Protein 6HS0 (pdb70)

Foldseek 3Di:
DVVVVLVLLLVLLLVLCLVPCLVVNLVPDASVNSCVSSVHDPVSVCVVAVGSLRSLVVNVVVLLVVLLVQLVVQLVVVPQPALLSSVLSSLVSLLVSLPPSSNLRSLLPHCCVSLDPVRNVVSLCVSQVPVLLVSVVRQVVVVFAPDDDRVVVSVVLSVLSSVLSNCLSPDPDNVVSSVVSSVVNNVVSNVGTD/DVCVVVVVVVVLVLLLVLLLVLCLVPCLVVNLVPDASVVSCVSSVHDVVSVVVNAVGSLRSLLVNLVVLLVVLLVQLVVQLVVVPQPALLSSVLSSLVSLLVSLPPSSNLRSLQPHCCPSLPPVRNVVSLCVSQQVVLLVSVVRLVVVVFAPDDDSRVVSVVVSVLSSVLSNQLSPDPPNVVSSVVSSVVVCVVSVVGTND

Sequence (395 aa):
TQEERSAATREALITGARKLWGLRGYAEVGTPEIATEAGVTRGAMYHQFADKAALFRDVVEVVEQDVMARMATLVAASGAATPADAIRAAVDAWLEVSGDPEVRQLILLDAPVVLGWAGFRDVAQRYSLGMTEQLITEAIRAGQLARQPVRPLAQVLIGALDEAAMFIATADDPKRARRETRQVLRRLLIDGMLNMEEIKRRTQEERSAATREALITGARKLWGLRGYAEVGTPEIATEAGVTRGAMYHQFADKAALFRDVVEVVEQDDVMARMATLVAASGAATPADAIRAAVDAWLEVSGDPEVRQLILLDAPVVLGWAGFRDVAQRYSLGMTEQLITEAIRAGQLARQPVRPLAQVLIGALDEAAMFIATADDPKRARRETRQVLRRLIDGMMLNG

Radius of gyration: 23.82 Å; Cα contacts (8 Å, |Δi|>4): 455; chains: 2; bounding box: 64×48×76 Å

InterPro domains:
  IPR001647 DNA-binding HTH domain, TetR-type [PF00440] (19-64)
  IPR001647 DNA-binding HTH domain, TetR-type [PR00455] (19-32)
  IPR001647 DNA-binding HTH domain, TetR-type [PR00455] (40-63)
  IPR001647 DNA-binding HTH domain, TetR-type [PS50977] (13-73)
  IPR009057 Homedomain-like superfamily [SSF46689] (5-84)
  IPR036271 Tetracyclin repressor-like, C-terminal domain superfamily [SSF48498] (88-200)
  IPR049484 Transcriptional regulator Rv0078-like, C-terminal domain [PF21351] (91-198)
  IPR050109 HTH-type, TetR-like transcriptional regulator [PTHR30055] (5-199)

GO terms:
  GO:0005886 plasma membrane (C, HDA)

Secondary structure (DSSP, 8-state):
-HHHHHHHHHHHHHHHHHHHHHHH-GGG--HHHHHHHHT--HHHHHHH-SSHHHHHHHHHHHHHHHHHHHHHHHHHHTT--SHHHHHHHHHHHHHHHHTSHHHIIIIIIIHHHHHHHHHHHHHHHHHHHHHHHHHHHHHHHTTSS-S--HHHHHHHHHHHHHHHHHHHHH-SSHHHHHHHHHHHHHHHHHTT--/-HHHHHHHHHHHHHHHHHHHHHHHHHHHHH-GGG--HHHHHHHHT--HHHHHHH-SSHHHHHHHHHHHHHHHHHHHHHHHHHTTT--SHHHHHHHHHHHHHHHHTSHHHIIIIIIIHHHHHHHHHHHHHHHHHHHHHHHHHHHHHHHTTSS-S--HHHHHHHHHHHHHHHHHHHHH-SSHHHHHHHHHHHHHHHHHHH---

Nearest PDB structures (foldseek):
  6hs0-assembly1_A  TM=1.005E+00  e=8.972E-27  Mycobacterium tuberculosis H37Rv
  5wm9-assembly1_A  TM=9.719E-01  e=3.686E-24  Mycobacterium tuberculosis H37Rv
  5n1i-assembly1_B  TM=9.932E-01  e=1.390E-23  Mycobacterium tuberculosis H37Rv
  5n1c-assembly1_B  TM=9.879E-01  e=1.602E-23  Mycobacterium tuberculosis H37Rv
  5icj-assembly1_B  TM=9.939E-01  e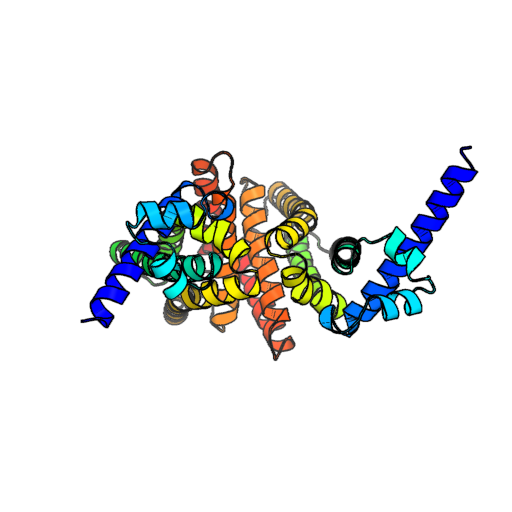=2.454E-23  Mycobacterium tuberculosis

Organism: Mycobacterium tuberculosis (strain ATCC 25618 / H37Rv) (NCBI:txid83332)

B-factor: mean 21.61, std 7.37, range [11.18, 63.77]

Structure (mmCIF, N/CA/C/O backbone):
data_6HS0
#
_entry.id   6HS0
#
_cell.length_a   110.090
_cell.length_b   40.560
_cell.length_c   108.740
_cell.angle_alpha   90.00
_cell.angle_beta   96.75
_cell.angle_gamma   90.00
#
_symmetry.space_group_name_H-M   'C 1 2 1'
#
loop_
_entity.id
_entity.type
_entity.pdbx_description
1 polymer 'Probable transcriptional regulatory protein'
2 non-polymer 1-[(3-chlorophenyl)methyl]piperazine
3 water water
#
loop_
_atom_site.group_PDB
_atom_site.id
_atom_site.type_symbol
_atom_site.label_atom_id
_atom_site.label_alt_id
_atom_site.label_comp_id
_atom_site.label_asym_id
_atom_site.label_entity_id
_atom_site.label_seq_id
_atom_site.pdbx_PDB_ins_code
_atom_site.Cartn_x
_atom_site.Cartn_y
_atom_site.Cartn_z
_atom_site.occupancy
_atom_site.B_iso_or_equiv
_atom_site.auth_seq_id
_atom_site.auth_comp_id
_atom_site.auth_asym_id
_atom_site.auth_atom_id
_atom_site.pdbx_PDB_model_num
ATOM 1 N N . THR A 1 27 ? 22.280 -8.433 17.146 1.00 25.35 7 THR A N 1
ATOM 2 C CA . THR A 1 27 ? 23.574 -9.132 17.074 1.00 25.74 7 THR A CA 1
ATOM 3 C C . THR A 1 27 ? 24.363 -8.609 15.868 1.00 24.07 7 THR A C 1
ATOM 4 O O . THR A 1 27 ? 23.742 -8.041 14.928 1.00 21.13 7 THR A O 1
ATOM 8 N N . GLN A 1 28 ? 25.662 -8.854 15.857 1.00 22.88 8 GLN A N 1
ATOM 9 C CA . GLN A 1 28 ? 26.534 -8.540 14.707 1.00 22.93 8 GLN A CA 1
ATOM 10 C C . GLN A 1 28 ? 25.984 -9.238 13.460 1.00 21.32 8 GLN A C 1
ATOM 11 O O . GLN A 1 28 ? 25.921 -8.597 12.389 1.00 21.83 8 GLN A O 1
ATOM 17 N N . GLU A 1 29 ? 25.553 -10.489 13.562 1.00 21.87 9 GLU A N 1
ATOM 18 C CA . GLU A 1 29 ? 25.000 -11.241 12.410 1.00 23.40 9 GLU A CA 1
ATOM 19 C C . GLU A 1 29 ? 23.730 -10.544 11.909 1.00 20.96 9 GLU A C 1
ATOM 20 O O . GLU A 1 29 ? 23.559 -10.461 10.661 1.00 21.83 9 GLU A O 1
ATOM 26 N N . GLU A 1 30 ? 22.839 -10.092 12.798 1.00 19.13 10 GLU A N 1
ATOM 27 C CA . GLU A 1 30 ? 21.581 -9.421 12.369 1.00 19.63 10 GLU A CA 1
ATOM 28 C C . GLU A 1 30 ? 21.957 -8.108 11.671 1.00 19.02 10 GLU A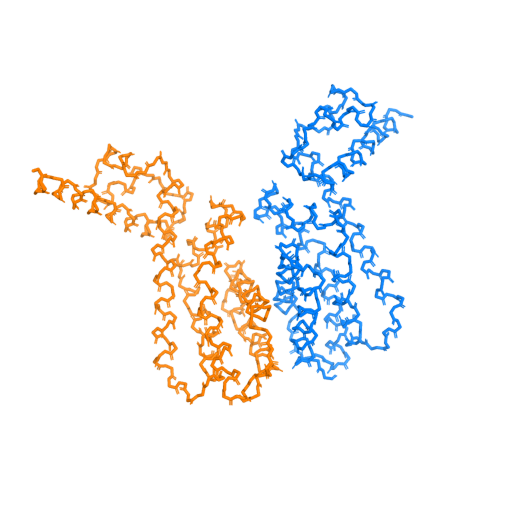 C 1
ATOM 29 O O . GLU A 1 30 ? 21.348 -7.768 10.658 1.00 19.80 10 GLU A O 1
ATOM 35 N N . ARG A 1 31 ? 22.938 -7.372 12.174 1.00 18.04 11 ARG A N 1
ATOM 36 C CA . ARG A 1 31 ? 23.326 -6.088 11.537 1.00 18.16 11 ARG A CA 1
ATOM 37 C C . ARG A 1 31 ? 23.939 -6.372 10.160 1.00 17.49 11 ARG A C 1
ATOM 38 O O . ARG A 1 31 ? 23.571 -5.643 9.196 1.00 17.49 11 ARG A O 1
ATOM 46 N N . SER A 1 32 ? 24.762 -7.408 10.042 1.00 18.25 12 SER A N 1
ATOM 47 C CA . SER A 1 32 ? 25.355 -7.776 8.731 1.00 19.50 12 SER A CA 1
ATOM 48 C C . SER A 1 32 ? 24.214 -8.137 7.781 1.00 17.91 12 SER A C 1
ATOM 49 O O . SER A 1 32 ? 24.275 -7.739 6.561 1.00 19.86 12 SER A O 1
ATOM 52 N N . ALA A 1 33 ? 23.224 -8.882 8.249 1.00 18.98 13 ALA A N 1
ATOM 53 C CA . ALA A 1 33 ? 22.118 -9.329 7.385 1.00 19.25 13 ALA A CA 1
ATOM 54 C C . ALA A 1 33 ? 21.296 -8.124 6.921 1.00 20.51 13 ALA A C 1
ATOM 55 O O . ALA A 1 33 ? 20.865 -8.093 5.736 1.00 19.78 13 ALA A O 1
ATOM 57 N N . ALA A 1 34 ? 21.120 -7.120 7.756 1.00 20.50 14 ALA A N 1
ATOM 58 C CA . ALA A 1 34 ? 20.388 -5.903 7.388 1.00 19.13 14 ALA A CA 1
ATOM 59 C C . ALA A 1 34 ? 21.174 -5.154 6.319 1.00 18.76 14 ALA A C 1
ATOM 60 O O . ALA A 1 34 ? 20.566 -4.619 5.370 1.00 18.14 14 ALA A O 1
ATOM 62 N N . THR A 1 35 ? 22.485 -5.041 6.457 1.00 16.17 15 THR A N 1
ATOM 63 C CA . THR A 1 35 ? 23.335 -4.362 5.466 1.00 19.10 15 THR A CA 1
ATOM 64 C C . THR A 1 35 ? 23.219 -5.106 4.132 1.00 17.41 15 THR A C 1
ATOM 65 O O . THR A 1 35 ? 23.018 -4.457 3.076 1.00 17.77 15 THR A O 1
ATOM 69 N N . ARG A 1 36 ? 23.352 -6.425 4.164 1.00 18.72 16 ARG A N 1
ATOM 70 C CA . ARG A 1 36 ? 23.237 -7.254 2.939 1.00 21.04 16 ARG A CA 1
ATOM 71 C C . ARG A 1 36 ? 21.873 -6.996 2.284 1.00 19.23 16 ARG A C 1
ATOM 72 O O . ARG A 1 36 ? 21.798 -6.777 1.044 1.00 19.75 16 ARG A O 1
ATOM 80 N N . GLU A 1 37 ? 20.793 -7.059 3.032 1.00 19.69 17 GLU A N 1
ATOM 81 C CA . GLU A 1 37 ? 19.412 -6.879 2.509 1.00 21.98 17 GLU A CA 1
ATOM 82 C C . GLU A 1 37 ? 19.296 -5.497 1.850 1.00 20.63 17 GLU A C 1
ATOM 83 O O . GLU A 1 37 ? 18.714 -5.368 0.732 1.00 19.80 17 GLU A O 1
ATOM 89 N N . ALA A 1 38 ? 19.835 -4.442 2.440 1.00 18.21 18 ALA A N 1
ATOM 90 C CA . ALA A 1 38 ? 19.715 -3.089 1.900 1.00 18.01 18 ALA A CA 1
ATOM 91 C C . ALA A 1 38 ? 20.426 -3.030 0.543 1.00 15.42 18 ALA A C 1
ATOM 92 O O . ALA A 1 38 ? 19.897 -2.412 -0.375 1.00 16.37 18 ALA A O 1
ATOM 94 N N . LEU A 1 39 ? 21.582 -3.652 0.441 1.00 15.94 19 LEU A N 1
ATOM 95 C CA . LEU A 1 39 ? 22.388 -3.635 -0.799 1.00 15.25 19 LEU A CA 1
ATOM 96 C C . LEU A 1 39 ? 21.671 -4.444 -1.871 1.00 15.93 19 LEU A C 1
ATOM 97 O O . LEU A 1 39 ? 21.598 -3.952 -3.007 1.00 15.49 19 LEU A O 1
ATOM 102 N N . ILE A 1 40 ? 21.192 -5.636 -1.540 1.00 15.78 20 ILE A N 1
ATOM 103 C CA . ILE A 1 40 ? 20.512 -6.489 -2.567 1.00 16.45 20 ILE A CA 1
ATOM 104 C C . ILE A 1 40 ? 19.247 -5.776 -3.021 1.00 16.57 20 ILE A C 1
ATOM 105 O O . ILE A 1 40 ? 18.975 -5.701 -4.228 1.00 16.44 20 ILE A O 1
ATOM 110 N N . THR A 1 41 ? 18.490 -5.200 -2.110 1.00 16.24 21 THR A N 1
ATOM 111 C CA . THR A 1 41 ? 17.245 -4.479 -2.442 1.00 17.41 21 THR A CA 1
ATOM 112 C C . THR A 1 41 ? 17.587 -3.297 -3.347 1.00 17.97 21 THR A C 1
ATOM 113 O O . THR A 1 41 ? 16.938 -3.114 -4.398 1.00 17.86 21 THR A O 1
ATOM 117 N N . GLY A 1 42 ? 18.581 -2.489 -3.003 1.00 16.73 22 GLY A N 1
ATOM 118 C CA . GLY A 1 42 ? 18.944 -1.314 -3.796 1.00 15.62 22 GLY A CA 1
ATOM 119 C C . GLY A 1 42 ? 19.462 -1.700 -5.168 1.00 15.39 22 GLY A C 1
ATOM 120 O O . GLY A 1 42 ? 19.104 -1.072 -6.153 1.00 16.12 22 GLY A O 1
ATOM 121 N N . ALA A 1 43 ? 20.301 -2.733 -5.245 1.00 14.61 23 ALA A N 1
ATOM 122 C CA . ALA A 1 43 ? 20.896 -3.181 -6.513 1.00 13.46 23 ALA A CA 1
ATOM 123 C C . ALA A 1 43 ? 19.770 -3.752 -7.387 1.00 15.07 23 ALA A C 1
ATOM 124 O O . ALA A 1 43 ? 19.738 -3.478 -8.601 1.00 14.86 23 ALA A O 1
ATOM 126 N N . ARG A 1 44 ? 18.910 -4.578 -6.814 1.00 14.88 24 ARG A N 1
ATOM 127 C CA . ARG A 1 44 ? 17.746 -5.102 -7.563 1.00 15.96 24 ARG A CA 1
ATOM 128 C C . ARG A 1 44 ? 16.929 -3.978 -8.160 1.00 16.57 24 ARG A C 1
ATOM 129 O O . ARG A 1 44 ? 16.524 -4.059 -9.338 1.00 16.23 24 ARG A O 1
ATOM 137 N N . LYS A 1 45 ? 16.661 -2.932 -7.385 1.00 16.06 25 LYS A N 1
ATOM 138 C CA . LYS A 1 45 ? 15.856 -1.797 -7.849 1.00 17.06 25 LYS A CA 1
ATOM 139 C C . LYS A 1 45 ? 16.611 -1.083 -8.953 1.00 15.06 25 LYS A C 1
ATOM 140 O O . LYS A 1 45 ? 16.041 -0.956 -10.077 1.00 17.47 25 LYS A O 1
ATOM 146 N N . LEU A 1 46 ? 17.826 -0.632 -8.764 1.00 14.65 26 LEU A N 1
ATOM 147 C CA . LEU A 1 46 ? 18.495 0.212 -9.763 1.00 16.81 26 LEU A CA 1
ATOM 148 C C . LEU A 1 46 ? 18.887 -0.574 -11.002 1.00 16.54 26 LEU A C 1
ATOM 149 O O . LEU A 1 46 ? 18.694 -0.083 -12.126 1.00 15.83 26 LEU A O 1
ATOM 154 N N . TRP A 1 47 ? 19.460 -1.766 -10.862 1.00 15.43 27 TRP A N 1
ATOM 155 C CA . TRP A 1 47 ? 19.782 -2.573 -12.046 1.00 13.23 27 TRP A CA 1
ATOM 156 C C . TRP A 1 47 ? 18.491 -3.023 -12.738 1.00 13.63 27 TRP A C 1
ATOM 157 O O . TRP A 1 47 ? 18.475 -3.140 -13.972 1.00 13.53 27 TRP A O 1
ATOM 168 N N . GLY A 1 48 ? 17.424 -3.281 -12.000 1.00 13.32 28 GLY A N 1
ATOM 169 C CA . GLY A 1 48 ? 16.104 -3.580 -12.598 1.00 14.03 28 GLY A CA 1
ATOM 170 C C . GLY A 1 48 ? 15.631 -2.500 -13.518 1.00 15.61 28 GLY A C 1
ATOM 171 O O . GLY A 1 48 ? 14.983 -2.828 -14.522 1.00 18.00 28 GLY A O 1
ATOM 172 N N . LEU A 1 49 ? 15.922 -1.249 -13.207 1.00 15.56 29 LEU A N 1
ATOM 173 C CA . LEU A 1 49 ? 15.455 -0.093 -14.001 1.00 15.64 29 LEU A CA 1
ATOM 174 C C . LEU A 1 49 ? 16.407 0.168 -15.155 1.00 17.47 29 LEU A C 1
ATOM 175 O O . LEU A 1 49 ? 15.910 0.500 -16.246 1.00 22.21 29 LEU A O 1
ATOM 180 N N . ARG A 1 50 ? 17.712 0.151 -14.955 1.00 16.30 30 ARG A N 1
ATOM 181 C CA . ARG A 1 50 ? 18.662 0.675 -15.939 1.00 16.43 30 ARG A CA 1
ATOM 182 C C . ARG A 1 50 ? 19.594 -0.378 -16.508 1.00 16.52 30 ARG A C 1
ATOM 183 O O . ARG A 1 50 ? 20.258 -0.133 -17.517 1.00 17.82 30 ARG A O 1
ATOM 191 N N . GLY A 1 51 ? 19.635 -1.557 -15.883 1.00 15.80 31 GLY A N 1
ATOM 192 C CA . GLY A 1 51 ? 20.583 -2.588 -16.297 1.00 16.06 31 GLY A CA 1
ATOM 193 C C . GLY A 1 51 ? 21.887 -2.540 -15.536 1.00 16.10 31 GLY A C 1
ATOM 194 O O . GLY A 1 51 ? 22.368 -1.478 -15.145 1.00 15.41 31 GLY A O 1
ATOM 195 N N . TYR A 1 52 ? 22.464 -3.701 -15.338 1.00 15.29 32 TYR A N 1
ATOM 196 C CA . TYR A 1 52 ? 23.771 -3.893 -14.704 1.00 15.04 32 TYR A CA 1
ATOM 197 C C . TYR A 1 52 ? 24.833 -2.943 -15.233 1.00 15.63 32 TYR A C 1
ATOM 198 O O . TYR A 1 52 ? 25.499 -2.327 -14.375 1.00 15.89 32 TYR A O 1
ATOM 207 N N . ALA A 1 53 ? 24.979 -2.807 -16.557 1.00 16.33 33 ALA A N 1
ATOM 208 C CA . ALA A 1 53 ? 26.110 -2.054 -17.140 1.00 17.06 33 ALA A CA 1
ATOM 209 C C . ALA A 1 53 ? 25.997 -0.574 -16.766 1.00 16.35 33 ALA A C 1
ATOM 210 O O . ALA A 1 53 ? 27.035 0.095 -16.758 1.00 19.45 33 ALA A O 1
ATOM 212 N N . GLU A 1 54 ? 24.797 -0.089 -16.485 1.00 16.41 34 GLU A N 1
ATOM 213 C CA . GLU A 1 54 ? 24.547 1.379 -16.396 1.00 16.73 34 GLU A CA 1
ATOM 214 C C . GLU A 1 54 ? 24.539 1.903 -14.963 1.00 20.47 34 GLU A C 1
ATOM 215 O O . GLU A 1 54 ? 24.374 3.118 -14.780 1.00 21.34 34 GLU A O 1
ATOM 221 N N . VAL A 1 55 ? 24.680 1.045 -13.948 1.00 17.79 35 VAL A N 1
ATOM 222 C CA . VAL A 1 55 ? 24.638 1.486 -12.521 1.00 17.10 35 VAL A CA 1
ATOM 223 C C . VAL A 1 55 ? 25.861 0.912 -11.817 1.00 18.70 35 VAL A C 1
ATOM 224 O O . VAL A 1 55 ? 26.089 -0.317 -11.855 1.00 17.52 35 VAL A O 1
ATOM 228 N N . GLY A 1 56 ? 26.699 1.777 -11.250 1.00 18.58 36 GLY A N 1
ATOM 229 C CA . GLY A 1 56 ? 27.880 1.357 -10.486 1.00 17.75 36 GLY A CA 1
ATOM 230 C C . GLY A 1 56 ? 27.559 1.097 -9.019 1.00 16.49 36 GLY A C 1
ATOM 231 O O . GLY A 1 56 ? 26.519 1.487 -8.495 1.00 16.52 36 GLY A O 1
ATOM 232 N N . THR A 1 57 ? 28.473 0.386 -8.384 1.00 20.34 37 THR A N 1
ATOM 233 C CA . THR A 1 57 ? 28.354 0.092 -6.937 1.00 20.61 37 THR A CA 1
ATOM 234 C C . THR A 1 57 ? 28.335 1.367 -6.090 1.00 19.06 37 THR A C 1
ATOM 235 O O . THR A 1 57 ? 27.575 1.400 -5.130 1.00 19.46 37 THR A O 1
ATOM 239 N N . PRO A 1 58 ? 29.069 2.465 -6.415 1.00 21.14 38 PRO A N 1
ATOM 240 C CA . PRO A 1 58 ? 28.898 3.677 -5.619 1.00 22.67 38 PRO A CA 1
ATOM 241 C C . PRO A 1 58 ? 27.442 4.158 -5.518 1.00 20.87 38 PRO A C 1
ATOM 242 O O . PRO A 1 58 ? 26.932 4.470 -4.436 1.00 22.02 38 PRO A O 1
ATOM 246 N N . GLU A 1 59 ? 26.737 4.165 -6.654 1.00 21.84 39 GLU A N 1
ATOM 247 C CA . GLU A 1 59 ? 25.336 4.594 -6.683 1.00 22.12 39 GLU A CA 1
ATOM 248 C C . GLU A 1 59 ? 24.484 3.658 -5.833 1.00 21.24 39 GLU A C 1
ATOM 249 O O . GLU A 1 59 ? 23.538 4.075 -5.193 1.00 20.78 39 GLU A O 1
ATOM 255 N N . ILE A 1 60 ? 24.747 2.363 -5.940 1.00 17.95 40 ILE A N 1
ATOM 256 C CA . ILE A 1 60 ? 23.934 1.390 -5.176 1.00 18.71 40 ILE A CA 1
ATOM 257 C C . ILE A 1 60 ? 24.162 1.575 -3.677 1.00 16.94 40 ILE A C 1
ATOM 258 O O . ILE A 1 60 ? 23.226 1.484 -2.924 1.00 18.58 40 ILE A O 1
ATOM 263 N N . ALA A 1 61 ? 25.393 1.787 -3.269 1.00 18.16 41 ALA A N 1
ATOM 264 C CA . ALA A 1 61 ? 25.690 1.948 -1.822 1.00 18.22 41 ALA A CA 1
ATOM 265 C C . ALA A 1 61 ? 24.991 3.198 -1.280 1.00 18.19 41 ALA A C 1
ATOM 266 O O . ALA A 1 61 ? 24.367 3.100 -0.222 1.00 20.24 41 ALA A O 1
ATOM 268 N N . THR A 1 62 ? 24.950 4.260 -2.085 1.00 22.87 42 THR A N 1
ATOM 269 C CA . THR A 1 62 ? 24.194 5.489 -1.746 1.00 23.80 42 THR A CA 1
ATOM 270 C C . THR A 1 62 ? 22.708 5.152 -1.596 1.00 24.09 42 THR A C 1
ATOM 271 O O . THR A 1 62 ? 22.130 5.474 -0.577 1.00 25.46 42 THR A O 1
ATOM 275 N N . GLU A 1 63 ? 22.100 4.468 -2.570 1.00 21.34 43 GLU A N 1
ATOM 276 C CA . GLU A 1 63 ? 20.683 4.048 -2.483 1.00 22.03 43 GLU A CA 1
ATOM 277 C C . GLU A 1 63 ? 20.430 3.238 -1.215 1.00 21.25 43 GLU A C 1
ATOM 278 O O . GLU A 1 63 ? 19.340 3.390 -0.630 1.00 23.81 43 GLU A O 1
ATOM 284 N N . ALA A 1 64 ? 21.346 2.317 -0.848 1.00 19.63 44 ALA A N 1
ATOM 285 C CA . ALA A 1 64 ? 21.179 1.395 0.288 1.00 19.79 44 ALA A CA 1
ATOM 286 C C . ALA A 1 64 ? 21.440 2.111 1.633 1.00 20.38 44 ALA A C 1
ATOM 287 O O . ALA A 1 64 ? 21.067 1.515 2.657 1.00 21.64 44 ALA A O 1
ATOM 289 N N . GLY A 1 65 ? 22.108 3.264 1.593 1.00 23.08 45 GLY A N 1
ATOM 290 C CA . GLY A 1 65 ? 22.537 3.972 2.826 1.00 24.22 45 GLY A CA 1
ATOM 291 C C . GLY A 1 65 ? 23.627 3.214 3.558 1.00 24.70 45 GLY A C 1
ATOM 292 O O . GLY A 1 65 ? 23.637 3.164 4.825 1.00 26.27 45 GLY A O 1
ATOM 293 N N . VAL A 1 66 ? 24.540 2.625 2.800 1.00 23.40 46 VAL A N 1
ATOM 294 C CA . VAL A 1 66 ? 25.608 1.725 3.306 1.00 21.43 46 VAL A CA 1
ATOM 295 C C . VAL A 1 66 ? 26.929 2.345 2.846 1.00 23.40 46 VAL A C 1
ATOM 296 O O . VAL A 1 66 ? 27.001 2.873 1.735 1.00 22.28 46 VAL A O 1
ATOM 300 N N . THR A 1 67 ? 27.964 2.316 3.677 1.00 20.86 47 THR A N 1
ATOM 301 C CA . THR A 1 67 ? 29.286 2.800 3.227 1.00 21.16 47 THR A CA 1
ATOM 302 C C . THR A 1 67 ? 29.882 1.855 2.176 1.00 21.96 47 THR A C 1
ATOM 303 O O . THR A 1 67 ? 29.601 0.637 2.176 1.00 21.07 47 THR A O 1
ATOM 307 N N . ARG A 1 68 ? 30.778 2.382 1.349 1.00 23.33 48 ARG A N 1
ATOM 308 C CA . ARG A 1 68 ? 31.513 1.498 0.402 1.00 27.59 48 ARG A CA 1
ATOM 309 C C . ARG A 1 68 ? 32.310 0.435 1.142 1.00 23.34 48 ARG A C 1
ATOM 310 O O . ARG A 1 68 ? 32.292 -0.704 0.701 1.00 22.81 48 ARG A O 1
ATOM 318 N N . GLY A 1 69 ? 32.940 0.757 2.289 1.00 23.27 49 GLY A N 1
ATOM 319 C CA . GLY A 1 69 ? 33.701 -0.239 3.049 1.00 23.18 49 GLY A CA 1
ATOM 320 C C . GLY A 1 69 ? 32.847 -1.419 3.497 1.00 19.76 49 GLY A C 1
ATOM 321 O O . GLY A 1 69 ? 33.294 -2.559 3.423 1.00 22.05 49 GLY A O 1
ATOM 322 N N . ALA A 1 70 ? 31.664 -1.101 4.037 1.00 21.29 50 ALA A N 1
ATOM 323 C CA . ALA A 1 70 ? 30.699 -2.097 4.544 1.00 21.37 50 ALA A CA 1
ATOM 324 C C . ALA A 1 70 ? 30.218 -2.922 3.341 1.00 19.85 50 ALA A C 1
ATOM 325 O O . ALA A 1 70 ? 30.093 -4.128 3.472 1.00 20.30 50 ALA A O 1
ATOM 327 N N . MET A 1 71 ? 29.995 -2.274 2.200 1.00 18.21 51 MET A N 1
ATOM 328 C CA . MET A 1 71 ? 29.573 -3.010 0.959 1.00 20.23 51 MET A CA 1
ATOM 329 C C . MET A 1 71 ? 30.678 -3.963 0.502 1.00 23.84 51 MET A C 1
ATOM 330 O O . MET A 1 71 ? 30.343 -5.128 0.290 1.00 21.19 51 MET A O 1
ATOM 335 N N . TYR A 1 72 ? 31.938 -3.509 0.407 1.00 24.09 52 TYR A N 1
ATOM 336 C CA . TYR A 1 72 ? 33.042 -4.363 -0.103 1.00 28.50 52 TYR A CA 1
ATOM 337 C C . TYR A 1 72 ? 33.321 -5.489 0.893 1.00 26.57 52 TYR A C 1
ATOM 338 O O . TYR A 1 72 ? 33.775 -6.556 0.491 1.00 30.08 52 TYR A O 1
ATOM 347 N N . HIS A 1 73 ? 33.022 -5.287 2.172 1.00 25.71 53 HIS A N 1
ATOM 348 C CA . HIS A 1 73 ? 33.151 -6.351 3.197 1.00 26.10 53 HIS A CA 1
ATOM 349 C C . HIS A 1 73 ? 32.202 -7.507 2.866 1.00 26.69 53 HIS A C 1
ATOM 350 O O . HIS A 1 73 ? 32.619 -8.650 3.031 1.00 30.25 53 HIS A O 1
ATOM 357 N N . GLN A 1 74 ? 30.995 -7.213 2.362 1.00 23.97 54 GLN A N 1
ATOM 358 C CA . GLN A 1 74 ? 29.930 -8.209 2.041 1.00 26.47 54 GLN A CA 1
ATOM 359 C C . GLN A 1 74 ? 30.101 -8.768 0.619 1.00 24.37 54 GLN A C 1
ATOM 360 O O . GLN A 1 74 ? 29.788 -9.919 0.386 1.00 23.56 54 GLN A O 1
ATOM 366 N N . PHE A 1 75 ? 30.511 -7.927 -0.312 1.00 21.37 55 PHE A N 1
ATOM 367 C CA . PHE A 1 75 ? 30.573 -8.291 -1.746 1.00 22.62 55 PHE A CA 1
ATOM 368 C C . PHE A 1 75 ? 31.942 -7.885 -2.293 1.00 23.51 55 PHE A C 1
ATOM 369 O O . PHE A 1 75 ? 32.158 -6.690 -2.375 1.00 28.09 55 PHE A O 1
ATOM 377 N N . ALA A 1 76 ? 32.736 -8.858 -2.742 1.00 26.79 56 ALA A N 1
ATOM 378 C CA . ALA A 1 76 ? 34.106 -8.694 -3.275 1.00 28.04 56 ALA A CA 1
ATOM 379 C C . ALA A 1 76 ? 34.104 -7.675 -4.416 1.00 23.91 56 ALA A C 1
ATOM 380 O O . ALA A 1 76 ? 35.020 -6.867 -4.549 1.00 23.17 56 ALA A O 1
ATOM 382 N N . ASP A 1 77 ? 33.065 -7.705 -5.238 1.00 18.69 57 ASP A N 1
ATOM 383 C CA . ASP A 1 77 ? 33.007 -6.845 -6.438 1.00 18.66 57 ASP A CA 1
ATOM 384 C C . ASP A 1 77 ? 31.568 -6.779 -6.939 1.00 16.69 57 ASP A C 1
ATOM 385 O O . ASP A 1 77 ? 30.684 -7.340 -6.335 1.00 15.71 57 ASP A O 1
ATOM 390 N N . LYS A 1 78 ? 31.365 -5.972 -7.986 1.00 17.50 58 LYS A N 1
ATOM 391 C CA . LYS A 1 78 ? 30.034 -5.730 -8.572 1.00 16.24 58 LYS A CA 1
ATOM 392 C C . LYS A 1 78 ? 29.361 -7.048 -8.947 1.00 16.28 58 LYS A C 1
ATOM 393 O O . LYS A 1 78 ? 28.170 -7.205 -8.687 1.00 15.80 58 LYS A O 1
ATOM 399 N N . ALA A 1 79 ? 30.106 -7.944 -9.586 1.00 16.10 59 ALA A N 1
ATOM 400 C CA . ALA A 1 79 ? 29.515 -9.195 -10.067 1.00 16.46 59 ALA A CA 1
ATOM 401 C C . ALA A 1 79 ? 29.019 -10.034 -8.888 1.00 15.51 59 ALA A C 1
ATOM 402 O O . ALA A 1 79 ? 27.960 -10.677 -9.001 1.00 16.06 59 ALA A O 1
ATOM 404 N N . ALA A 1 80 ? 29.721 -10.014 -7.757 1.00 15.84 60 ALA A N 1
ATOM 405 C CA . ALA A 1 80 ? 29.283 -10.804 -6.592 1.00 14.97 60 ALA A CA 1
ATOM 406 C C . ALA A 1 80 ? 27.916 -10.318 -6.084 1.00 13.81 60 ALA A C 1
ATOM 407 O O . ALA A 1 80 ? 27.040 -11.092 -5.703 1.00 15.42 60 ALA A O 1
ATOM 409 N N . LEU A 1 81 ? 27.715 -9.002 -6.058 1.00 12.90 61 LEU A N 1
ATOM 410 C CA . LEU A 1 81 ? 26.387 -8.464 -5.655 1.00 13.35 61 LEU A CA 1
ATOM 411 C C . LEU A 1 81 ? 25.301 -8.907 -6.669 1.00 12.88 61 LEU A C 1
ATOM 412 O O . LEU A 1 81 ? 24.196 -9.288 -6.292 1.00 14.07 61 LEU A O 1
ATOM 417 N N . PHE A 1 82 ? 25.616 -8.818 -7.947 1.00 13.10 62 PHE A N 1
ATOM 418 C CA . PHE A 1 82 ? 24.684 -9.251 -9.002 1.00 12.37 62 PHE A CA 1
ATOM 419 C C . PHE A 1 82 ? 24.303 -10.737 -8.830 1.00 11.46 62 PHE A C 1
ATOM 420 O O . PHE A 1 82 ? 23.133 -11.074 -8.984 1.00 12.97 62 PHE A O 1
ATOM 428 N N . ARG A 1 83 ? 25.283 -11.563 -8.511 1.00 12.73 63 ARG A N 1
ATOM 429 C CA . ARG A 1 83 ? 24.971 -13.009 -8.365 1.00 13.21 63 ARG A CA 1
ATOM 430 C C . ARG A 1 83 ? 23.923 -13.188 -7.276 1.00 14.32 63 ARG A C 1
ATOM 431 O O . ARG A 1 83 ? 22.998 -14.009 -7.436 1.00 14.26 63 ARG A O 1
ATOM 439 N N . ASP A 1 84 ? 24.032 -12.425 -6.169 1.00 13.92 64 ASP A N 1
ATOM 440 C CA . ASP A 1 84 ? 23.007 -12.548 -5.098 1.00 17.34 64 ASP A CA 1
ATOM 441 C C . ASP A 1 84 ? 21.670 -11.952 -5.535 1.00 16.81 64 ASP A C 1
ATOM 442 O O . ASP A 1 84 ? 20.609 -12.486 -5.172 1.00 17.96 64 ASP A O 1
ATOM 447 N N . VAL A 1 85 ? 21.665 -10.861 -6.303 1.00 16.11 65 VAL A N 1
ATOM 448 C CA . VAL A 1 85 ? 20.402 -10.323 -6.853 1.00 14.64 65 VAL A CA 1
ATOM 449 C C . VAL A 1 85 ? 19.699 -11.384 -7.716 1.00 14.12 65 VAL A C 1
ATOM 450 O O . VAL A 1 85 ? 18.477 -11.562 -7.595 1.00 15.56 65 VAL A O 1
ATOM 454 N N . VAL A 1 86 ? 20.481 -12.059 -8.570 1.00 13.85 66 VAL A N 1
ATOM 455 C CA . VAL A 1 86 ? 19.856 -13.059 -9.464 1.00 13.95 66 VAL A CA 1
ATOM 456 C C . VAL A 1 86 ? 19.181 -14.133 -8.606 1.00 15.19 66 VAL A C 1
ATOM 457 O O . VAL A 1 86 ? 18.094 -14.549 -8.943 1.00 14.65 66 VAL A O 1
ATOM 461 N N . GLU A 1 87 ? 19.819 -14.586 -7.543 1.00 16.33 67 GLU A N 1
ATOM 462 C CA . GLU A 1 87 ? 19.198 -15.640 -6.698 1.00 15.83 67 GLU A CA 1
ATOM 463 C C . GLU A 1 87 ? 17.851 -15.180 -6.146 1.00 17.11 67 GLU A C 1
ATOM 464 O O . GLU A 1 87 ? 16.868 -15.920 -6.251 1.00 17.35 67 GLU A O 1
ATOM 470 N N . VAL A 1 88 ? 17.783 -13.985 -5.580 1.00 16.63 68 VAL A N 1
ATOM 471 C CA . VAL A 1 88 ? 16.517 -13.485 -4.978 1.00 18.59 68 VAL A CA 1
ATOM 472 C C . VAL A 1 88 ? 15.480 -13.309 -6.072 1.00 17.34 68 VAL A C 1
ATOM 473 O O . VAL A 1 88 ? 14.281 -13.652 -5.856 1.00 18.45 68 VAL A O 1
ATOM 477 N N . VAL A 1 89 ? 15.873 -12.794 -7.248 1.00 15.63 69 VAL A N 1
ATOM 478 C CA . VAL A 1 89 ? 14.878 -12.596 -8.318 1.00 13.99 69 VAL A CA 1
ATOM 479 C C . VAL A 1 89 ? 14.390 -13.966 -8.837 1.00 13.80 69 VAL A C 1
ATOM 480 O O . VAL A 1 89 ? 13.184 -14.110 -9.043 1.00 15.26 69 VAL A O 1
ATOM 484 N N . GLU A 1 90 ? 15.296 -14.910 -9.057 1.00 13.73 70 GLU A N 1
ATOM 485 C CA . GLU A 1 90 ? 14.893 -16.260 -9.506 1.00 14.55 70 GLU A CA 1
ATOM 486 C C . GLU A 1 90 ? 13.931 -16.900 -8.512 1.00 15.55 70 GLU A C 1
ATOM 487 O O . GLU A 1 90 ? 12.940 -17.526 -8.947 1.00 15.30 70 GLU A O 1
ATOM 493 N N . GLN A 1 91 ? 14.204 -16.734 -7.217 1.00 16.70 71 GLN A N 1
ATOM 494 C CA . GLN A 1 91 ? 13.312 -17.317 -6.187 1.00 17.92 71 GLN A CA 1
ATOM 495 C C . GLN A 1 91 ? 11.931 -16.710 -6.326 1.00 18.28 71 GLN A C 1
ATOM 496 O O . GLN A 1 91 ? 10.915 -17.465 -6.295 1.00 18.40 71 GLN A O 1
ATOM 502 N N . ASP A 1 92 ? 11.844 -15.406 -6.548 1.00 17.95 72 ASP A N 1
ATOM 503 C CA . ASP A 1 92 ? 10.558 -14.699 -6.709 1.00 18.79 72 ASP A CA 1
ATOM 504 C C . ASP A 1 92 ? 9.882 -15.153 -8.007 1.00 18.90 72 ASP A C 1
ATOM 505 O O . ASP A 1 92 ? 8.664 -15.379 -8.000 1.00 20.04 72 ASP A O 1
ATOM 510 N N . VAL A 1 93 ? 10.649 -15.290 -9.097 1.00 15.18 73 VAL A N 1
ATOM 511 C CA . VAL A 1 93 ? 10.066 -15.773 -10.366 1.00 15.83 73 VAL A CA 1
ATOM 512 C C . VAL A 1 93 ? 9.377 -17.120 -10.107 1.00 15.48 73 VAL A C 1
ATOM 513 O O . VAL A 1 93 ? 8.253 -17.316 -10.568 1.00 15.85 73 VAL A O 1
ATOM 517 N N . MET A 1 94 ? 10.066 -18.048 -9.478 1.00 15.21 74 MET A N 1
ATOM 518 C CA . MET A 1 94 ? 9.504 -19.414 -9.368 1.00 16.74 74 MET A CA 1
ATOM 519 C C . MET A 1 94 ? 8.343 -19.431 -8.358 1.00 18.16 74 MET A C 1
ATOM 520 O O . MET A 1 94 ? 7.388 -20.177 -8.596 1.00 17.69 74 MET A O 1
ATOM 525 N N . ALA A 1 95 ? 8.388 -18.618 -7.312 1.00 16.97 75 ALA A N 1
ATOM 526 C CA . ALA A 1 95 ? 7.263 -18.506 -6.354 1.00 19.19 75 ALA A CA 1
ATOM 527 C C . ALA A 1 95 ? 6.052 -17.940 -7.073 1.00 19.94 75 ALA A C 1
ATOM 528 O O . ALA A 1 95 ? 4.912 -18.464 -6.913 1.00 22.08 75 ALA A O 1
ATOM 530 N N . ARG A 1 96 ? 6.246 -16.929 -7.914 1.00 18.47 76 ARG A N 1
ATOM 531 C CA . ARG A 1 96 ? 5.159 -16.270 -8.654 1.00 19.88 76 ARG A CA 1
ATOM 532 C C . ARG A 1 96 ? 4.586 -17.250 -9.681 1.00 19.87 76 ARG A C 1
ATOM 533 O O . ARG A 1 96 ? 3.362 -17.314 -9.844 1.00 21.05 76 ARG A O 1
ATOM 541 N N . MET A 1 97 ? 5.446 -18.006 -10.358 1.00 17.46 77 MET A N 1
ATOM 542 C CA . MET A 1 97 ? 4.975 -19.064 -11.286 1.00 20.11 77 MET A CA 1
ATOM 543 C C . MET A 1 97 ? 4.047 -20.027 -10.525 1.00 19.48 77 MET A C 1
ATOM 544 O O . MET A 1 97 ? 2.982 -20.365 -11.051 1.00 19.82 77 MET A O 1
ATOM 549 N N . ALA A 1 98 ? 4.499 -20.526 -9.386 1.00 20.82 78 ALA A N 1
ATOM 550 C CA . ALA A 1 98 ? 3.726 -21.515 -8.610 1.00 21.05 78 ALA A CA 1
ATOM 551 C C . ALA A 1 98 ? 2.395 -20.886 -8.184 1.00 21.86 78 ALA A C 1
ATOM 552 O O . ALA A 1 98 ? 1.335 -21.553 -8.327 1.00 23.64 78 ALA A O 1
ATOM 554 N N . THR A 1 99 ? 2.403 -19.621 -7.765 1.00 20.97 79 THR A N 1
ATOM 555 C CA . THR A 1 99 ? 1.159 -18.937 -7.317 1.00 24.10 79 THR A CA 1
ATOM 556 C C . THR A 1 99 ? 0.177 -18.863 -8.484 1.00 25.00 79 THR A C 1
ATOM 557 O O . THR A 1 99 ? -1.050 -19.195 -8.319 1.00 24.50 79 THR A O 1
ATOM 561 N N . LEU A 1 100 ? 0.658 -18.467 -9.661 1.00 20.71 80 LEU A N 1
ATOM 562 C CA . LEU A 1 100 ? -0.233 -18.272 -10.825 1.00 21.75 80 LEU A CA 1
ATOM 563 C C . LEU A 1 100 ? -0.786 -19.607 -11.300 1.00 21.23 80 LEU A C 1
ATOM 564 O O . LEU A 1 100 ? -1.988 -19.694 -11.659 1.00 23.93 80 LEU A O 1
ATOM 569 N N . VAL A 1 101 ? 0.024 -20.640 -11.322 1.00 20.69 81 VAL A N 1
ATOM 570 C CA . VAL A 1 101 ? -0.487 -21.960 -11.784 1.00 20.42 81 VAL A CA 1
ATOM 571 C C . VAL A 1 101 ? -1.522 -22.435 -10.751 1.00 23.12 81 VAL A C 1
ATOM 572 O O . VAL A 1 101 ? -2.586 -22.894 -11.190 1.00 26.27 81 VAL A O 1
ATOM 576 N N . ALA A 1 102 ? -1.250 -22.273 -9.459 1.00 22.58 82 ALA A N 1
ATOM 577 C CA . ALA A 1 102 ? -2.183 -22.708 -8.376 1.00 27.19 82 ALA A CA 1
ATOM 578 C C . ALA A 1 102 ? -3.533 -22.004 -8.529 1.00 29.01 82 ALA A C 1
ATOM 579 O O . ALA A 1 102 ? -4.578 -22.650 -8.233 1.00 34.60 82 ALA A O 1
ATOM 581 N N . ALA A 1 103 ? -3.553 -20.732 -8.933 1.00 29.62 83 ALA A N 1
ATOM 582 C CA . ALA A 1 103 ? -4.792 -19.920 -9.001 1.00 33.85 83 ALA A CA 1
ATOM 583 C C . ALA A 1 103 ? -5.488 -20.051 -10.371 1.00 32.59 83 ALA A C 1
ATOM 584 O O . ALA A 1 103 ? -6.538 -19.431 -10.563 1.00 34.09 83 ALA A O 1
ATOM 586 N N . SER A 1 104 ? -4.930 -20.806 -11.321 1.00 27.71 84 SER A N 1
ATOM 587 C CA . SER A 1 104 ? -5.386 -20.840 -12.731 1.00 29.23 84 SER A CA 1
ATOM 588 C C . SER A 1 104 ? -6.691 -21.643 -12.870 1.00 29.55 84 SER A C 1
ATOM 589 O O . SER A 1 104 ? -7.351 -21.457 -13.906 1.00 33.02 84 SER A O 1
ATOM 592 N N . GLY A 1 105 ? -6.948 -22.552 -11.931 1.00 32.12 85 GLY A N 1
ATOM 593 C CA . GLY A 1 105 ? -8.093 -23.481 -11.981 1.00 33.31 85 GLY A CA 1
ATOM 594 C C . GLY A 1 105 ? -7.808 -24.686 -12.861 1.00 36.94 85 GLY A C 1
ATOM 595 O O . GLY A 1 105 ? -8.759 -25.385 -13.238 1.00 34.31 85 GLY A O 1
ATOM 596 N N . ALA A 1 106 ? -6.550 -24.928 -13.227 1.00 31.99 86 ALA A N 1
ATOM 597 C CA . ALA A 1 106 ? -6.189 -26.075 -14.082 1.00 31.96 86 ALA A CA 1
ATOM 598 C C . ALA A 1 106 ? -6.707 -27.370 -13.445 1.00 31.37 86 ALA A C 1
ATOM 599 O O . ALA A 1 106 ? -6.350 -27.665 -12.318 1.00 40.13 86 ALA A O 1
ATOM 601 N N . ALA A 1 107 ? -7.471 -28.145 -14.201 1.00 32.90 87 ALA A N 1
ATOM 602 C CA . ALA A 1 107 ? -8.192 -29.342 -13.707 1.00 36.14 87 ALA A CA 1
ATOM 603 C C . ALA A 1 107 ? -7.391 -30.601 -14.029 1.00 35.14 87 ALA A C 1
ATOM 604 O O . ALA A 1 107 ? -7.661 -31.641 -13.410 1.00 37.95 87 ALA A O 1
ATOM 606 N N . THR A 1 108 ? -6.439 -30.526 -14.961 1.00 27.99 88 THR A N 1
ATOM 607 C CA . THR A 1 108 ? -5.655 -31.695 -15.415 1.00 24.11 88 THR A CA 1
ATOM 608 C C . THR A 1 108 ? -4.189 -31.299 -15.579 1.00 24.13 88 THR A C 1
ATOM 609 O O . THR A 1 108 ? -3.909 -30.106 -15.679 1.00 22.64 88 THR A O 1
ATOM 613 N N . PRO A 1 109 ? -3.250 -32.262 -15.595 1.00 21.12 89 PRO A N 1
ATOM 614 C CA . PRO A 1 109 ? -1.840 -31.968 -15.798 1.00 19.11 89 PRO A CA 1
ATOM 615 C C . PRO A 1 109 ? -1.619 -31.192 -17.105 1.00 19.35 89 PRO A C 1
ATOM 616 O O . PRO A 1 109 ? -0.784 -30.284 -17.115 1.00 19.01 89 PRO A O 1
ATOM 620 N N . ALA A 1 110 ? -2.370 -31.498 -18.165 1.00 19.71 90 ALA A N 1
ATOM 621 C CA . ALA A 1 110 ? -2.191 -30.796 -19.458 1.00 18.58 90 ALA A CA 1
ATOM 622 C C . ALA A 1 110 ? -2.571 -29.342 -19.265 1.00 18.11 90 ALA A C 1
ATOM 623 O O . ALA A 1 110 ? -1.864 -28.433 -19.754 1.00 18.62 90 ALA A O 1
ATOM 625 N N . ASP A 1 111 ? -3.677 -29.072 -18.582 1.00 19.34 91 ASP A N 1
ATOM 626 C CA . ASP A 1 111 ? -4.106 -27.672 -18.307 1.00 18.89 91 ASP A CA 1
ATOM 627 C C . ASP A 1 111 ? -3.092 -26.986 -17.381 1.00 17.02 91 ASP A C 1
ATOM 628 O O . ASP A 1 111 ? -2.894 -25.769 -17.556 1.00 18.08 91 ASP A O 1
ATOM 633 N N . ALA A 1 112 ? -2.386 -27.690 -16.500 1.00 16.69 92 ALA A N 1
ATOM 634 C CA . ALA A 1 112 ? -1.374 -27.060 -15.622 1.00 17.43 92 ALA A CA 1
ATOM 635 C C . ALA A 1 112 ? -0.200 -26.586 -16.495 1.00 16.55 92 ALA A C 1
ATOM 636 O O . ALA A 1 112 ? 0.315 -25.517 -16.277 1.00 16.05 92 ALA A O 1
ATOM 638 N N . ILE A 1 113 ? 0.188 -27.392 -17.458 1.00 16.16 93 ILE A N 1
ATOM 639 C CA . ILE A 1 113 ? 1.269 -27.022 -18.405 1.00 16.56 93 ILE A CA 1
ATOM 640 C C . ILE A 1 113 ? 0.838 -25.782 -19.202 1.00 15.61 93 ILE A C 1
ATOM 641 O O . ILE A 1 113 ? 1.634 -24.830 -19.309 1.00 16.60 93 ILE A O 1
ATOM 646 N N . ARG A 1 114 ? -0.385 -25.769 -19.713 1.00 15.85 94 ARG A N 1
ATOM 647 C CA . ARG A 1 114 ? -0.876 -24.593 -20.452 1.00 16.52 94 ARG A CA 1
ATOM 648 C C . ARG A 1 114 ? -0.855 -23.369 -19.541 1.00 15.72 94 ARG A C 1
ATOM 649 O O . ARG A 1 114 ? -0.412 -22.260 -19.985 1.00 18.16 94 ARG A O 1
ATOM 657 N N . ALA A 1 115 ? -1.308 -23.489 -18.294 1.00 15.83 95 ALA A N 1
ATOM 658 C CA . ALA A 1 115 ? -1.302 -22.368 -17.342 1.00 15.96 95 ALA A CA 1
ATOM 659 C C . ALA A 1 115 ? 0.142 -21.921 -17.089 1.00 16.19 95 ALA A C 1
ATOM 660 O O . ALA A 1 115 ? 0.395 -20.745 -16.893 1.00 17.56 95 ALA A O 1
ATOM 662 N N . ALA A 1 116 ? 1.081 -22.848 -16.967 1.00 16.43 96 ALA A N 1
ATOM 663 C CA . ALA A 1 116 ? 2.486 -22.491 -16.674 1.00 15.14 96 ALA A CA 1
ATOM 664 C C . ALA A 1 116 ? 3.062 -21.690 -17.856 1.00 16.88 96 ALA A C 1
ATOM 665 O O . ALA A 1 116 ? 3.852 -20.786 -17.584 1.00 15.33 96 ALA A O 1
ATOM 667 N N . VAL A 1 117 ? 2.751 -22.027 -19.092 1.00 16.45 97 VAL A N 1
ATOM 668 C CA . VAL A 1 117 ? 3.209 -21.227 -20.259 1.00 17.21 97 VAL A CA 1
ATOM 669 C C . VAL A 1 117 ? 2.716 -19.792 -20.093 1.00 16.46 97 VAL A C 1
ATOM 670 O O . VAL A 1 117 ? 3.526 -18.817 -20.197 1.00 16.39 97 VAL A O 1
ATOM 674 N N . ASP A 1 118 ? 1.431 -19.610 -19.797 1.00 16.98 98 ASP A N 1
ATOM 675 C CA . ASP A 1 118 ? 0.878 -18.246 -19.635 1.00 18.71 98 ASP A CA 1
ATOM 676 C C . ASP A 1 118 ? 1.531 -17.565 -18.448 1.00 18.22 98 ASP A C 1
ATOM 677 O O . ASP A 1 118 ? 1.850 -16.361 -18.520 1.00 18.66 98 ASP A O 1
ATOM 682 N N . ALA A 1 119 ? 1.782 -18.282 -17.357 1.00 15.38 99 ALA A N 1
ATOM 683 C CA . ALA A 1 119 ? 2.381 -17.682 -16.169 1.00 15.50 99 ALA A CA 1
ATOM 684 C C . ALA A 1 119 ? 3.808 -17.198 -16.503 1.00 15.59 99 ALA A C 1
ATOM 685 O O . ALA A 1 119 ? 4.225 -16.134 -16.019 1.00 16.31 99 ALA A O 1
ATOM 687 N N . TRP A 1 120 ? 4.562 -17.988 -17.261 1.00 15.56 100 TRP A N 1
ATOM 688 C CA . TRP A 1 120 ? 5.944 -17.616 -17.638 1.00 14.51 100 TRP A CA 1
ATOM 689 C C . TRP A 1 120 ? 5.945 -16.343 -18.499 1.00 14.43 100 TRP A C 1
ATOM 690 O O . TRP A 1 120 ? 6.780 -15.450 -18.231 1.00 14.84 100 TRP A O 1
ATOM 701 N N . LEU A 1 121 ? 5.038 -16.208 -19.437 1.00 14.18 101 LEU A N 1
ATOM 702 C CA . LEU A 1 121 ? 5.010 -14.958 -20.262 1.00 16.02 101 LEU A CA 1
ATOM 703 C C . LEU A 1 121 ? 4.583 -13.805 -19.364 1.00 17.16 101 LEU A C 1
ATOM 704 O O . LEU A 1 121 ? 5.136 -12.698 -19.556 1.00 17.58 101 LEU A O 1
ATOM 709 N N . GLU A 1 122 ? 3.750 -14.026 -18.350 1.00 15.95 102 GLU A N 1
ATOM 710 C CA . GLU A 1 122 ? 3.364 -12.939 -17.438 1.00 16.78 102 GLU A CA 1
ATOM 711 C C . GLU A 1 122 ? 4.548 -12.532 -16.563 1.00 16.57 102 GLU A C 1
ATOM 712 O O . GLU A 1 122 ? 4.908 -11.326 -16.465 1.00 18.30 102 GLU A O 1
ATOM 718 N N . VAL A 1 123 ? 5.204 -13.486 -15.916 1.00 15.97 103 VAL A N 1
ATOM 719 C CA . VAL A 1 123 ? 6.285 -13.177 -14.951 1.00 16.38 103 VAL A CA 1
ATOM 720 C C . VAL A 1 123 ? 7.522 -12.677 -15.697 1.00 15.95 103 VAL A C 1
ATOM 721 O O . VAL A 1 123 ? 8.167 -11.712 -15.211 1.00 16.62 103 VAL A O 1
ATOM 725 N N . SER A 1 124 ? 7.852 -13.246 -16.843 1.00 15.66 104 SER A N 1
ATOM 726 C CA . SER A 1 124 ? 9.058 -12.807 -17.606 1.00 15.64 104 SER A CA 1
ATOM 727 C C . SER A 1 124 ? 8.808 -11.412 -18.207 1.00 16.48 104 SER A C 1
ATOM 728 O O . SER A 1 124 ? 9.829 -10.762 -18.588 1.00 16.65 104 SER A O 1
ATOM 731 N N . GLY A 1 125 ? 7.532 -10.994 -18.290 1.00 16.10 105 GLY A N 1
ATOM 732 C CA . GLY A 1 125 ? 7.158 -9.646 -18.734 1.00 17.18 105 GLY A CA 1
ATOM 733 C C . GLY A 1 125 ? 7.331 -8.595 -17.673 1.00 18.20 105 GLY A C 1
ATOM 734 O O . GLY A 1 125 ? 7.242 -7.372 -17.990 1.00 19.24 105 GLY A O 1
ATOM 735 N N . ASP A 1 126 ? 7.514 -8.959 -16.411 1.00 17.68 106 ASP A N 1
ATOM 736 C CA . ASP A 1 126 ? 7.804 -7.981 -15.341 1.00 17.51 106 ASP A CA 1
ATOM 737 C C . ASP A 1 126 ? 9.068 -7.231 -15.740 1.00 18.26 106 ASP A C 1
ATOM 738 O O . ASP A 1 126 ? 10.080 -7.841 -16.090 1.00 15.42 106 ASP A O 1
ATOM 743 N N . PRO A 1 127 ? 9.091 -5.890 -15.702 1.00 17.29 107 PRO A N 1
ATOM 744 C CA . PRO A 1 127 ? 10.266 -5.206 -16.229 1.00 18.44 107 PRO A CA 1
ATOM 745 C C . PRO A 1 127 ? 11.589 -5.561 -15.530 1.00 17.18 107 PRO A C 1
ATOM 746 O O . PRO A 1 127 ? 12.622 -5.568 -16.160 1.00 16.60 107 PRO A O 1
ATOM 750 N N . GLU A 1 128 ? 11.546 -5.811 -14.231 1.00 17.57 108 GLU A N 1
ATOM 751 C CA . GLU A 1 128 ? 12.756 -6.180 -13.473 1.00 17.50 108 GLU A CA 1
ATOM 752 C C . GLU A 1 128 ? 13.230 -7.574 -13.860 1.00 15.77 108 GLU A C 1
ATOM 753 O O . GLU A 1 128 ? 14.434 -7.755 -14.012 1.00 15.01 108 GLU A O 1
ATOM 759 N N . VAL A 1 129 ? 12.297 -8.514 -14.045 1.00 14.67 109 VAL A N 1
ATOM 760 C CA . VAL A 1 129 ? 12.698 -9.875 -14.506 1.00 13.61 109 VAL A CA 1
ATOM 761 C C . VAL A 1 129 ? 13.308 -9.780 -15.904 1.00 13.34 109 VAL A C 1
ATOM 762 O O . VAL A 1 129 ? 14.350 -10.368 -16.186 1.00 14.50 109 VAL A O 1
ATOM 766 N N . ARG A 1 130 ? 12.641 -9.057 -16.783 1.00 14.16 110 ARG A N 1
ATOM 767 C CA . ARG A 1 130 ? 13.137 -8.833 -18.145 1.00 13.85 110 ARG A CA 1
ATOM 768 C C . ARG A 1 130 ? 14.576 -8.341 -18.083 1.00 12.50 110 ARG A C 1
ATOM 769 O O . ARG A 1 130 ? 15.478 -8.921 -18.721 1.00 14.60 110 ARG A O 1
ATOM 777 N N . GLN A 1 131 ? 14.825 -7.235 -17.376 1.00 13.03 111 GLN A N 1
ATOM 778 C CA . GLN A 1 131 ? 16.187 -6.681 -17.413 1.00 13.34 111 GLN A CA 1
ATOM 779 C C . GLN A 1 131 ? 17.198 -7.611 -16.724 1.00 12.79 111 GLN A C 1
ATOM 780 O O . GLN A 1 131 ? 18.278 -7.816 -17.263 1.00 14.50 111 GLN A O 1
ATOM 786 N N . LEU A 1 132 ? 16.890 -8.080 -15.520 1.00 13.72 112 LEU A N 1
ATOM 787 C CA . LEU A 1 132 ? 17.922 -8.794 -14.708 1.00 12.63 112 LEU A CA 1
ATOM 788 C C . LEU A 1 132 ? 18.111 -10.235 -15.184 1.00 12.90 112 LEU A C 1
ATOM 789 O O . LEU A 1 132 ? 19.277 -10.645 -15.204 1.00 13.29 112 LEU A O 1
ATOM 794 N N . ILE A 1 133 ? 17.043 -10.933 -15.508 1.00 12.91 113 ILE A N 1
ATOM 795 C CA . ILE A 1 133 ? 17.161 -12.372 -15.814 1.00 12.46 113 ILE A CA 1
ATOM 796 C C . ILE A 1 133 ? 17.347 -12.577 -17.318 1.00 13.82 113 ILE A C 1
ATOM 797 O O . ILE A 1 133 ? 18.201 -13.355 -17.685 1.00 15.73 113 ILE A O 1
ATOM 802 N N . LEU A 1 134 ? 16.528 -11.908 -18.137 1.00 12.83 114 LEU A N 1
ATOM 803 C CA . LEU A 1 134 ? 16.556 -12.224 -19.574 1.00 13.71 114 LEU A CA 1
ATOM 804 C C . LEU A 1 134 ? 17.722 -11.500 -20.255 1.00 14.64 114 LEU A C 1
ATOM 805 O O . LEU A 1 134 ? 18.273 -12.058 -21.213 1.00 18.65 114 LEU A O 1
ATOM 810 N N . LEU A 1 135 ? 18.079 -10.295 -19.823 1.00 13.65 115 LEU A N 1
ATOM 811 C CA . LEU A 1 135 ? 19.103 -9.521 -20.532 1.00 15.63 115 LEU A CA 1
ATOM 812 C C . LEU A 1 135 ? 20.426 -9.576 -19.775 1.00 15.14 115 LEU A C 1
ATOM 813 O O . LEU A 1 135 ? 21.461 -9.920 -20.382 1.00 18.02 115 LEU A O 1
ATOM 818 N N . ASP A 1 136 ? 20.459 -9.225 -18.496 1.00 14.23 116 ASP A N 1
ATOM 819 C CA . ASP A 1 136 ? 21.769 -9.075 -17.822 1.00 14.79 116 ASP A CA 1
ATOM 820 C C . ASP A 1 136 ? 22.363 -10.430 -17.383 1.00 14.95 116 ASP A C 1
ATOM 821 O O . ASP A 1 136 ? 23.557 -10.605 -17.523 1.00 15.90 116 ASP A O 1
ATOM 826 N N . ALA A 1 137 ? 21.563 -11.304 -16.791 1.00 14.13 117 ALA A N 1
ATOM 827 C CA . ALA A 1 137 ? 22.176 -12.490 -16.128 1.00 15.29 117 ALA A CA 1
ATOM 828 C C . ALA A 1 137 ? 23.023 -13.324 -17.092 1.00 15.87 117 ALA A C 1
ATOM 829 O O . ALA A 1 137 ? 24.104 -13.727 -16.688 1.00 16.25 117 ALA A O 1
ATOM 831 N N . PRO A 1 138 ? 22.594 -13.632 -18.324 1.00 16.77 118 PRO A N 1
ATOM 832 C CA . PRO A 1 138 ? 23.425 -14.445 -19.207 1.00 18.28 118 PRO A CA 1
ATOM 833 C C . PRO A 1 138 ? 24.770 -13.799 -19.515 1.00 19.18 118 PRO A C 1
ATOM 834 O O . PRO A 1 138 ? 25.773 -14.464 -19.624 1.00 20.11 118 PRO A O 1
ATOM 838 N N . VAL A 1 139 ? 24.782 -12.461 -19.587 1.00 17.11 119 VAL A N 1
ATOM 839 C CA . VAL A 1 139 ? 26.020 -11.701 -19.911 1.00 18.47 119 VAL A CA 1
ATOM 840 C C . VAL A 1 139 ? 26.934 -11.681 -18.675 1.00 19.98 119 VAL A C 1
ATOM 841 O O . VAL A 1 139 ? 28.160 -11.960 -18.779 1.00 21.71 119 VAL A O 1
ATOM 845 N N . VAL A 1 140 ? 26.384 -11.304 -17.525 1.00 17.23 120 VAL A N 1
ATOM 846 C CA . VAL A 1 140 ? 27.200 -11.095 -16.309 1.00 17.54 120 VAL A CA 1
ATOM 847 C C . VAL A 1 140 ? 27.667 -12.437 -15.753 1.00 17.78 120 VAL A C 1
ATOM 848 O O . VAL A 1 140 ? 28.839 -12.514 -15.326 1.00 19.70 120 VAL A O 1
ATOM 852 N N . LEU A 1 141 ? 26.771 -13.409 -15.665 1.00 16.86 121 LEU A N 1
ATOM 853 C CA . LEU A 1 141 ? 27.142 -14.722 -15.085 1.00 17.50 121 LEU A CA 1
ATOM 854 C C . LEU A 1 141 ? 28.004 -15.501 -16.091 1.00 18.20 121 LEU A C 1
ATOM 855 O O . LEU A 1 141 ? 28.799 -16.340 -15.639 1.00 19.97 121 LEU A O 1
ATOM 860 N N . GLY A 1 142 ? 27.864 -15.209 -17.370 1.00 17.74 122 GLY A N 1
ATOM 861 C CA . GLY A 1 142 ? 28.504 -15.988 -18.431 1.00 19.71 122 GLY A CA 1
ATOM 862 C C . GLY A 1 142 ? 27.635 -17.163 -18.752 1.00 18.95 122 GLY A C 1
ATOM 863 O O . GLY A 1 142 ? 26.788 -17.557 -17.973 1.00 18.10 122 GLY A O 1
ATOM 864 N N . TRP A 1 143 ? 27.909 -17.765 -19.888 1.00 22.96 123 TRP A N 1
ATOM 865 C CA . TRP A 1 143 ? 27.151 -18.906 -20.395 1.00 20.06 123 TRP A CA 1
ATOM 866 C C . TRP A 1 143 ? 26.972 -19.982 -19.311 1.00 16.59 123 TRP A C 1
ATOM 867 O O . TRP A 1 143 ? 25.846 -20.376 -19.028 1.00 18.01 123 TRP A O 1
ATOM 878 N N . ALA A 1 144 ? 28.087 -20.474 -18.816 1.00 18.77 124 ALA A N 1
ATOM 879 C CA . ALA A 1 144 ? 28.114 -21.656 -17.936 1.00 18.86 124 ALA A CA 1
ATOM 880 C C . ALA A 1 144 ? 27.399 -21.314 -16.620 1.00 19.01 124 ALA A C 1
ATOM 881 O O . ALA A 1 144 ? 26.580 -22.103 -16.137 1.00 18.62 124 ALA A O 1
ATOM 883 N N . GLY A 1 145 ? 27.793 -20.177 -16.011 1.00 17.69 125 GLY A N 1
ATOM 884 C CA . GLY A 1 145 ? 27.209 -19.727 -14.734 1.00 19.09 125 GLY A CA 1
ATOM 885 C C . GLY A 1 145 ? 25.710 -19.559 -14.847 1.00 17.51 125 GLY A C 1
ATOM 886 O O . GLY A 1 145 ? 24.960 -19.981 -13.933 1.00 18.66 125 GLY A O 1
ATOM 887 N N . PHE A 1 146 ? 25.246 -18.900 -15.913 1.00 16.75 126 PHE A N 1
ATOM 888 C CA . PHE A 1 146 ? 23.830 -18.651 -16.173 1.00 18.03 126 PHE A CA 1
ATOM 889 C C . PHE A 1 146 ? 23.122 -19.996 -16.327 1.00 18.14 126 PHE A C 1
ATOM 890 O O . PHE A 1 146 ? 22.085 -20.192 -15.757 1.00 18.87 126 PHE A O 1
ATOM 898 N N . ARG A 1 147 ? 23.652 -20.906 -17.147 1.00 18.09 127 ARG A N 1
ATOM 899 C CA . ARG A 1 147 ? 22.997 -22.198 -17.428 1.00 19.31 127 ARG A CA 1
ATOM 900 C C . ARG A 1 147 ? 22.800 -22.921 -16.098 1.00 16.40 127 ARG A C 1
ATOM 901 O O . ARG A 1 147 ? 21.722 -23.467 -15.888 1.00 17.44 127 ARG A O 1
ATOM 909 N N . ASP A 1 148 ? 23.784 -22.865 -15.212 1.00 16.02 128 ASP A N 1
ATOM 910 C CA . ASP A 1 148 ? 23.679 -23.594 -13.935 1.00 16.63 128 ASP A CA 1
ATOM 911 C C . ASP A 1 148 ? 22.558 -23.022 -13.097 1.00 17.15 128 ASP A C 1
ATOM 912 O O . ASP A 1 148 ? 21.753 -23.780 -12.544 1.00 19.75 128 ASP A O 1
ATOM 917 N N . VAL A 1 149 ? 22.492 -21.684 -13.023 1.00 17.39 129 VAL A N 1
ATOM 918 C CA . VAL A 1 149 ? 21.423 -21.026 -12.225 1.00 17.95 129 VAL A CA 1
ATOM 919 C C . VAL A 1 149 ? 20.066 -21.313 -12.873 1.00 16.66 129 VAL A C 1
ATOM 920 O O . VAL A 1 149 ? 19.129 -21.670 -12.185 1.00 19.01 129 VAL A O 1
ATOM 924 N N . ALA A 1 150 ? 19.941 -21.151 -14.189 1.00 17.40 130 ALA A N 1
ATOM 925 C CA . ALA A 1 150 ? 18.672 -21.317 -14.942 1.00 18.66 130 ALA A CA 1
ATOM 926 C C . ALA A 1 150 ? 18.163 -22.748 -14.752 1.00 20.19 130 ALA A C 1
ATOM 927 O O . ALA A 1 150 ? 16.957 -22.946 -14.453 1.00 21.68 130 ALA A O 1
ATOM 929 N N . GLN A 1 151 ? 19.071 -23.730 -14.834 1.00 20.02 131 GLN A N 1
ATOM 930 C CA . GLN A 1 151 ? 18.687 -25.148 -14.638 1.00 22.12 131 GLN A CA 1
ATOM 931 C C . GLN A 1 151 ? 18.242 -25.386 -13.198 1.00 18.02 131 GLN A C 1
ATOM 932 O O . GLN A 1 151 ? 17.227 -26.060 -12.978 1.00 21.00 131 GLN A O 1
ATOM 938 N N . ARG A 1 152 ? 18.977 -24.885 -12.209 1.00 18.43 132 ARG A N 1
ATOM 939 C CA . ARG A 1 152 ? 18.662 -25.088 -10.795 1.00 17.51 132 ARG A CA 1
ATOM 940 C C . ARG A 1 152 ? 17.272 -24.524 -10.487 1.00 20.26 132 ARG A C 1
ATOM 941 O O . ARG A 1 152 ? 16.551 -25.086 -9.659 1.00 24.18 132 ARG A O 1
ATOM 949 N N . TYR A 1 153 ? 16.871 -23.427 -11.121 1.00 17.91 133 TYR A N 1
ATOM 950 C CA . TYR A 1 153 ? 15.540 -22.839 -10.859 1.00 18.47 133 TYR A CA 1
ATOM 951 C C . TYR A 1 153 ? 14.449 -23.417 -11.777 1.00 18.61 133 TYR A C 1
ATOM 952 O O . TYR A 1 153 ? 13.329 -23.477 -11.270 1.00 24.38 133 TYR A O 1
ATOM 961 N N . SER A 1 154 ? 14.732 -23.758 -13.034 1.00 19.49 134 SER A N 1
ATOM 962 C CA . SER A 1 154 ? 13.696 -24.178 -14.016 1.00 20.53 134 SER A CA 1
ATOM 963 C C . SER A 1 154 ? 13.341 -25.673 -13.879 1.00 19.08 134 SER A C 1
ATOM 964 O O . SER A 1 154 ? 12.186 -26.028 -14.101 1.00 18.79 134 SER A O 1
ATOM 967 N N . LEU A 1 155 ? 14.290 -26.536 -13.574 1.00 18.77 135 LEU A N 1
ATOM 968 C CA . LEU A 1 155 ? 14.086 -27.986 -13.831 1.00 17.31 135 LEU A CA 1
ATOM 969 C C . LEU A 1 155 ? 13.051 -28.519 -12.874 1.00 18.44 135 LEU A C 1
ATOM 970 O O . LEU A 1 155 ? 12.234 -29.331 -13.358 1.00 18.71 135 LEU A O 1
ATOM 975 N N . GLY A 1 156 ? 13.036 -28.173 -11.598 1.00 19.16 136 GLY A N 1
ATOM 976 C CA . GLY A 1 156 ? 12.066 -28.783 -10.666 1.00 19.96 136 GLY A CA 1
ATOM 977 C C . GLY A 1 156 ? 10.640 -28.669 -11.163 1.00 21.34 136 GLY A C 1
ATOM 978 O O . GLY A 1 156 ? 9.943 -29.720 -11.273 1.00 20.73 136 GLY A O 1
ATOM 979 N N . MET A 1 157 ? 10.195 -27.451 -11.434 1.00 19.89 137 MET A N 1
ATOM 980 C CA . MET A 1 157 ? 8.803 -27.215 -11.827 1.00 18.66 137 MET A CA 1
ATOM 981 C C . MET A 1 157 ? 8.551 -27.859 -13.184 1.00 17.91 137 MET A C 1
ATOM 982 O O . MET A 1 157 ? 7.503 -28.480 -13.356 1.00 16.88 137 MET A O 1
ATOM 987 N N . THR A 1 158 ? 9.494 -27.759 -14.120 1.00 16.71 138 THR A N 1
ATOM 988 C CA . THR A 1 158 ? 9.288 -28.277 -15.472 1.00 16.72 138 THR A CA 1
ATOM 989 C C . THR A 1 158 ? 9.103 -29.801 -15.415 1.00 15.36 138 THR A C 1
ATOM 990 O O . THR A 1 158 ? 8.184 -30.330 -16.025 1.00 14.97 138 THR A O 1
ATOM 994 N N . GLU A 1 159 ? 10.002 -30.447 -14.671 1.00 15.74 139 GLU A N 1
ATOM 995 C CA . GLU A 1 159 ? 9.994 -31.936 -14.622 1.00 15.73 139 GLU A CA 1
ATOM 996 C C . GLU A 1 159 ? 8.768 -32.399 -13.850 1.00 15.92 139 GLU A C 1
ATOM 997 O O . GLU A 1 159 ? 8.197 -33.419 -14.240 1.00 18.44 139 GLU A O 1
ATOM 1003 N N . GLN A 1 160 ? 8.343 -31.680 -12.831 1.00 16.22 140 GLN A N 1
ATOM 1004 C CA . GLN A 1 160 ? 7.111 -32.063 -12.097 1.00 18.55 140 GLN A CA 1
ATOM 1005 C C . GLN A 1 160 ? 5.896 -31.988 -13.026 1.00 16.31 140 GLN A C 1
ATOM 1006 O O . GLN A 1 160 ? 5.080 -32.931 -13.088 1.00 17.74 140 GLN A O 1
ATOM 1012 N N . LEU A 1 161 ? 5.765 -30.905 -13.801 1.00 15.94 141 LEU A N 1
ATOM 1013 C CA . LEU A 1 161 ? 4.621 -30.738 -14.702 1.00 17.03 141 LEU A CA 1
ATOM 1014 C C . LEU A 1 161 ? 4.648 -31.869 -15.733 1.00 15.67 141 LEU A C 1
ATOM 1015 O O . LEU A 1 161 ? 3.580 -32.402 -16.048 1.00 16.22 141 LEU A O 1
ATOM 1020 N N . ILE A 1 162 ? 5.816 -32.172 -16.294 1.00 14.37 142 ILE A N 1
ATOM 1021 C CA . ILE A 1 162 ? 5.892 -33.225 -17.342 1.00 15.26 142 ILE A CA 1
ATOM 1022 C C . ILE A 1 162 ? 5.554 -34.581 -16.711 1.00 16.23 142 ILE A C 1
ATOM 1023 O O . ILE A 1 162 ? 4.778 -35.345 -17.338 1.00 17.34 142 ILE A O 1
ATOM 1028 N N . THR A 1 163 ? 6.130 -34.866 -15.556 1.00 16.53 143 THR A N 1
ATOM 1029 C CA . THR A 1 163 ? 5.926 -36.172 -14.891 1.00 18.09 143 THR A CA 1
ATOM 1030 C C . THR A 1 163 ? 4.444 -36.365 -14.642 1.00 16.84 143 THR A C 1
ATOM 1031 O O . THR A 1 163 ? 3.925 -37.491 -14.935 1.00 18.92 143 THR A O 1
ATOM 1035 N N . GLU A 1 164 ? 3.735 -35.348 -14.176 1.00 17.70 144 GLU A N 1
ATOM 1036 C CA . GLU A 1 164 ? 2.286 -35.495 -13.884 1.00 19.26 144 GLU A CA 1
ATOM 1037 C C . GLU A 1 164 ? 1.536 -35.729 -15.182 1.00 21.28 144 GLU A C 1
ATOM 1038 O O . GLU A 1 164 ? 0.552 -36.522 -15.180 1.00 21.77 144 GLU A O 1
ATOM 1044 N N . ALA A 1 165 ? 1.903 -35.062 -16.275 1.00 17.14 145 ALA A N 1
ATOM 1045 C CA . ALA A 1 165 ? 1.197 -35.269 -17.549 1.00 17.96 145 ALA A CA 1
ATOM 1046 C C . ALA A 1 165 ? 1.460 -36.672 -18.089 1.00 18.95 145 ALA A C 1
ATOM 1047 O O . ALA A 1 165 ? 0.528 -37.276 -18.671 1.00 21.74 145 ALA A O 1
ATOM 1049 N N . ILE A 1 166 ? 2.674 -37.170 -17.988 1.00 18.21 146 ILE A N 1
ATOM 1050 C CA . ILE A 1 166 ? 2.973 -38.560 -18.450 1.00 20.48 146 ILE A CA 1
ATOM 1051 C C . ILE A 1 166 ? 2.135 -39.529 -17.610 1.00 23.34 146 ILE A C 1
ATOM 1052 O O . ILE A 1 166 ? 1.516 -40.457 -18.210 1.00 22.21 146 ILE A O 1
ATOM 1057 N N . ARG A 1 167 ? 2.063 -39.311 -16.309 1.00 22.33 147 ARG A N 1
ATOM 1058 C CA . ARG A 1 167 ? 1.367 -40.237 -15.378 1.00 25.97 147 ARG A CA 1
ATOM 1059 C C . ARG A 1 167 ? -0.111 -40.290 -15.771 1.00 26.63 147 ARG A C 1
ATOM 1060 O O . ARG A 1 167 ? -0.721 -41.395 -15.714 1.00 26.54 147 ARG A O 1
ATOM 1068 N N . ALA A 1 168 ? -0.684 -39.162 -16.195 1.00 22.85 148 ALA A N 1
ATOM 1069 C CA . ALA A 1 168 ? -2.110 -39.016 -16.559 1.00 23.00 148 ALA A CA 1
ATOM 1070 C C . ALA A 1 168 ? -2.372 -39.490 -18.001 1.00 20.69 148 ALA A C 1
ATOM 1071 O O . ALA A 1 168 ? -3.541 -39.427 -18.404 1.00 27.33 148 ALA A O 1
ATOM 1073 N N . GLY A 1 169 ? -1.354 -39.909 -18.739 1.00 24.46 149 GLY A N 1
ATOM 1074 C CA . GLY A 1 169 ? -1.471 -40.378 -20.130 1.00 25.48 149 GLY A CA 1
ATOM 1075 C C . GLY A 1 169 ? -1.533 -39.244 -21.128 1.00 27.57 149 GLY A C 1
ATOM 1076 O O . GLY A 1 169 ? -1.781 -39.515 -22.302 1.00 26.61 149 GLY A O 1
ATOM 1077 N N . GLN A 1 170 ? -1.315 -37.999 -20.709 1.00 24.47 150 GLN A N 1
ATOM 1078 C CA . GLN A 1 170 ? -1.583 -36.821 -21.570 1.00 24.00 150 GLN A CA 1
ATOM 1079 C C . GLN A 1 170 ? -0.326 -36.462 -22.352 1.00 23.06 150 GLN A C 1
ATOM 1080 O O . GLN A 1 170 ? -0.465 -35.619 -23.263 1.00 24.17 150 GLN A O 1
ATOM 1086 N N . LEU A 1 171 ? 0.855 -36.956 -21.992 1.00 20.04 151 LEU A N 1
ATOM 1087 C CA . LEU A 1 171 ? 2.096 -36.884 -22.786 1.00 21.03 151 LEU A CA 1
ATOM 1088 C C . LEU A 1 171 ? 2.588 -38.306 -23.039 1.00 20.99 151 LEU A C 1
ATOM 1089 O O . LEU A 1 171 ? 2.477 -39.142 -22.122 1.00 21.96 151 LEU A O 1
ATOM 1094 N N . ALA A 1 172 ? 3.249 -38.512 -24.156 1.00 21.18 152 ALA A N 1
ATOM 1095 C CA . ALA A 1 172 ? 3.853 -39.812 -24.515 1.00 22.46 152 ALA A CA 1
ATOM 1096 C C . ALA A 1 172 ? 4.792 -40.280 -23.393 1.00 22.71 152 ALA A C 1
ATOM 1097 O O . ALA A 1 172 ? 5.507 -39.465 -22.735 1.00 20.19 152 ALA A O 1
ATOM 1099 N N . ARG A 1 173 ? 4.765 -41.573 -23.091 1.00 27.27 153 ARG A N 1
ATOM 1100 C CA . ARG A 1 173 ? 5.781 -42.196 -22.202 1.00 28.27 153 ARG A CA 1
ATOM 1101 C C . ARG A 1 173 ? 7.176 -41.925 -22.726 1.00 24.00 153 ARG A C 1
ATOM 1102 O O . ARG A 1 173 ? 7.455 -42.256 -23.869 1.00 28.36 153 ARG A O 1
ATOM 1110 N N . GLN A 1 174 ? 8.033 -41.334 -21.904 1.00 21.63 154 GLN A N 1
ATOM 1111 C CA . GLN A 1 174 ? 9.391 -40.942 -22.319 1.00 19.91 154 GLN A CA 1
ATOM 1112 C C . GLN A 1 174 ? 10.169 -40.505 -21.095 1.00 18.99 154 GLN A C 1
ATOM 1113 O O . GLN A 1 174 ? 9.568 -40.152 -20.074 1.00 18.57 154 GLN A O 1
ATOM 1119 N N . PRO A 1 175 ? 11.515 -40.542 -21.141 1.00 20.86 155 PRO A N 1
ATOM 1120 C CA . PRO A 1 175 ? 12.327 -39.987 -20.079 1.00 19.53 155 PRO A CA 1
ATOM 1121 C C . PRO A 1 175 ? 12.002 -38.485 -19.972 1.00 17.24 155 PRO A C 1
ATOM 1122 O O . PRO A 1 175 ? 11.779 -37.803 -20.996 1.00 18.64 155 PRO A O 1
ATOM 1126 N N . VAL A 1 176 ? 11.918 -38.013 -18.766 1.00 18.00 156 VAL A N 1
ATOM 1127 C CA . VAL A 1 176 ? 11.486 -36.621 -18.497 1.00 16.88 156 VAL A CA 1
ATOM 1128 C C . VAL A 1 176 ? 12.564 -35.621 -18.905 1.00 16.86 156 VAL A C 1
ATOM 1129 O O . VAL A 1 176 ? 12.217 -34.558 -19.498 1.00 15.33 156 VAL A O 1
ATOM 1133 N N . ARG A 1 177 ? 13.831 -35.826 -18.603 1.00 16.08 157 ARG A N 1
ATOM 1134 C CA . ARG A 1 177 ? 14.862 -34.781 -18.725 1.00 17.60 157 ARG A CA 1
ATOM 1135 C C . ARG A 1 177 ? 15.008 -34.284 -20.161 1.00 16.16 157 ARG A C 1
ATOM 1136 O O . ARG A 1 177 ? 15.091 -33.066 -20.352 1.00 16.41 157 ARG A O 1
ATOM 1144 N N . PRO A 1 178 ? 15.092 -35.119 -21.203 1.00 15.28 158 PRO A N 1
ATOM 1145 C CA . PRO A 1 178 ? 15.281 -34.607 -22.562 1.00 14.70 158 PRO A CA 1
ATOM 1146 C C . PRO A 1 178 ? 14.121 -33.684 -22.956 1.00 15.21 158 PRO A C 1
ATOM 1147 O O . PRO A 1 178 ? 14.411 -32.565 -23.482 1.00 16.27 158 PRO A O 1
ATOM 1151 N N . LEU A 1 179 ? 12.861 -34.073 -22.715 1.00 13.75 159 LEU A N 1
ATOM 1152 C CA . LEU A 1 179 ? 11.742 -33.174 -23.044 1.00 14.96 159 LEU A CA 1
ATOM 1153 C C . LEU A 1 179 ? 11.850 -31.911 -22.208 1.00 15.03 159 LEU A C 1
ATOM 1154 O O . LEU A 1 179 ? 11.632 -30.806 -22.738 1.00 14.51 159 LEU A O 1
ATOM 1159 N N . ALA A 1 180 ? 12.154 -31.995 -20.942 1.00 13.45 160 ALA A N 1
ATOM 1160 C CA . ALA A 1 180 ? 12.237 -30.799 -20.087 1.00 13.59 160 ALA A CA 1
ATOM 1161 C C . ALA A 1 180 ? 13.272 -29.833 -20.648 1.00 15.32 160 ALA A C 1
ATOM 1162 O O . ALA A 1 180 ? 12.994 -28.609 -20.686 1.00 14.88 160 ALA A O 1
ATOM 1164 N N . GLN A 1 181 ? 14.449 -30.331 -21.030 1.00 16.59 161 GLN A N 1
ATOM 1165 C CA . GLN A 1 181 ? 15.539 -29.443 -21.480 1.00 19.04 161 GLN A CA 1
ATOM 1166 C C . GLN A 1 181 ? 15.113 -28.756 -22.779 1.00 16.95 161 GLN A C 1
ATOM 1167 O O . GLN A 1 181 ? 15.314 -27.510 -22.931 1.00 18.53 161 GLN A O 1
ATOM 1173 N N . VAL A 1 182 ? 14.478 -29.469 -23.694 1.00 16.92 162 VAL A N 1
ATOM 1174 C CA . VAL A 1 182 ? 14.098 -28.897 -25.007 1.00 15.52 162 VAL A CA 1
ATOM 1175 C C . VAL A 1 182 ? 12.978 -27.874 -24.746 1.00 17.45 162 VAL A C 1
ATOM 1176 O O . VAL A 1 182 ? 12.980 -26.759 -25.346 1.00 17.47 162 VAL A O 1
ATOM 1180 N N . LEU A 1 183 ? 12.026 -28.167 -23.871 1.00 16.68 163 LEU A N 1
ATOM 1181 C CA . LEU A 1 183 ? 10.945 -27.193 -23.600 1.00 15.70 163 LEU A CA 1
ATOM 1182 C C . LEU A 1 183 ? 11.516 -25.969 -22.897 1.00 16.42 163 LEU A C 1
ATOM 1183 O O . LEU A 1 183 ? 11.068 -24.845 -23.230 1.00 17.64 163 LEU A O 1
ATOM 1188 N N . ILE A 1 184 ? 12.429 -26.108 -21.943 1.00 16.21 164 ILE A N 1
ATOM 1189 C CA . ILE A 1 184 ? 13.023 -24.931 -21.273 1.00 17.61 164 ILE A CA 1
ATOM 1190 C C . ILE A 1 184 ? 13.714 -24.109 -22.368 1.00 17.92 164 ILE A C 1
ATOM 1191 O O . ILE A 1 184 ? 13.609 -22.880 -22.296 1.00 18.54 164 ILE A O 1
ATOM 1196 N N . GLY A 1 185 ? 14.396 -24.718 -23.319 1.00 17.92 165 GLY A N 1
ATOM 1197 C CA . GLY A 1 185 ? 15.039 -23.964 -24.419 1.00 18.75 165 GLY A CA 1
ATOM 1198 C C . GLY A 1 185 ? 14.035 -23.170 -25.203 1.00 18.71 165 GLY A C 1
ATOM 1199 O O . GLY A 1 185 ? 14.300 -21.964 -25.481 1.00 20.34 165 GLY A O 1
ATOM 1200 N N . ALA A 1 186 ? 12.931 -23.757 -25.577 1.00 16.35 166 ALA A N 1
ATOM 1201 C CA . ALA A 1 186 ? 11.862 -23.075 -26.330 1.00 15.70 166 ALA A CA 1
ATOM 1202 C C . ALA A 1 186 ? 11.299 -21.942 -25.470 1.00 15.15 166 ALA A C 1
ATOM 1203 O O . ALA A 1 186 ? 11.079 -20.822 -25.997 1.00 15.30 166 ALA A O 1
ATOM 1205 N N . LEU A 1 187 ? 11.011 -22.186 -24.194 1.00 13.97 167 LEU A N 1
ATOM 1206 C CA . LEU A 1 187 ? 10.348 -21.183 -23.326 1.00 13.31 167 LEU A CA 1
ATOM 1207 C C . LEU A 1 187 ? 11.269 -19.998 -23.039 1.00 14.77 167 LEU A C 1
ATOM 1208 O O . LEU A 1 187 ? 10.833 -18.818 -23.033 1.00 14.03 167 LEU A O 1
ATOM 1213 N N . ASP A 1 188 ? 12.537 -20.279 -22.780 1.00 15.55 168 ASP A N 1
ATOM 1214 C CA . ASP A 1 188 ? 13.492 -19.207 -22.504 1.00 16.91 168 ASP A CA 1
ATOM 1215 C C . ASP A 1 188 ? 13.713 -18.396 -23.784 1.00 15.91 168 ASP A C 1
ATOM 1216 O O . ASP A 1 188 ? 13.767 -17.163 -23.705 1.00 14.88 168 ASP A O 1
ATOM 1221 N N . GLU A 1 189 ? 13.815 -19.037 -24.930 1.00 15.30 169 GLU A N 1
ATOM 1222 C CA . GLU A 1 189 ? 13.993 -18.319 -26.201 1.00 14.81 169 GLU A CA 1
ATOM 1223 C C . GLU A 1 189 ? 12.769 -17.462 -26.508 1.00 15.11 169 GLU A C 1
ATOM 1224 O O . GLU A 1 189 ? 12.940 -16.293 -26.923 1.00 15.59 169 GLU A O 1
ATOM 1230 N N . ALA A 1 190 ? 11.571 -17.953 -26.228 1.00 14.23 170 ALA A N 1
ATOM 1231 C CA . ALA A 1 190 ? 10.361 -17.149 -26.428 1.00 13.18 170 ALA A CA 1
ATOM 1232 C C . ALA A 1 190 ? 10.446 -15.885 -25.567 1.00 14.35 170 ALA A C 1
ATOM 1233 O O . ALA A 1 190 ? 10.126 -14.783 -26.042 1.00 14.95 170 ALA A O 1
ATOM 1235 N N . ALA A 1 191 ? 10.770 -16.000 -24.289 1.00 13.24 171 ALA A N 1
ATOM 1236 C CA . ALA A 1 191 ? 10.870 -14.840 -23.380 1.00 13.36 171 ALA A CA 1
ATOM 1237 C C . ALA A 1 191 ? 11.925 -13.872 -23.888 1.00 15.18 171 ALA A C 1
ATOM 1238 O O . ALA A 1 191 ? 11.674 -12.653 -23.857 1.00 14.83 171 ALA A O 1
ATOM 1240 N N . MET A 1 192 ? 13.076 -14.368 -24.325 1.00 14.16 172 MET A N 1
ATOM 1241 C CA . MET A 1 192 ? 14.155 -13.455 -24.765 1.00 16.69 172 MET A CA 1
ATOM 1242 C C . MET A 1 192 ? 13.769 -12.774 -26.083 1.00 16.08 172 MET A C 1
ATOM 1243 O O . MET A 1 192 ? 14.103 -11.595 -26.250 1.00 16.98 172 MET A O 1
ATOM 1248 N N . PHE A 1 193 ? 12.993 -13.410 -26.932 1.00 15.56 173 PHE A N 1
ATOM 1249 C CA . PHE A 1 193 ? 12.482 -12.800 -28.173 1.00 15.56 173 PHE A CA 1
ATOM 1250 C C . PHE A 1 193 ? 11.563 -11.650 -27.805 1.00 15.25 173 PHE A C 1
ATOM 1251 O O . PHE A 1 193 ? 11.653 -10.530 -28.369 1.00 15.33 173 PHE A O 1
ATOM 1259 N N . ILE A 1 194 ? 10.646 -11.848 -26.877 1.00 14.36 174 ILE A N 1
ATOM 1260 C CA . ILE A 1 194 ? 9.722 -10.766 -26.432 1.00 13.85 174 ILE A CA 1
ATOM 1261 C C . ILE A 1 194 ? 10.545 -9.635 -25.822 1.00 13.43 174 ILE A C 1
ATOM 1262 O O . ILE A 1 194 ? 10.223 -8.431 -26.041 1.00 15.19 174 ILE A O 1
ATOM 1267 N N . ALA A 1 195 ? 11.520 -9.933 -24.999 1.00 14.32 175 ALA A N 1
ATOM 1268 C CA . ALA A 1 195 ? 12.346 -8.982 -24.240 1.00 14.06 175 ALA A CA 1
ATOM 1269 C C . ALA A 1 195 ? 12.975 -7.946 -25.181 1.00 14.78 175 ALA A C 1
ATOM 1270 O O . ALA A 1 195 ? 13.116 -6.786 -24.710 1.00 17.21 175 ALA A O 1
ATOM 1272 N N . THR A 1 196 ? 13.341 -8.296 -26.391 1.00 13.15 176 THR A N 1
ATOM 1273 C CA . THR A 1 196 ? 14.057 -7.326 -27.288 1.00 14.81 176 THR A CA 1
ATOM 1274 C C . THR A 1 196 ? 13.180 -6.877 -28.448 1.00 15.40 176 THR A C 1
ATOM 1275 O O . THR A 1 196 ? 13.649 -6.100 -29.300 1.00 15.66 176 THR A O 1
ATOM 1279 N N . ALA A 1 197 ? 11.906 -7.200 -28.427 1.00 15.53 177 ALA A N 1
ATOM 1280 C CA . ALA A 1 197 ? 11.015 -6.886 -29.555 1.00 15.81 177 ALA A CA 1
ATOM 1281 C C . ALA A 1 197 ? 10.713 -5.388 -29.609 1.00 15.27 177 ALA A C 1
ATOM 1282 O O . ALA A 1 197 ? 10.520 -4.742 -28.573 1.00 17.03 177 ALA A O 1
ATOM 1284 N N . ASP A 1 198 ? 10.527 -4.895 -30.843 1.00 17.04 178 ASP A N 1
ATOM 1285 C CA . ASP A 1 198 ? 10.123 -3.484 -31.049 1.00 18.11 178 ASP A CA 1
ATOM 1286 C C . ASP A 1 198 ? 8.698 -3.256 -30.554 1.00 18.32 178 ASP A C 1
ATOM 1287 O O . ASP A 1 198 ? 8.391 -2.157 -30.093 1.00 19.80 178 ASP A O 1
ATOM 1292 N N . ASP A 1 199 ? 7.838 -4.280 -30.645 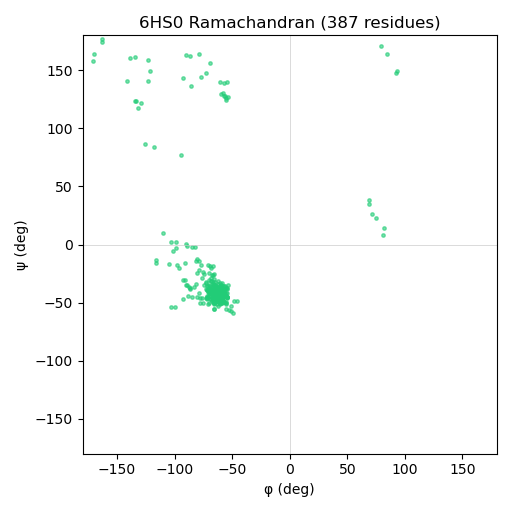1.00 17.50 179 ASP A N 1
ATOM 1293 C CA . ASP A 1 199 ? 6.442 -4.206 -30.128 1.00 17.59 179 ASP A CA 1
ATOM 1294 C C . ASP A 1 199 ? 6.207 -5.368 -29.180 1.00 17.69 179 ASP A C 1
ATOM 1295 O O . ASP A 1 199 ? 5.808 -6.441 -29.651 1.00 18.32 179 ASP A O 1
ATOM 1300 N N . PRO A 1 200 ? 6.547 -5.232 -27.887 1.00 17.46 180 PRO A N 1
ATOM 1301 C CA . PRO A 1 200 ? 6.523 -6.383 -26.986 1.00 17.77 180 PRO A CA 1
ATOM 1302 C C . PRO A 1 200 ? 5.145 -7.023 -26.825 1.00 19.47 180 PRO A C 1
ATOM 1303 O O . PRO A 1 200 ? 5.028 -8.224 -26.743 1.00 16.58 180 PRO A O 1
ATOM 1307 N N . LYS A 1 201 ? 4.108 -6.211 -26.797 1.00 17.93 181 LYS A N 1
ATOM 1308 C CA . LYS A 1 201 ? 2.741 -6.740 -26.655 1.00 19.29 181 LYS A CA 1
ATOM 1309 C C . LYS A 1 201 ? 2.445 -7.679 -27.841 1.00 17.91 181 LYS A C 1
ATOM 1310 O O . LYS A 1 201 ? 1.911 -8.774 -27.662 1.00 17.22 181 LYS A O 1
ATOM 1316 N N . ARG A 1 202 ? 2.693 -7.246 -29.062 1.00 17.06 182 ARG A N 1
ATOM 1317 C CA . ARG A 1 202 ? 2.508 -8.068 -30.257 1.00 15.37 182 ARG A CA 1
ATOM 1318 C C . ARG A 1 202 ? 3.397 -9.320 -30.217 1.00 15.40 182 ARG A C 1
ATOM 1319 O O . ARG A 1 202 ? 2.944 -10.404 -30.559 1.00 15.38 182 ARG A O 1
ATOM 1327 N N . ALA A 1 203 ? 4.667 -9.143 -29.900 1.00 15.18 183 ALA A N 1
ATOM 1328 C CA . ALA A 1 203 ? 5.584 -10.293 -29.826 1.00 14.93 183 ALA A CA 1
ATOM 1329 C C . ALA A 1 203 ? 5.040 -11.314 -28.819 1.00 15.04 183 ALA A C 1
ATOM 1330 O O . ALA A 1 203 ? 5.076 -12.531 -29.103 1.00 15.02 183 ALA A O 1
ATOM 1332 N N . ARG A 1 204 ? 4.518 -10.828 -27.701 1.00 14.47 184 ARG A N 1
ATOM 1333 C CA . ARG A 1 204 ? 3.993 -11.737 -26.656 1.00 14.45 184 ARG A CA 1
ATOM 1334 C C . ARG A 1 204 ? 2.800 -12.494 -27.217 1.00 15.54 184 ARG A C 1
ATOM 1335 O O . ARG A 1 204 ? 2.704 -13.712 -27.017 1.00 15.24 184 ARG A O 1
ATOM 1343 N N . ARG A 1 205 ? 1.875 -11.807 -27.883 1.00 14.09 185 ARG A N 1
ATOM 1344 C CA . ARG A 1 205 ? 0.682 -12.487 -28.433 1.00 15.85 185 ARG A CA 1
ATOM 1345 C C . ARG A 1 205 ? 1.115 -13.574 -29.434 1.00 14.11 185 ARG A C 1
ATOM 1346 O O . ARG A 1 205 ? 0.591 -14.718 -29.424 1.00 14.59 185 ARG A O 1
ATOM 1354 N N . GLU A 1 206 ? 2.016 -13.238 -30.356 1.00 14.08 186 GLU A N 1
ATOM 1355 C CA . GLU A 1 206 ? 2.361 -14.151 -31.443 1.00 14.18 186 GLU A CA 1
ATOM 1356 C C . GLU A 1 206 ? 3.149 -15.336 -30.847 1.00 14.27 186 GLU A C 1
ATOM 1357 O O . GLU A 1 206 ? 2.978 -16.473 -31.316 1.00 16.11 186 GLU A O 1
ATOM 1363 N N . THR A 1 207 ? 4.015 -15.063 -29.897 1.00 14.47 187 THR A N 1
ATOM 1364 C CA . THR A 1 207 ? 4.851 -16.089 -29.262 1.00 14.82 187 THR A CA 1
ATOM 1365 C C . THR A 1 207 ? 3.980 -16.982 -28.380 1.00 15.58 187 THR A C 1
ATOM 1366 O O . THR A 1 207 ? 4.251 -18.218 -28.338 1.00 14.21 187 THR A O 1
ATOM 1370 N N . ARG A 1 208 ? 3.011 -16.431 -27.675 1.00 14.32 188 ARG A N 1
ATOM 1371 C CA . ARG A 1 208 ? 2.086 -17.248 -26.850 1.00 14.37 188 ARG A CA 1
ATOM 1372 C C . ARG A 1 208 ? 1.395 -18.230 -27.787 1.00 15.32 188 ARG A C 1
ATOM 1373 O O . ARG A 1 208 ? 1.280 -19.444 -27.447 1.00 16.52 188 ARG A O 1
ATOM 1381 N N . GLN A 1 209 ? 1.002 -17.800 -28.981 1.00 14.15 189 GLN A N 1
ATOM 1382 C CA . GLN A 1 209 ? 0.287 -18.690 -29.929 1.00 16.24 189 GLN A CA 1
ATOM 1383 C C . GLN A 1 209 ? 1.226 -19.835 -30.325 1.00 16.63 189 GLN A C 1
ATOM 1384 O O . GLN A 1 209 ? 0.815 -21.044 -30.352 1.00 17.02 189 GLN A O 1
ATOM 1390 N N . VAL A 1 210 ? 2.476 -19.514 -30.625 1.00 14.11 190 VAL A N 1
ATOM 1391 C CA . VAL A 1 210 ? 3.454 -20.552 -31.018 1.00 14.71 190 VAL A CA 1
ATOM 1392 C C . VAL A 1 210 ? 3.632 -21.542 -29.871 1.00 14.06 190 VAL A C 1
ATOM 1393 O O . VAL A 1 210 ? 3.628 -22.767 -30.140 1.00 15.00 190 VAL A O 1
ATOM 1397 N N . LEU A 1 211 ? 3.871 -21.053 -28.659 1.00 13.71 191 LEU A N 1
ATOM 1398 C CA . LEU A 1 211 ? 4.151 -21.983 -27.543 1.00 13.60 191 LEU A CA 1
ATOM 1399 C C . LEU A 1 211 ? 2.911 -22.856 -27.288 1.00 16.66 191 LEU A C 1
ATOM 1400 O O . LEU A 1 211 ? 3.068 -24.096 -27.047 1.00 16.31 191 LEU A O 1
ATOM 1405 N N . ARG A 1 212 ? 1.714 -22.287 -27.337 1.00 17.05 192 ARG A N 1
ATOM 1406 C CA . ARG A 1 212 ? 0.487 -23.079 -27.029 1.00 19.76 192 ARG A CA 1
ATOM 1407 C C . ARG A 1 212 ? 0.309 -24.142 -28.123 1.00 19.43 192 ARG A C 1
ATOM 1408 O O . ARG A 1 212 ? 0.007 -25.294 -27.822 1.00 20.30 192 ARG A O 1
ATOM 1416 N N . ARG A 1 213 ? 0.575 -23.826 -29.385 1.00 17.88 193 ARG A N 1
ATOM 1417 C CA . ARG A 1 213 ? 0.433 -24.782 -30.487 1.00 18.65 193 ARG A CA 1
ATOM 1418 C C . ARG A 1 213 ? 1.495 -25.885 -30.374 1.00 18.02 193 ARG A C 1
ATOM 1419 O O . ARG A 1 213 ? 1.175 -27.076 -30.620 1.00 18.73 193 ARG A O 1
ATOM 1427 N N . LEU A 1 214 ? 2.723 -25.546 -30.010 1.00 15.77 194 LEU A N 1
ATOM 1428 C CA A LEU A 1 214 ? 3.856 -26.493 -29.847 0.50 18.35 194 LEU A CA 1
ATOM 1429 C CA B LEU A 1 214 ? 3.806 -26.561 -29.932 0.50 17.05 194 LEU A CA 1
ATOM 1430 C C . LEU A 1 214 ? 3.485 -27.517 -28.775 1.00 17.33 194 LEU A C 1
ATOM 1431 O O . LEU A 1 214 ? 3.620 -28.733 -29.022 1.00 18.35 194 LEU A O 1
ATOM 1440 N N . ILE A 1 215 ? 3.037 -27.016 -27.625 1.00 16.74 195 ILE A N 1
ATOM 1441 C CA . ILE A 1 215 ? 2.705 -27.945 -26.508 1.00 19.36 195 ILE A CA 1
ATOM 1442 C C . ILE A 1 215 ? 1.421 -28.687 -26.845 1.00 19.57 195 ILE A C 1
ATOM 1443 O O . ILE A 1 215 ? 1.372 -29.918 -26.592 1.00 17.81 195 ILE A O 1
ATOM 1448 N N . ASP A 1 216 ? 0.437 -28.042 -27.456 1.00 19.04 196 ASP A N 1
ATOM 1449 C CA . ASP A 1 216 ? -0.830 -28.739 -27.787 1.00 18.82 196 ASP A CA 1
ATOM 1450 C C . ASP A 1 216 ? -0.581 -29.894 -28.770 1.00 20.95 196 ASP A C 1
ATOM 1451 O O . ASP A 1 216 ? -1.337 -30.895 -28.733 1.00 21.69 196 ASP A O 1
ATOM 1456 N N . GLY A 1 217 ? 0.404 -29.795 -29.656 1.00 18.58 197 GLY A N 1
ATOM 1457 C CA . GLY A 1 217 ? 0.717 -30.861 -30.605 1.00 18.32 197 GLY A CA 1
ATOM 1458 C C . GLY A 1 217 ? 1.258 -32.134 -29.926 1.00 16.60 197 GLY A C 1
ATOM 1459 O O . GLY A 1 217 ? 1.290 -33.197 -30.579 1.00 19.30 197 GLY A O 1
ATOM 1460 N N . MET A 1 218 ? 1.732 -32.015 -28.690 1.00 18.06 198 MET A N 1
ATOM 1461 C CA . MET A 1 218 ? 2.271 -33.135 -27.891 1.00 19.22 198 MET A CA 1
ATOM 1462 C C . MET A 1 218 ? 1.293 -33.582 -26.799 1.00 20.81 198 MET A C 1
ATOM 1463 O O . MET A 1 218 ? 1.500 -34.679 -26.259 1.00 22.45 198 MET A O 1
ATOM 1468 N N . LEU A 1 219 ? 0.303 -32.791 -26.452 1.00 19.11 199 LEU A N 1
ATOM 1469 C CA . LEU A 1 219 ? -0.603 -33.123 -25.317 1.00 20.28 199 LEU A CA 1
ATOM 1470 C C . LEU A 1 219 ? -1.795 -33.868 -25.906 1.00 25.24 199 LEU A C 1
ATOM 1471 O O . LEU A 1 219 ? -2.248 -33.527 -26.998 1.00 26.60 199 LEU A O 1
ATOM 1476 N N . ASN A 1 220 ? -2.302 -34.861 -25.177 1.00 29.28 200 ASN A N 1
ATOM 1477 C CA . ASN A 1 220 ? -3.459 -35.681 -25.608 1.00 33.59 200 ASN A CA 1
ATOM 1478 C C . ASN A 1 220 ? -4.688 -35.228 -24.795 1.00 30.10 200 ASN A C 1
ATOM 1479 O O . ASN A 1 220 ? -4.573 -35.360 -23.572 1.00 35.10 200 ASN A O 1
ATOM 1484 N N . MET B 1 21 ? 50.031 1.070 -58.596 1.00 37.55 1 MET B N 1
ATOM 1485 C CA . MET B 1 21 ? 50.268 0.337 -57.302 1.00 37.90 1 MET B CA 1
ATOM 1486 C C . MET B 1 21 ? 49.268 -0.810 -57.093 1.00 31.68 1 MET B C 1
ATOM 1487 O O . MET B 1 21 ? 49.345 -1.445 -56.009 1.00 33.17 1 MET B O 1
ATOM 1492 N N . GLU B 1 22 ? 48.409 -1.105 -58.072 1.00 29.90 2 GLU B N 1
ATOM 1493 C CA A GLU B 1 22 ? 47.343 -2.104 -57.859 0.50 30.36 2 GLU B CA 1
ATOM 1494 C CA B GLU B 1 22 ? 47.319 -2.131 -58.079 0.50 30.47 2 GLU B CA 1
ATOM 1495 C C . GLU B 1 22 ? 47.925 -3.526 -57.818 1.00 30.94 2 GLU B C 1
ATOM 1496 O O . GLU B 1 22 ? 47.443 -4.256 -56.958 1.00 27.24 2 GLU B O 1
ATOM 1507 N N . ILE B 1 23 ? 48.937 -3.909 -58.610 1.00 24.60 3 ILE B N 1
ATOM 1508 C CA . ILE B 1 23 ? 49.513 -5.280 -58.484 1.00 23.74 3 ILE B CA 1
ATOM 1509 C C . ILE B 1 23 ? 50.154 -5.410 -57.095 1.00 24.38 3 ILE B C 1
ATOM 1510 O O . ILE B 1 23 ? 49.934 -6.449 -56.455 1.00 22.26 3 ILE B O 1
ATOM 1515 N N . LYS B 1 24 ? 50.876 -4.403 -56.631 1.00 24.08 4 LYS B N 1
ATOM 1516 C CA . LYS B 1 24 ? 51.551 -4.470 -55.302 1.00 25.52 4 LYS B CA 1
ATOM 1517 C C . LYS B 1 24 ? 50.494 -4.630 -54.195 1.00 26.68 4 LYS B C 1
ATOM 1518 O O . LYS B 1 24 ? 50.624 -5.562 -53.363 1.00 24.58 4 LYS B O 1
ATOM 1524 N N . ARG B 1 25 ? 49.455 -3.810 -54.212 1.00 24.53 5 ARG B N 1
ATOM 1525 C CA . ARG B 1 25 ? 48.354 -3.876 -53.218 1.00 26.82 5 ARG B CA 1
ATOM 1526 C C . ARG B 1 25 ? 47.672 -5.241 -53.293 1.00 27.52 5 ARG B C 1
ATOM 1527 O O . ARG B 1 25 ? 47.505 -5.874 -52.234 1.00 27.56 5 ARG B O 1
ATOM 1535 N N . ARG B 1 26 ? 47.356 -5.753 -54.482 1.00 22.95 6 ARG B N 1
ATOM 1536 C CA . ARG B 1 26 ? 46.624 -7.012 -54.614 1.00 22.00 6 ARG B CA 1
ATOM 1537 C C . ARG B 1 26 ? 47.532 -8.158 -54.177 1.00 21.26 6 ARG B C 1
ATOM 1538 O O . ARG B 1 26 ? 47.019 -9.123 -53.578 1.00 19.47 6 ARG B O 1
ATOM 1546 N N . THR B 1 27 ? 48.821 -8.062 -54.455 1.00 20.01 7 THR B N 1
ATOM 1547 C CA . THR B 1 27 ? 49.762 -9.129 -54.074 1.00 18.87 7 THR B CA 1
ATOM 1548 C C . THR B 1 27 ? 49.805 -9.211 -52.552 1.00 20.82 7 THR B C 1
ATOM 1549 O O . THR B 1 27 ? 49.714 -10.353 -52.024 1.00 18.34 7 THR B O 1
ATOM 1553 N N . GLN B 1 28 ? 49.952 -8.081 -51.886 1.00 22.22 8 GLN B N 1
ATOM 1554 C CA . GLN B 1 28 ? 50.053 -8.104 -50.398 1.00 23.33 8 GLN B CA 1
ATOM 1555 C C . GLN B 1 28 ? 48.714 -8.596 -49.827 1.00 23.13 8 GLN B C 1
ATOM 1556 O O . GLN B 1 28 ? 48.729 -9.406 -48.882 1.00 22.70 8 GLN B O 1
ATOM 1562 N N . GLU B 1 29 ? 47.586 -8.212 -50.410 1.00 21.20 9 GLU B N 1
ATOM 1563 C CA . GLU B 1 29 ? 46.251 -8.662 -49.976 1.00 22.67 9 GLU B CA 1
ATOM 1564 C C . GLU B 1 29 ? 46.170 -10.186 -50.128 1.00 21.36 9 GLU B C 1
ATOM 1565 O O . GLU B 1 29 ? 45.577 -10.871 -49.237 1.00 22.05 9 GLU B O 1
ATOM 1571 N N . GLU B 1 30 ? 46.598 -10.731 -51.262 1.00 20.23 10 GLU B N 1
ATOM 1572 C CA . GLU B 1 30 ? 46.489 -12.182 -51.532 1.00 21.93 10 GLU B CA 1
ATOM 1573 C C . GLU B 1 30 ? 47.390 -12.932 -50.557 1.00 21.55 10 GLU B C 1
ATOM 1574 O O . GLU B 1 30 ? 46.956 -13.962 -50.019 1.00 22.90 10 GLU B O 1
ATOM 1580 N N . ARG B 1 31 ? 48.585 -12.430 -50.294 1.00 22.60 11 ARG B N 1
ATOM 1581 C CA . ARG B 1 31 ? 49.487 -13.085 -49.319 1.00 21.87 11 ARG B CA 1
ATOM 1582 C C . ARG B 1 31 ? 48.860 -13.040 -47.921 1.00 21.01 11 ARG B C 1
ATOM 1583 O O . ARG B 1 31 ? 48.872 -14.135 -47.244 1.00 21.16 11 ARG B O 1
ATOM 1591 N N . SER B 1 32 ? 48.261 -11.927 -47.543 1.00 19.87 12 SER B N 1
ATOM 1592 C CA . SER B 1 32 ? 47.589 -11.802 -46.210 1.00 21.30 12 SER B CA 1
ATOM 1593 C C . SER B 1 32 ? 46.476 -12.845 -46.142 1.00 21.05 12 SER B C 1
ATOM 1594 O O . SER B 1 32 ? 46.321 -13.541 -45.126 1.00 20.93 12 SER B O 1
ATOM 1597 N N . ALA B 1 33 ? 45.700 -12.968 -47.207 1.00 19.20 13 ALA B N 1
ATOM 1598 C CA . ALA B 1 33 ? 44.532 -13.876 -47.223 1.00 20.30 13 ALA B CA 1
ATOM 1599 C C . ALA B 1 33 ? 44.999 -15.313 -47.097 1.00 22.79 13 ALA B C 1
ATOM 1600 O O . ALA B 1 33 ? 44.353 -16.119 -46.367 1.00 21.89 13 ALA B O 1
ATOM 1602 N N . ALA B 1 34 ? 46.102 -15.674 -47.749 1.00 19.30 14 ALA B N 1
ATOM 1603 C CA . ALA B 1 34 ? 46.640 -17.037 -47.668 1.00 20.50 14 ALA B CA 1
ATOM 1604 C C . ALA B 1 34 ? 47.104 -17.332 -46.235 1.00 20.88 14 ALA B C 1
ATOM 1605 O O . ALA B 1 34 ? 46.846 -18.433 -45.748 1.00 21.60 14 ALA B O 1
ATOM 1607 N N . THR B 1 35 ? 47.785 -16.383 -45.604 1.00 18.67 15 THR B N 1
ATO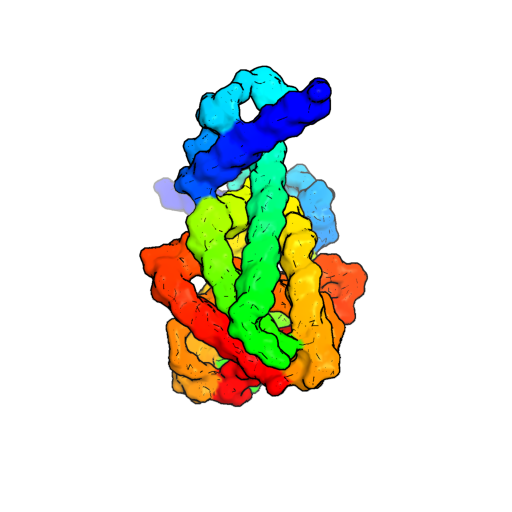M 1608 C CA . THR B 1 35 ? 48.257 -16.525 -44.205 1.00 19.50 15 THR B CA 1
ATOM 1609 C C . THR B 1 35 ? 47.051 -16.727 -43.296 1.00 20.19 15 THR B C 1
ATOM 1610 O O . THR B 1 35 ? 47.083 -17.645 -42.462 1.00 19.12 15 THR B O 1
ATOM 1614 N N . ARG B 1 36 ? 46.066 -15.861 -43.436 1.00 19.87 16 ARG B N 1
ATOM 1615 C CA . ARG B 1 36 ? 44.821 -15.922 -42.622 1.00 20.50 16 ARG B CA 1
ATOM 1616 C C . ARG B 1 36 ? 44.205 -17.309 -42.786 1.00 20.05 16 ARG B C 1
ATOM 1617 O O . ARG B 1 36 ? 43.840 -17.971 -41.773 1.00 21.12 16 ARG B O 1
ATOM 1625 N N . GLU B 1 37 ? 44.043 -17.795 -44.015 1.00 19.41 17 GLU B N 1
ATOM 1626 C CA . GLU B 1 37 ? 43.393 -19.094 -44.282 1.00 20.51 17 GLU B CA 1
ATOM 1627 C C . GLU B 1 37 ? 44.210 -20.230 -43.633 1.00 22.25 17 GLU B C 1
ATOM 1628 O O . GLU B 1 37 ? 43.652 -21.201 -43.061 1.00 20.49 17 GLU B O 1
ATOM 1634 N N . ALA B 1 38 ? 45.544 -20.172 -43.697 1.00 19.46 18 ALA B N 1
ATOM 1635 C CA . ALA B 1 38 ? 46.384 -21.226 -43.112 1.00 19.74 18 ALA B CA 1
ATOM 1636 C C . ALA B 1 38 ? 46.184 -21.234 -41.592 1.00 17.10 18 ALA B C 1
ATOM 1637 O O . ALA B 1 38 ? 46.162 -22.325 -41.034 1.00 19.44 18 ALA B O 1
ATOM 1639 N N . LEU B 1 39 ? 46.105 -20.072 -40.982 1.00 17.82 19 LEU B N 1
ATOM 1640 C CA . LEU B 1 39 ? 45.947 -19.938 -39.506 1.00 17.91 19 LEU B CA 1
ATOM 1641 C C . LEU B 1 39 ? 44.586 -20.506 -39.114 1.00 18.55 19 LEU B C 1
ATOM 1642 O O . LEU B 1 39 ? 44.521 -21.325 -38.164 1.00 18.55 19 LEU B O 1
ATOM 1647 N N . ILE B 1 40 ? 43.551 -20.140 -39.851 1.00 17.41 20 ILE B N 1
ATOM 1648 C CA . ILE B 1 40 ? 42.184 -20.605 -39.485 1.00 17.83 20 ILE B CA 1
ATOM 1649 C C . ILE B 1 40 ? 42.125 -22.100 -39.654 1.00 16.25 20 ILE B C 1
ATOM 1650 O O . ILE B 1 40 ? 41.566 -22.812 -38.800 1.00 18.89 20 ILE B O 1
ATOM 1655 N N . THR B 1 41 ? 42.654 -22.632 -40.729 1.00 15.96 21 THR B N 1
ATOM 1656 C CA . THR B 1 41 ? 42.665 -24.067 -41.018 1.00 17.58 21 THR B CA 1
ATOM 1657 C C . THR B 1 41 ? 43.406 -24.820 -39.900 1.00 17.90 21 THR B C 1
ATOM 1658 O O . THR B 1 41 ? 42.889 -25.826 -39.395 1.00 19.52 21 THR B O 1
ATOM 1662 N N . GLY B 1 42 ? 44.582 -24.345 -39.514 1.00 18.49 22 GLY B N 1
ATOM 1663 C CA . GLY B 1 42 ? 45.375 -24.989 -38.458 1.00 18.71 22 GLY B CA 1
ATOM 1664 C C . GLY B 1 42 ? 44.646 -24.973 -37.117 1.00 17.15 22 GLY B C 1
ATOM 1665 O O . GLY B 1 42 ? 44.656 -25.997 -36.415 1.00 19.59 22 GLY B O 1
ATOM 1666 N N . ALA B 1 43 ? 44.093 -23.819 -36.775 1.00 17.27 23 ALA B N 1
ATOM 1667 C CA . ALA B 1 43 ? 43.398 -23.597 -35.492 1.00 16.74 23 ALA B CA 1
ATOM 1668 C C . ALA B 1 43 ? 42.157 -24.497 -35.465 1.00 17.31 23 ALA B C 1
ATOM 1669 O O . ALA B 1 43 ? 41.862 -25.162 -34.449 1.00 16.51 23 ALA B O 1
ATOM 1671 N N . ARG B 1 44 ? 41.389 -24.494 -36.541 1.00 17.29 24 ARG B N 1
ATOM 1672 C CA . ARG B 1 44 ? 40.188 -25.350 -36.630 1.00 17.96 24 ARG B CA 1
ATOM 1673 C C . ARG B 1 44 ? 40.567 -26.803 -36.402 1.00 18.69 24 ARG B C 1
ATOM 1674 O O . ARG B 1 44 ? 39.857 -27.472 -35.629 1.00 19.43 24 ARG B O 1
ATOM 1682 N N . LYS B 1 45 ? 41.675 -27.271 -36.996 1.00 17.67 25 LYS B N 1
ATOM 1683 C CA . LYS B 1 45 ? 42.089 -28.675 -36.866 1.00 20.43 25 LYS B CA 1
ATOM 1684 C C . LYS B 1 45 ? 42.467 -28.949 -35.409 1.00 20.11 25 LYS B C 1
ATOM 1685 O O . LYS B 1 45 ? 41.932 -29.906 -34.801 1.00 20.66 25 LYS B O 1
ATOM 1691 N N . LEU B 1 46 ? 43.390 -28.184 -34.856 1.00 17.88 26 LEU B N 1
ATOM 1692 C CA . LEU B 1 46 ? 43.938 -28.528 -33.515 1.00 18.88 26 LEU B CA 1
ATOM 1693 C C . LEU B 1 46 ? 42.897 -28.258 -32.420 1.00 18.84 26 LEU B C 1
ATOM 1694 O O . LEU B 1 46 ? 42.765 -29.090 -31.509 1.00 17.98 26 LEU B O 1
ATOM 1699 N N . TRP B 1 47 ? 42.221 -27.119 -32.424 1.00 16.21 27 TRP B N 1
ATOM 1700 C CA . TRP B 1 47 ? 41.181 -26.871 -31.386 1.00 16.31 27 TRP B CA 1
ATOM 1701 C C . TRP B 1 47 ? 40.036 -27.875 -31.575 1.00 17.14 27 TRP B C 1
ATOM 1702 O O . TRP B 1 47 ? 39.403 -28.278 -30.554 1.00 15.77 27 TRP B O 1
ATOM 1713 N N . GLY B 1 48 ? 39.704 -28.261 -32.799 1.00 16.80 28 GLY B N 1
ATOM 1714 C CA . GLY B 1 48 ? 38.667 -29.281 -33.026 1.00 16.97 28 GLY B CA 1
ATOM 1715 C C . GLY B 1 48 ? 39.004 -30.582 -32.328 1.00 21.49 28 GLY B C 1
ATOM 1716 O O . GLY B 1 48 ? 38.084 -31.251 -31.820 1.00 22.19 28 GLY B O 1
ATOM 1717 N N . LEU B 1 49 ? 40.285 -30.942 -32.275 1.00 21.60 29 LEU B N 1
ATOM 1718 C CA . LEU B 1 49 ? 40.695 -32.229 -31.664 1.00 22.63 29 LEU B CA 1
ATOM 1719 C C . LEU B 1 49 ? 40.888 -32.090 -30.161 1.00 23.05 29 LEU B C 1
ATOM 1720 O O . LEU B 1 49 ? 40.656 -33.062 -29.467 1.00 26.09 29 LEU B O 1
ATOM 1725 N N . ARG B 1 50 ? 41.433 -30.991 -29.673 1.00 19.68 30 ARG B N 1
ATOM 1726 C CA . ARG B 1 50 ? 41.908 -30.902 -28.274 1.00 21.88 30 ARG B CA 1
ATOM 1727 C C . ARG B 1 50 ? 41.129 -29.885 -27.461 1.00 20.02 30 ARG B C 1
ATOM 1728 O O . ARG B 1 50 ? 41.276 -29.854 -26.233 1.00 22.41 30 ARG B O 1
ATOM 1736 N N . GLY B 1 51 ? 40.384 -29.007 -28.109 1.00 18.04 31 GLY B N 1
ATOM 1737 C CA . GLY B 1 51 ? 39.737 -27.880 -27.434 1.00 17.64 31 GLY B CA 1
ATOM 1738 C C . GLY B 1 51 ? 40.560 -26.617 -27.453 1.00 19.75 31 GLY B C 1
ATOM 1739 O O . GLY B 1 51 ? 41.827 -26.680 -27.384 1.00 18.27 31 GLY B O 1
ATOM 1740 N N . TYR B 1 52 ? 39.891 -25.487 -27.462 1.00 19.64 32 TYR B N 1
ATOM 1741 C CA . TYR B 1 52 ? 40.482 -24.146 -27.397 1.00 17.32 32 TYR B CA 1
ATOM 1742 C C . TYR B 1 52 ? 41.509 -24.035 -26.268 1.00 19.37 32 TYR B C 1
ATOM 1743 O O . TYR B 1 52 ? 42.605 -23.535 -26.506 1.00 20.31 32 TYR B O 1
ATOM 1752 N N . ALA B 1 53 ? 41.156 -24.478 -25.080 1.00 18.78 33 ALA B N 1
ATOM 1753 C CA . ALA B 1 53 ? 41.989 -24.245 -23.883 1.00 20.65 33 ALA B CA 1
ATOM 1754 C C . ALA B 1 53 ? 43.293 -25.035 -23.981 1.00 21.38 33 ALA B C 1
ATOM 1755 O O . ALA B 1 53 ? 44.230 -24.670 -23.253 1.00 25.68 33 ALA B O 1
ATOM 1757 N N . GLU B 1 54 ? 43.400 -26.067 -24.794 1.00 22.64 34 GLU B N 1
ATOM 1758 C CA . GLU B 1 54 ? 44.543 -27.016 -24.756 1.00 22.01 34 GLU B CA 1
ATOM 1759 C C . GLU B 1 54 ? 45.548 -26.784 -25.897 1.00 21.82 34 GLU B C 1
ATOM 1760 O O . GLU B 1 54 ? 46.487 -27.575 -26.030 1.00 24.20 34 GLU B O 1
ATOM 1766 N N . VAL B 1 55 ? 45.338 -25.775 -26.741 1.00 20.36 35 VAL B N 1
ATOM 1767 C CA . VAL B 1 55 ? 46.262 -25.507 -27.875 1.00 19.26 35 VAL B CA 1
ATOM 1768 C C . VAL B 1 55 ? 46.526 -24.016 -27.887 1.00 18.50 35 VAL B C 1
ATOM 1769 O O . VAL B 1 55 ? 45.591 -23.178 -27.931 1.00 19.06 35 VAL B O 1
ATOM 1773 N N . GLY B 1 56 ? 47.815 -23.654 -27.804 1.00 17.67 36 GLY B N 1
ATOM 1774 C CA . GLY B 1 56 ? 48.181 -22.246 -27.868 1.00 18.92 36 GLY B CA 1
ATOM 1775 C C . GLY B 1 56 ? 48.441 -21.778 -29.304 1.00 19.76 36 GLY B C 1
ATOM 1776 O O . GLY B 1 56 ? 48.637 -22.596 -30.211 1.00 20.45 36 GLY B O 1
ATOM 1777 N N . THR B 1 57 ? 48.438 -20.479 -29.468 1.00 20.89 37 THR B N 1
ATOM 1778 C CA . THR B 1 57 ? 48.715 -19.832 -30.766 1.00 22.79 37 THR B CA 1
ATOM 1779 C C . THR B 1 57 ? 50.113 -20.203 -31.277 1.00 24.37 37 THR B C 1
ATOM 1780 O O . THR B 1 57 ? 50.271 -20.432 -32.473 1.00 22.42 37 THR B O 1
ATOM 1784 N N . PRO B 1 58 ? 51.187 -20.385 -30.475 1.00 25.01 38 PRO B N 1
ATOM 1785 C CA . PRO B 1 58 ? 52.446 -20.808 -31.092 1.00 23.01 38 PRO B CA 1
ATOM 1786 C C . PRO B 1 58 ? 52.355 -22.139 -31.829 1.00 23.85 38 PRO B C 1
ATOM 1787 O O . PRO B 1 58 ? 52.893 -22.293 -32.918 1.00 22.82 38 PRO B O 1
ATOM 1791 N N . GLU B 1 59 ? 51.671 -23.117 -31.239 1.00 21.19 39 GLU B N 1
ATOM 1792 C CA . GLU B 1 59 ? 51.521 -24.431 -31.886 1.00 22.27 39 GLU B CA 1
ATOM 1793 C C . GLU B 1 59 ? 50.740 -24.217 -33.187 1.00 20.26 39 GLU B C 1
ATOM 1794 O O . GLU B 1 59 ? 50.968 -24.928 -34.153 1.00 22.28 39 GLU B O 1
ATOM 1800 N N . ILE B 1 60 ? 49.737 -23.368 -33.142 1.00 21.65 40 ILE B N 1
ATOM 1801 C CA . ILE B 1 60 ? 48.884 -23.148 -34.348 1.00 21.23 40 ILE B CA 1
ATOM 1802 C C . ILE B 1 60 ? 49.714 -22.470 -35.442 1.00 19.31 40 ILE B C 1
ATOM 1803 O O . ILE B 1 60 ? 49.607 -22.904 -36.555 1.00 22.45 40 ILE B O 1
ATOM 1808 N N . ALA B 1 61 ? 50.524 -21.503 -35.104 1.00 21.25 41 ALA B N 1
ATOM 1809 C CA . ALA B 1 61 ? 51.415 -20.842 -36.106 1.00 21.83 41 ALA B CA 1
ATOM 1810 C C . ALA B 1 61 ? 52.349 -21.878 -36.727 1.00 24.50 41 ALA B C 1
ATOM 1811 O O . ALA B 1 61 ? 52.477 -21.887 -37.955 1.00 26.02 41 ALA B O 1
ATOM 1813 N N . THR B 1 62 ? 52.960 -22.765 -35.931 1.00 24.28 42 THR B N 1
ATOM 1814 C CA . THR B 1 62 ? 53.808 -23.870 -36.433 1.00 26.76 42 THR B CA 1
ATOM 1815 C C . THR B 1 62 ? 53.008 -24.769 -37.376 1.00 28.05 42 THR B C 1
ATOM 1816 O O . THR B 1 62 ? 53.473 -25.035 -38.473 1.00 29.84 42 THR B O 1
ATOM 1820 N N . GLU B 1 63 ? 51.818 -25.211 -36.969 1.00 26.79 43 GLU B N 1
ATOM 1821 C CA . GLU B 1 63 ? 50.927 -26.040 -37.804 1.00 25.70 43 GLU B CA 1
ATOM 1822 C C . GLU B 1 63 ? 50.660 -25.334 -39.147 1.00 22.27 43 GLU B C 1
ATOM 1823 O O . GLU B 1 63 ? 50.587 -26.043 -40.147 1.00 28.16 43 GLU B O 1
ATOM 1829 N N . ALA B 1 64 ? 50.441 -24.026 -39.125 1.00 23.32 44 ALA B N 1
ATOM 1830 C CA . ALA B 1 64 ? 50.058 -23.210 -40.306 1.00 23.93 44 ALA B CA 1
ATOM 1831 C C . ALA B 1 64 ? 51.299 -22.856 -41.143 1.00 26.65 44 ALA B C 1
ATOM 1832 O O . ALA B 1 64 ? 51.125 -22.360 -42.274 1.00 27.00 44 ALA B O 1
ATOM 1834 N N . GLY B 1 65 ? 52.498 -23.046 -40.599 1.00 27.16 45 GLY B N 1
ATOM 1835 C CA . GLY B 1 65 ? 53.764 -22.674 -41.283 1.00 28.84 45 GLY B CA 1
ATOM 1836 C C . GLY B 1 65 ? 53.955 -21.183 -41.411 1.00 29.54 45 GLY B C 1
ATOM 1837 O O . GLY B 1 65 ? 54.517 -20.756 -42.449 1.00 32.31 45 GLY B O 1
ATOM 1838 N N . VAL B 1 66 ? 53.510 -20.383 -40.438 1.00 24.80 46 VAL B N 1
ATOM 1839 C CA . VAL B 1 66 ? 53.663 -18.910 -40.437 1.00 27.54 46 VAL B CA 1
ATOM 1840 C C . VAL B 1 66 ? 54.408 -18.506 -39.166 1.00 27.92 46 VAL B C 1
ATOM 1841 O O . VAL B 1 66 ? 54.459 -19.283 -38.200 1.00 27.12 46 VAL B O 1
ATOM 1845 N N . THR B 1 67 ? 54.996 -17.329 -39.206 1.00 30.84 47 THR B N 1
ATOM 1846 C CA . THR B 1 67 ? 55.755 -16.782 -38.057 1.00 27.99 47 THR B CA 1
ATOM 1847 C C . THR B 1 67 ? 54.771 -16.223 -37.025 1.00 29.32 47 THR B C 1
ATOM 1848 O O . THR B 1 67 ? 53.622 -15.904 -37.350 1.00 23.92 47 THR B O 1
ATOM 1852 N N . ARG B 1 68 ? 55.231 -15.999 -35.804 1.00 24.85 48 ARG B N 1
ATOM 1853 C CA . ARG B 1 68 ? 54.434 -15.258 -34.798 1.00 25.77 48 ARG B CA 1
ATOM 1854 C C . ARG B 1 68 ? 54.044 -13.878 -35.294 1.00 24.78 48 ARG B C 1
ATOM 1855 O O . ARG B 1 68 ? 52.946 -13.459 -35.033 1.00 24.27 48 ARG B O 1
ATOM 1863 N N . GLY B 1 69 ? 54.945 -13.132 -35.975 1.00 21.06 49 GLY B N 1
ATOM 1864 C CA . GLY B 1 69 ? 54.599 -11.814 -36.511 1.00 20.79 49 GLY B CA 1
ATOM 1865 C C . GLY B 1 69 ? 53.488 -11.879 -37.559 1.00 19.40 49 GLY B C 1
ATOM 1866 O O . GLY B 1 69 ? 52.721 -10.973 -37.560 1.00 22.98 49 GLY B O 1
ATOM 1867 N N . ALA B 1 70 ? 53.491 -12.898 -38.393 1.00 23.32 50 ALA B N 1
ATOM 1868 C CA . ALA B 1 70 ? 52.452 -13.102 -39.450 1.00 24.29 50 ALA B CA 1
ATOM 1869 C C . ALA B 1 70 ? 51.131 -13.350 -38.726 1.00 26.68 50 ALA B C 1
ATOM 1870 O O . ALA B 1 70 ? 50.120 -12.800 -39.135 1.00 27.55 50 ALA B O 1
ATOM 1872 N N . MET B 1 71 ? 51.172 -14.117 -37.643 1.00 28.74 51 MET B N 1
ATOM 1873 C CA . MET B 1 71 ? 49.958 -14.370 -36.824 1.00 28.17 51 MET B CA 1
ATOM 1874 C C . MET B 1 71 ? 49.476 -13.088 -36.169 1.00 30.63 51 MET B C 1
ATOM 1875 O O . MET B 1 71 ? 48.275 -12.814 -36.311 1.00 32.98 51 MET B O 1
ATOM 1880 N N . TYR B 1 72 ? 50.339 -12.313 -35.481 1.00 27.09 52 TYR B N 1
ATOM 1881 C CA . TYR B 1 72 ? 49.984 -11.033 -34.794 1.00 31.36 52 TYR B CA 1
ATOM 1882 C C . TYR B 1 72 ? 49.360 -10.078 -35.820 1.00 26.31 52 TYR B C 1
ATOM 1883 O O . TYR B 1 72 ? 48.464 -9.302 -35.466 1.00 31.17 52 TYR B O 1
ATOM 1892 N N . HIS B 1 73 ? 49.897 -10.098 -37.048 1.00 29.13 53 HIS B N 1
ATOM 1893 C CA . HIS B 1 73 ? 49.452 -9.197 -38.130 1.00 27.85 53 HIS B CA 1
ATOM 1894 C C . HIS B 1 73 ? 47.965 -9.480 -38.421 1.00 26.14 53 HIS B C 1
ATOM 1895 O O . HIS B 1 73 ? 47.247 -8.545 -38.671 1.00 29.00 53 HIS B O 1
ATOM 1902 N N . GLN B 1 74 ? 47.560 -10.748 -38.397 1.00 24.19 54 GLN B N 1
ATOM 1903 C CA . GLN B 1 74 ? 46.184 -11.1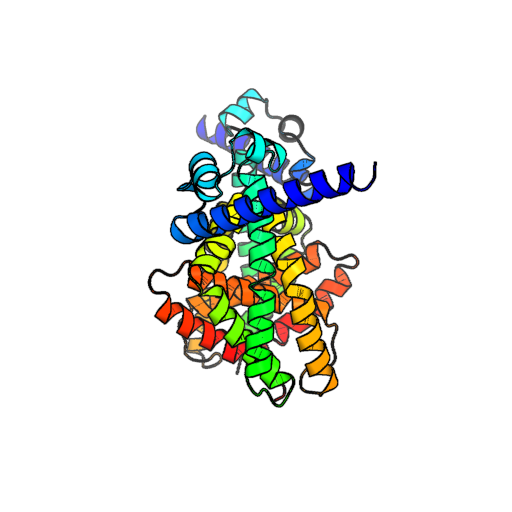68 -38.803 1.00 23.68 54 GLN B CA 1
ATOM 1904 C C . GLN B 1 74 ? 45.247 -11.140 -37.585 1.00 22.65 54 GLN B C 1
ATOM 1905 O O . GLN B 1 74 ? 44.096 -10.740 -37.762 1.00 21.82 54 GLN B O 1
ATOM 1911 N N . PHE B 1 75 ? 45.735 -11.466 -36.390 1.00 24.96 55 PHE B N 1
ATOM 1912 C CA . PHE B 1 75 ? 44.880 -11.672 -35.184 1.00 23.50 55 PHE B CA 1
ATOM 1913 C C . PHE B 1 75 ? 45.455 -10.937 -33.972 1.00 25.51 55 PHE B C 1
ATOM 1914 O O . PHE B 1 75 ? 46.567 -11.253 -33.621 1.00 30.36 55 PHE B O 1
ATOM 1922 N N . ALA B 1 76 ? 44.668 -10.064 -33.352 1.00 27.73 56 ALA B N 1
ATOM 1923 C CA . ALA B 1 76 ? 45.031 -9.299 -32.128 1.00 30.67 56 ALA B CA 1
ATOM 1924 C C . ALA B 1 76 ? 45.375 -10.290 -31.015 1.00 34.78 56 ALA B C 1
ATOM 1925 O O . ALA B 1 76 ? 46.281 -10.033 -30.214 1.00 32.66 56 ALA B O 1
ATOM 1927 N N . ASP B 1 77 ? 44.637 -11.389 -30.922 1.00 27.25 57 ASP B N 1
ATOM 1928 C CA . ASP B 1 77 ? 44.773 -12.329 -29.787 1.00 26.58 57 ASP B CA 1
ATOM 1929 C C . ASP B 1 77 ? 44.139 -13.668 -30.130 1.00 22.87 57 ASP B C 1
ATOM 1930 O O . ASP B 1 77 ? 43.615 -13.823 -31.232 1.00 21.53 57 ASP B O 1
ATOM 1935 N N . LYS B 1 78 ? 44.285 -14.639 -29.243 1.00 22.35 58 LYS B N 1
ATOM 1936 C CA . LYS B 1 78 ? 43.759 -16.002 -29.452 1.00 20.34 58 LYS B CA 1
ATOM 1937 C C . LYS B 1 78 ? 42.253 -15.931 -29.745 1.00 20.32 58 LYS B C 1
ATOM 1938 O O . LYS B 1 78 ? 41.783 -16.684 -30.612 1.00 18.74 58 LYS B O 1
ATOM 1944 N N . ALA B 1 79 ? 41.504 -15.136 -29.012 1.00 19.21 59 ALA B N 1
ATOM 1945 C CA . ALA B 1 79 ? 40.036 -15.109 -29.152 1.00 20.24 59 ALA B CA 1
ATOM 1946 C C . ALA B 1 79 ? 39.682 -14.599 -30.554 1.00 19.45 59 ALA B C 1
ATOM 1947 O O . ALA B 1 79 ? 38.688 -15.076 -31.141 1.00 19.34 59 ALA B O 1
ATOM 1949 N N . ALA B 1 80 ? 40.442 -13.665 -31.115 1.00 19.19 60 ALA B N 1
ATOM 1950 C CA . ALA B 1 80 ? 40.137 -13.131 -32.464 1.00 20.14 60 ALA B CA 1
ATOM 1951 C C . ALA B 1 80 ? 40.282 -14.242 -33.489 1.00 17.83 60 ALA B C 1
ATOM 1952 O O . ALA B 1 80 ? 39.463 -14.333 -34.454 1.00 18.91 60 ALA B O 1
ATOM 1954 N N . LEU B 1 81 ? 41.268 -15.104 -33.358 1.00 17.44 61 LEU B N 1
ATOM 1955 C CA . LEU B 1 81 ? 41.461 -16.236 -34.284 1.00 16.72 61 LEU B CA 1
ATOM 1956 C C . LEU B 1 81 ? 40.233 -17.166 -34.139 1.00 17.10 61 LEU B C 1
ATOM 1957 O O . LEU B 1 81 ? 39.662 -17.619 -35.130 1.00 15.62 61 LEU B O 1
ATOM 1962 N N . PHE B 1 82 ? 39.841 -17.433 -32.914 1.00 16.78 62 PHE B N 1
ATOM 1963 C CA . PHE B 1 82 ? 38.682 -18.315 -32.621 1.00 16.38 62 PHE B CA 1
ATOM 1964 C C . PHE B 1 82 ? 37.412 -17.736 -33.259 1.00 16.28 62 PHE B C 1
ATOM 1965 O O . PHE B 1 82 ? 36.634 -18.513 -33.871 1.00 15.54 62 PHE B O 1
ATOM 1973 N N . ARG B 1 83 ? 37.195 -16.429 -33.184 1.00 16.62 63 ARG B N 1
ATOM 1974 C CA . ARG B 1 83 ? 35.988 -15.841 -33.815 1.00 17.50 63 ARG B CA 1
ATOM 1975 C C . ARG B 1 83 ? 35.975 -16.165 -35.310 1.00 17.43 63 ARG B C 1
ATOM 1976 O O . ARG B 1 83 ? 34.880 -16.493 -35.856 1.00 17.68 63 ARG B O 1
ATOM 1984 N N . ASP B 1 84 ? 37.113 -16.129 -35.986 1.00 16.34 64 ASP B N 1
ATOM 1985 C CA . ASP B 1 84 ? 37.145 -16.389 -37.445 1.00 17.39 64 ASP B CA 1
ATOM 1986 C C . ASP B 1 84 ? 36.958 -17.886 -37.679 1.00 16.02 64 ASP B C 1
ATOM 1987 O O . ASP B 1 84 ? 36.358 -18.267 -38.684 1.00 16.22 64 ASP B O 1
ATOM 1992 N N . VAL B 1 85 ? 37.471 -18.747 -36.820 1.00 13.89 65 VAL B N 1
ATOM 1993 C CA . VAL B 1 85 ? 37.271 -20.217 -36.917 1.00 14.20 65 VAL B CA 1
ATOM 1994 C C . VAL B 1 85 ? 35.775 -20.489 -36.813 1.00 14.76 65 VAL B C 1
ATOM 1995 O O . VAL B 1 85 ? 35.271 -21.268 -37.644 1.00 14.12 65 VAL B O 1
ATOM 1999 N N . VAL B 1 86 ? 35.101 -19.866 -35.879 1.00 14.55 66 VAL B N 1
ATOM 2000 C CA . VAL B 1 86 ? 33.644 -20.141 -35.714 1.00 13.61 66 VAL B CA 1
ATOM 2001 C C . VAL B 1 86 ? 32.931 -19.751 -36.999 1.00 14.48 66 VAL B C 1
ATOM 2002 O O . VAL B 1 86 ? 32.051 -20.507 -37.414 1.00 15.18 66 VAL B O 1
ATOM 2006 N N . GLU B 1 87 ? 33.272 -18.618 -37.616 1.00 13.98 67 GLU B N 1
ATOM 2007 C CA . GLU B 1 87 ? 32.588 -18.192 -38.866 1.00 15.84 67 GLU B CA 1
ATOM 2008 C C . GLU B 1 87 ? 32.742 -19.266 -39.932 1.00 15.02 67 GLU B C 1
ATOM 2009 O O . GLU B 1 87 ? 31.746 -19.671 -40.578 1.00 15.60 67 GLU B O 1
ATOM 2015 N N . VAL B 1 88 ? 33.960 -19.759 -40.157 1.00 16.00 68 VAL B N 1
ATOM 2016 C CA . VAL B 1 88 ? 34.211 -20.754 -41.214 1.00 16.52 68 VAL B CA 1
ATOM 2017 C C . VAL B 1 88 ? 33.510 -22.066 -40.881 1.00 17.05 68 VAL B C 1
ATOM 2018 O O . VAL B 1 88 ? 32.907 -22.693 -41.757 1.00 16.50 68 VAL B O 1
ATOM 2022 N N . VAL B 1 89 ? 33.525 -22.491 -39.623 1.00 14.86 69 VAL B N 1
ATOM 2023 C CA . VAL B 1 89 ? 32.848 -23.737 -39.236 1.00 14.23 69 VAL B CA 1
ATOM 2024 C C . VAL B 1 89 ? 31.334 -23.572 -39.395 1.00 13.37 69 VAL B C 1
ATOM 2025 O O . VAL B 1 89 ? 30.713 -24.510 -39.913 1.00 14.33 69 VAL B O 1
ATOM 2029 N N . GLU B 1 90 ? 30.774 -22.470 -38.954 1.00 13.42 70 GLU B N 1
ATOM 2030 C CA . GLU B 1 90 ? 29.301 -22.257 -39.116 1.00 14.17 70 GLU B CA 1
ATOM 2031 C C . GLU B 1 90 ? 28.921 -22.271 -40.593 1.00 14.71 70 GLU B C 1
ATOM 2032 O O . GLU B 1 90 ? 27.884 -22.862 -40.954 1.00 14.44 70 GLU B O 1
ATOM 2038 N N . GLN B 1 91 ? 29.764 -21.692 -41.456 1.00 14.31 71 GLN B N 1
ATOM 2039 C CA . GLN B 1 91 ? 29.453 -21.681 -42.906 1.00 16.28 71 GLN B CA 1
ATOM 2040 C C . GLN B 1 91 ? 29.414 -23.132 -43.386 1.00 16.80 71 GLN B C 1
ATOM 2041 O O . GLN B 1 91 ? 28.501 -23.507 -44.152 1.00 16.72 71 GLN B O 1
ATOM 2047 N N . ASP B 1 92 ? 30.339 -23.961 -42.929 1.00 14.93 72 ASP B N 1
ATOM 2048 C CA A ASP B 1 92 ? 30.410 -25.382 -43.344 0.50 15.66 72 ASP B CA 1
ATOM 2049 C CA B ASP B 1 92 ? 30.420 -25.388 -43.335 0.50 14.77 72 ASP B CA 1
ATOM 2050 C C . ASP B 1 92 ? 29.236 -26.147 -42.735 1.00 15.80 72 ASP B C 1
ATOM 2051 O O . ASP B 1 92 ? 28.678 -27.004 -43.432 1.00 15.85 72 ASP B O 1
ATOM 2060 N N . VAL B 1 93 ? 28.852 -25.845 -41.490 1.00 14.49 73 VAL B N 1
ATOM 2061 C CA . VAL B 1 93 ? 27.704 -26.531 -40.855 1.00 15.16 73 VAL B CA 1
ATOM 2062 C C . VAL B 1 93 ? 26.481 -26.297 -41.738 1.00 13.87 73 VAL B C 1
ATOM 2063 O O . VAL B 1 93 ? 25.736 -27.250 -42.026 1.00 14.79 73 VAL B O 1
ATOM 2067 N N . MET B 1 94 ? 26.249 -25.061 -42.130 1.00 13.74 74 MET B N 1
ATOM 2068 C CA . MET B 1 94 ? 25.001 -24.736 -42.864 1.00 13.41 74 MET B CA 1
ATOM 2069 C C . MET B 1 94 ? 25.087 -25.304 -44.277 1.00 14.74 74 MET B C 1
ATOM 2070 O O . MET B 1 94 ? 24.040 -25.810 -44.768 1.00 15.28 74 MET B O 1
ATOM 2075 N N . ALA B 1 95 ? 26.260 -25.311 -44.905 1.00 15.12 75 ALA B N 1
ATOM 2076 C CA . ALA B 1 95 ? 26.378 -25.906 -46.244 1.00 14.83 75 ALA B CA 1
ATOM 2077 C C . ALA B 1 95 ? 26.135 -27.406 -46.132 1.00 13.74 75 ALA B C 1
ATOM 2078 O O . ALA B 1 95 ? 25.429 -27.994 -46.996 1.00 15.39 75 ALA B O 1
ATOM 2080 N N . ARG B 1 96 ? 26.655 -28.090 -45.124 1.00 14.58 76 ARG B N 1
ATOM 2081 C CA . ARG B 1 96 ? 26.523 -29.547 -44.953 1.00 15.17 76 ARG B CA 1
ATOM 2082 C C . ARG B 1 96 ? 25.042 -29.852 -44.703 1.00 16.01 76 ARG B C 1
ATOM 2083 O O . ARG B 1 96 ? 24.545 -30.868 -45.203 1.00 16.96 76 ARG B O 1
ATOM 2091 N N . MET B 1 97 ? 24.377 -29.070 -43.872 1.00 14.84 77 MET B N 1
ATOM 2092 C CA . MET B 1 97 ? 22.931 -29.283 -43.619 1.00 16.45 77 MET B CA 1
ATOM 2093 C C . MET B 1 97 ? 22.165 -29.136 -44.932 1.00 16.01 77 MET B C 1
ATOM 2094 O O . MET B 1 97 ? 21.291 -29.968 -45.184 1.00 16.29 77 MET B O 1
ATOM 2099 N N . ALA B 1 98 ? 22.465 -28.131 -45.715 1.00 14.94 78 ALA B N 1
ATOM 2100 C CA . ALA B 1 98 ? 21.738 -27.912 -46.989 1.00 16.41 78 ALA B CA 1
ATOM 2101 C C . ALA B 1 98 ? 22.012 -29.106 -47.889 1.00 15.52 78 ALA B C 1
ATOM 2102 O O . ALA B 1 98 ? 21.024 -29.616 -48.521 1.00 16.85 78 ALA B O 1
ATOM 2104 N N . THR B 1 99 ? 23.226 -29.596 -47.970 1.00 16.40 79 THR B N 1
ATOM 2105 C CA . THR B 1 99 ? 23.554 -30.802 -48.797 1.00 16.84 79 THR B CA 1
ATOM 2106 C C . THR B 1 99 ? 22.742 -32.002 -48.309 1.00 18.34 79 THR B C 1
ATOM 2107 O O . THR B 1 99 ? 22.124 -32.726 -49.126 1.00 19.10 79 THR B O 1
ATOM 2111 N N . LEU B 1 100 ? 22.656 -32.247 -47.004 1.00 17.10 80 LEU B N 1
ATOM 2112 C CA . LEU B 1 100 ? 21.955 -33.446 -46.490 1.00 16.99 80 LEU B CA 1
ATOM 2113 C C . LEU B 1 100 ? 20.445 -33.307 -46.752 1.00 17.81 80 LEU B C 1
ATOM 2114 O O . LEU B 1 100 ? 19.803 -34.295 -47.164 1.00 20.02 80 LEU B O 1
ATOM 2119 N N . VAL B 1 101 ? 19.858 -32.140 -46.562 1.00 16.74 81 VAL B N 1
ATOM 2120 C CA . VAL B 1 101 ? 18.416 -31.965 -46.899 1.00 15.72 81 VAL B CA 1
ATOM 2121 C C . VAL B 1 101 ? 18.227 -32.179 -48.412 1.00 17.04 81 VAL B C 1
ATOM 2122 O O . VAL B 1 101 ? 17.288 -32.883 -48.794 1.00 18.69 81 VAL B O 1
ATOM 2126 N N . ALA B 1 102 ? 19.099 -31.627 -49.248 1.00 17.44 82 ALA B N 1
ATOM 2127 C CA . ALA B 1 102 ? 18.991 -31.737 -50.732 1.00 17.96 82 ALA B CA 1
ATOM 2128 C C . ALA B 1 102 ? 19.050 -33.199 -51.145 1.00 21.02 82 ALA B C 1
ATOM 2129 O O . ALA B 1 102 ? 18.342 -33.546 -52.139 1.00 23.63 82 ALA B O 1
ATOM 2131 N N . ALA B 1 103 ? 19.837 -34.030 -50.478 1.00 21.80 83 ALA B N 1
ATOM 2132 C CA . ALA B 1 103 ? 20.060 -35.447 -50.855 1.00 25.16 83 ALA B CA 1
ATOM 2133 C C . ALA B 1 103 ? 19.048 -36.375 -50.182 1.00 25.44 83 ALA B C 1
ATOM 2134 O O . ALA B 1 103 ? 19.140 -37.601 -50.379 1.00 26.11 83 ALA B O 1
ATOM 2136 N N . SER B 1 104 ? 18.114 -35.856 -49.378 1.00 22.25 84 SER B N 1
ATOM 2137 C CA . SER B 1 104 ? 17.280 -36.671 -48.463 1.00 22.50 84 SER B CA 1
ATOM 2138 C C . SER B 1 104 ? 16.157 -37.351 -49.247 1.00 26.31 84 SER B C 1
ATOM 2139 O O . SER B 1 104 ? 15.593 -38.285 -48.693 1.00 29.93 84 SER B O 1
ATOM 2142 N N . GLY B 1 105 ? 15.824 -36.797 -50.416 1.00 25.90 85 GLY B N 1
ATOM 2143 C CA . GLY B 1 105 ? 14.668 -37.182 -51.250 1.00 29.97 85 GLY B CA 1
ATOM 2144 C C . GLY B 1 105 ? 13.372 -36.666 -50.655 1.00 29.27 85 GLY B C 1
ATOM 2145 O O . GLY B 1 105 ? 12.302 -37.234 -50.917 1.00 26.77 85 GLY B O 1
ATOM 2146 N N . ALA B 1 106 ? 13.432 -35.614 -49.833 1.00 26.08 86 ALA B N 1
ATOM 2147 C CA . ALA B 1 106 ? 12.208 -35.033 -49.251 1.00 22.82 86 ALA B CA 1
ATOM 2148 C C . ALA B 1 106 ? 11.257 -34.633 -50.392 1.00 23.08 86 ALA B C 1
ATOM 2149 O O . ALA B 1 106 ? 11.644 -33.885 -51.288 1.00 29.46 86 ALA B O 1
ATOM 2151 N N . ALA B 1 107 ? 10.018 -35.083 -50.343 1.00 22.46 87 ALA B N 1
ATOM 2152 C CA . ALA B 1 107 ? 9.032 -34.886 -51.422 1.00 23.63 87 ALA B CA 1
ATOM 2153 C C . ALA B 1 107 ? 8.147 -33.672 -51.134 1.00 24.94 87 ALA B C 1
ATOM 2154 O O . ALA B 1 107 ? 7.468 -33.197 -52.041 1.00 25.99 87 ALA B O 1
ATOM 2156 N N . THR B 1 108 ? 8.078 -33.252 -49.870 1.00 20.82 88 THR B N 1
ATOM 2157 C CA . THR B 1 108 ? 7.236 -32.111 -49.434 1.00 20.98 88 THR B CA 1
ATOM 2158 C C . THR B 1 108 ? 8.042 -31.208 -48.503 1.00 18.26 88 THR B C 1
ATOM 2159 O O . THR B 1 108 ? 9.049 -31.635 -47.919 1.00 17.51 88 THR B O 1
ATOM 2163 N N . PRO B 1 109 ? 7.595 -29.949 -48.325 1.00 17.90 89 PRO B N 1
ATOM 2164 C CA . PRO B 1 109 ? 8.221 -29.051 -47.343 1.00 16.80 89 PRO B CA 1
ATOM 2165 C C . PRO B 1 109 ? 8.253 -29.694 -45.952 1.00 17.00 89 PRO B C 1
ATOM 2166 O O . PRO B 1 109 ? 9.214 -29.500 -45.210 1.00 15.11 89 PRO B O 1
ATOM 2170 N N . ALA B 1 110 ? 7.226 -30.439 -45.542 1.00 15.79 90 ALA B N 1
ATOM 2171 C CA . ALA B 1 110 ? 7.207 -31.051 -44.183 1.00 16.27 90 ALA B CA 1
ATOM 2172 C C . ALA B 1 110 ? 8.344 -32.065 -44.096 1.00 15.44 90 ALA B C 1
ATOM 2173 O O . ALA B 1 110 ? 9.045 -32.149 -43.079 1.00 16.28 90 ALA B O 1
ATOM 2175 N N . ASP B 1 111 ? 8.554 -32.847 -45.136 1.00 15.33 91 ASP B N 1
ATOM 2176 C CA . ASP B 1 111 ? 9.644 -33.836 -45.199 1.00 16.90 91 ASP B CA 1
ATOM 2177 C C . ASP B 1 111 ? 10.994 -33.111 -45.179 1.00 15.19 91 ASP B C 1
ATOM 2178 O O . ASP B 1 111 ? 11.921 -33.629 -44.573 1.00 15.85 91 ASP B O 1
ATOM 2183 N N . ALA B 1 112 ? 11.088 -31.908 -45.750 1.00 15.07 92 ALA B N 1
ATOM 2184 C CA . ALA B 1 112 ? 12.370 -31.158 -45.760 1.00 14.86 92 ALA B CA 1
ATOM 2185 C C . ALA B 1 112 ? 12.664 -30.705 -44.337 1.00 14.86 92 ALA B C 1
ATOM 2186 O O . ALA B 1 112 ? 13.846 -30.732 -43.947 1.00 14.15 92 ALA B O 1
ATOM 2188 N N . ILE B 1 113 ? 11.645 -30.299 -43.586 1.00 13.21 93 ILE B N 1
ATOM 2189 C CA . ILE B 1 113 ? 11.861 -29.904 -42.171 1.00 12.64 93 ILE B CA 1
ATOM 2190 C C . ILE B 1 113 ? 12.306 -31.118 -41.383 1.00 13.30 93 ILE B C 1
ATOM 2191 O O . ILE B 1 113 ? 13.256 -30.992 -40.595 1.00 13.68 93 ILE B O 1
ATOM 2196 N N . ARG B 1 114 ? 11.696 -32.278 -41.560 1.00 13.28 94 ARG B N 1
ATOM 2197 C CA . ARG B 1 114 ? 12.148 -33.480 -40.833 1.00 13.28 94 ARG B CA 1
ATOM 2198 C C . ARG B 1 114 ? 13.584 -33.819 -41.236 1.00 13.62 94 ARG B C 1
ATOM 2199 O O . ARG B 1 114 ? 14.405 -34.192 -40.370 1.00 14.60 94 ARG B O 1
ATOM 2207 N N . ALA B 1 115 ? 13.931 -33.718 -42.504 1.00 14.71 95 ALA B N 1
ATOM 2208 C CA . ALA B 1 115 ? 15.310 -33.965 -42.981 1.00 13.69 95 ALA B CA 1
ATOM 2209 C C . ALA B 1 115 ? 16.275 -32.973 -42.329 1.00 13.65 95 ALA B C 1
ATOM 2210 O O . ALA B 1 115 ? 17.411 -33.330 -42.038 1.00 14.59 95 ALA B O 1
ATOM 2212 N N . ALA B 1 116 ? 15.865 -31.731 -42.152 1.00 14.06 96 ALA B N 1
ATOM 2213 C CA . ALA B 1 116 ? 16.717 -30.684 -41.573 1.00 14.25 96 ALA B CA 1
ATOM 2214 C C . ALA B 1 116 ? 16.978 -31.020 -40.101 1.00 13.12 96 ALA B C 1
ATOM 2215 O O . ALA B 1 116 ? 18.092 -30.801 -39.627 1.00 12.84 96 ALA B O 1
ATOM 2217 N N . VAL B 1 117 ? 15.992 -31.505 -39.376 1.00 12.18 97 VAL B N 1
ATOM 2218 C CA . VAL B 1 117 ? 16.195 -31.963 -37.972 1.00 12.88 97 VAL B CA 1
ATOM 2219 C C . VAL B 1 117 ? 17.223 -33.073 -37.978 1.00 13.16 97 VAL B C 1
ATOM 2220 O O . VAL B 1 117 ? 18.191 -33.014 -37.187 1.00 13.91 97 VAL B O 1
ATOM 2224 N N . ASP B 1 118 ? 17.090 -34.075 -38.848 1.00 13.20 98 ASP B N 1
ATOM 2225 C CA . ASP B 1 118 ? 18.054 -35.199 -38.896 1.00 15.05 98 ASP B CA 1
ATOM 2226 C C . ASP B 1 118 ? 19.439 -34.635 -39.242 1.00 13.49 98 ASP B C 1
ATOM 2227 O O . ASP B 1 118 ? 20.463 -35.044 -38.635 1.00 15.24 98 ASP B O 1
ATOM 2232 N N . ALA B 1 119 ? 19.526 -33.662 -40.151 1.00 13.99 99 ALA B N 1
ATOM 2233 C CA . ALA B 1 119 ? 20.826 -33.127 -40.570 1.00 14.24 99 ALA B CA 1
ATOM 2234 C C . ALA B 1 119 ? 21.471 -32.368 -39.416 1.00 13.69 99 ALA B C 1
ATOM 2235 O O . ALA B 1 119 ? 22.679 -32.452 -39.254 1.00 13.80 99 ALA B O 1
ATOM 2237 N N . TRP B 1 120 ? 20.668 -31.610 -38.663 1.00 12.08 100 TRP B N 1
ATOM 2238 C CA . TRP B 1 120 ? 21.218 -30.864 -37.510 1.00 12.56 100 TRP B CA 1
ATOM 2239 C C . TRP B 1 120 ? 21.815 -31.842 -36.484 1.00 12.99 100 TRP B C 1
ATOM 2240 O O . TRP B 1 120 ? 22.906 -31.555 -35.957 1.00 13.02 100 TRP B O 1
ATOM 2251 N N . LEU B 1 121 ? 21.108 -32.931 -36.148 1.00 13.65 101 LEU B N 1
ATOM 2252 C CA . LEU B 1 121 ? 21.663 -33.864 -35.150 1.00 13.85 101 LEU B CA 1
ATOM 2253 C C . LEU B 1 121 ? 22.914 -34.526 -35.737 1.00 13.42 101 LEU B C 1
ATOM 2254 O O . LEU B 1 121 ? 23.865 -34.776 -35.024 1.00 14.92 101 LEU B O 1
ATOM 2259 N N . GLU B 1 122 ? 22.964 -34.772 -37.023 1.00 13.25 102 GLU B N 1
ATOM 2260 C CA . GLU B 1 122 ? 24.133 -35.418 -37.642 1.00 15.47 102 GLU B CA 1
ATOM 2261 C C . GLU B 1 122 ? 25.295 -34.445 -37.641 1.00 13.90 102 GLU B C 1
ATOM 2262 O O . GLU B 1 122 ? 26.396 -34.825 -37.166 1.00 16.30 102 GLU B O 1
ATOM 2268 N N . VAL B 1 123 ? 25.089 -33.226 -38.129 1.00 13.99 103 VAL B N 1
ATOM 2269 C CA . VAL B 1 123 ? 26.245 -32.298 -38.265 1.00 14.34 103 VAL B CA 1
ATOM 2270 C C . VAL B 1 123 ? 26.699 -31.819 -36.894 1.00 13.94 103 VAL B C 1
ATOM 2271 O O . VAL B 1 123 ? 27.929 -31.701 -36.666 1.00 15.52 103 VAL B O 1
ATOM 2275 N N . SER B 1 124 ? 25.774 -31.531 -35.963 1.00 14.76 104 SER B N 1
ATOM 2276 C CA . SER B 1 124 ? 26.184 -31.063 -34.611 1.00 14.10 104 SER B CA 1
ATOM 2277 C C . SER B 1 124 ? 26.865 -32.203 -33.836 1.00 13.62 104 SER B C 1
ATOM 2278 O O . SER B 1 124 ? 27.568 -31.882 -32.869 1.00 15.64 104 SER B O 1
ATOM 2281 N N . GLY B 1 125 ? 26.665 -33.446 -34.265 1.00 13.67 105 GLY B N 1
ATOM 2282 C CA . GLY B 1 125 ? 27.325 -34.637 -33.713 1.00 14.34 105 GLY B CA 1
ATOM 2283 C C . GLY B 1 125 ? 28.732 -34.840 -34.234 1.00 15.29 105 GLY B C 1
ATOM 2284 O O . GLY B 1 125 ? 29.458 -35.685 -33.666 1.00 15.96 105 GLY B O 1
ATOM 2285 N N . ASP B 1 126 ? 29.168 -34.152 -35.278 1.00 14.49 106 ASP B N 1
ATOM 2286 C CA . ASP B 1 126 ? 30.558 -34.186 -35.764 1.00 16.37 106 ASP B CA 1
ATOM 2287 C C . ASP B 1 126 ? 31.432 -33.762 -34.585 1.00 15.93 106 ASP B C 1
ATOM 2288 O O . ASP B 1 126 ? 31.199 -32.713 -33.981 1.00 14.35 106 ASP B O 1
ATOM 2293 N N . PRO B 1 127 ? 32.474 -34.540 -34.201 1.00 16.98 107 PRO B N 1
ATOM 2294 C CA . PRO B 1 127 ? 33.245 -34.180 -33.025 1.00 17.81 107 PRO B CA 1
ATOM 2295 C C . PRO B 1 127 ? 33.866 -32.786 -33.082 1.00 15.86 107 PRO B C 1
ATOM 2296 O O . PRO B 1 127 ? 33.959 -32.119 -32.042 1.00 16.95 107 PRO B O 1
ATOM 2300 N N . GLU B 1 128 ? 34.294 -32.358 -34.259 1.00 14.69 108 GLU B N 1
ATOM 2301 C CA . GLU B 1 128 ? 34.882 -31.010 -34.385 1.00 15.63 108 GLU B CA 1
ATOM 2302 C C . GLU B 1 128 ? 33.835 -29.927 -34.157 1.00 15.12 108 GLU B C 1
ATOM 2303 O O . GLU B 1 128 ? 34.131 -28.935 -33.483 1.00 14.85 108 GLU B O 1
ATOM 2309 N N . VAL B 1 129 ? 32.633 -30.109 -34.694 1.00 14.14 109 VAL B N 1
ATOM 2310 C CA . VAL B 1 129 ? 31.547 -29.136 -34.499 1.00 14.26 109 VAL B CA 1
ATOM 2311 C C . VAL B 1 129 ? 31.132 -29.122 -33.031 1.00 13.86 109 VAL B C 1
ATOM 2312 O O . VAL B 1 129 ? 31.004 -28.072 -32.431 1.00 13.91 109 VAL B O 1
ATOM 2316 N N . ARG B 1 130 ? 30.936 -30.309 -32.454 1.00 13.49 110 ARG B N 1
ATOM 2317 C CA . ARG B 1 130 ? 30.639 -30.377 -31.011 1.00 14.22 110 ARG B CA 1
ATOM 2318 C C . ARG B 1 130 ? 31.682 -29.566 -30.227 1.00 14.20 110 ARG B C 1
ATOM 2319 O O . ARG B 1 130 ? 31.320 -28.743 -29.379 1.00 13.90 110 ARG B O 1
ATOM 2327 N N . GLN B 1 131 ? 32.966 -29.828 -30.434 1.00 13.44 111 GLN B N 1
ATOM 2328 C CA . GLN B 1 131 ? 34.001 -29.171 -29.634 1.00 13.49 111 GLN B CA 1
ATOM 2329 C C . GLN B 1 131 ? 33.981 -27.663 -29.881 1.00 13.24 111 GLN B C 1
ATOM 2330 O O . GLN B 1 131 ? 34.052 -26.919 -28.943 1.00 14.75 111 GLN B O 1
ATOM 2336 N N . LEU B 1 132 ? 34.019 -27.207 -31.152 1.00 13.57 112 LEU B N 1
ATOM 2337 C CA . LEU B 1 132 ? 34.220 -25.764 -31.429 1.00 13.69 112 LEU B CA 1
ATOM 2338 C C . LEU B 1 132 ? 32.952 -24.948 -31.184 1.00 13.49 112 LEU B C 1
ATOM 2339 O O . LEU B 1 132 ? 32.998 -23.896 -30.587 1.00 13.79 112 LEU B O 1
ATOM 2344 N N . ILE B 1 133 ? 31.832 -25.443 -31.679 1.00 13.20 113 ILE B N 1
ATOM 2345 C CA . ILE B 1 133 ? 30.559 -24.681 -31.676 1.00 13.60 113 ILE B CA 1
ATOM 2346 C C . ILE B 1 133 ? 29.780 -24.916 -30.362 1.00 14.22 113 ILE B C 1
ATOM 2347 O O . ILE B 1 133 ? 29.303 -23.952 -29.769 1.00 15.38 113 ILE B O 1
ATOM 2352 N N . LEU B 1 134 ? 29.693 -26.151 -29.896 1.00 13.68 114 LEU B N 1
ATOM 2353 C CA . LEU B 1 134 ? 28.822 -26.416 -28.727 1.00 13.60 114 LEU B CA 1
ATOM 2354 C C . LEU B 1 134 ? 29.578 -26.339 -27.423 1.00 14.89 114 LEU B C 1
ATOM 2355 O O . LEU B 1 134 ? 28.950 -25.911 -26.450 1.00 16.57 114 LEU B O 1
ATOM 2360 N N . LEU B 1 135 ? 30.857 -26.650 -27.370 1.00 14.66 115 LEU B N 1
ATOM 2361 C CA . LEU B 1 135 ? 31.578 -26.606 -26.060 1.00 15.96 115 LEU B CA 1
ATOM 2362 C C . LEU B 1 135 ? 32.376 -25.308 -25.955 1.00 17.91 115 LEU B C 1
ATOM 2363 O O . LEU B 1 135 ? 32.216 -24.573 -24.937 1.00 19.00 115 LEU B O 1
ATOM 2368 N N . ASP B 1 136 ? 33.226 -25.001 -26.936 1.00 14.55 116 ASP B N 1
ATOM 2369 C CA . ASP B 1 136 ? 34.118 -23.822 -26.798 1.00 16.70 116 ASP B CA 1
ATOM 2370 C C . ASP B 1 136 ? 33.379 -22.512 -27.063 1.00 15.96 116 ASP B C 1
ATOM 2371 O O . ASP B 1 136 ? 33.539 -21.542 -26.301 1.00 17.52 116 ASP B O 1
ATOM 2376 N N . ALA B 1 137 ? 32.581 -22.398 -28.118 1.00 14.74 117 ALA B N 1
ATOM 2377 C CA . ALA B 1 137 ? 32.096 -21.086 -28.565 1.00 15.40 117 ALA B CA 1
ATOM 2378 C C . ALA B 1 137 ? 31.281 -20.366 -27.497 1.00 16.28 117 ALA B C 1
ATOM 2379 O O . ALA B 1 137 ? 31.460 -19.160 -27.315 1.00 15.65 117 ALA B O 1
ATOM 2381 N N . PRO B 1 138 ? 30.376 -21.017 -26.745 1.00 15.91 118 PRO B N 1
ATOM 2382 C CA . PRO B 1 138 ? 29.566 -20.251 -25.791 1.00 18.89 118 PRO B CA 1
ATOM 2383 C C . PRO B 1 138 ? 30.473 -19.610 -24.742 1.00 19.06 118 PRO B C 1
ATOM 2384 O O . PRO B 1 138 ? 30.191 -18.481 -24.297 1.00 22.01 118 PRO B O 1
ATOM 2388 N N . VAL B 1 139 ? 31.562 -20.278 -24.367 1.00 18.21 119 VAL B N 1
ATOM 2389 C CA . VAL B 1 139 ? 32.499 -19.793 -23.316 1.00 21.10 119 VAL B CA 1
ATOM 2390 C C . VAL B 1 139 ? 33.404 -18.706 -23.909 1.00 21.67 119 VAL B C 1
ATOM 2391 O O . VAL B 1 139 ? 33.555 -17.630 -23.292 1.00 22.90 119 VAL B O 1
ATOM 2395 N N . VAL B 1 140 ? 34.034 -18.966 -25.051 1.00 17.62 120 VAL B N 1
ATOM 2396 C CA . VAL B 1 140 ? 35.054 -18.067 -25.637 1.00 18.90 120 VAL B CA 1
ATOM 2397 C C . VAL B 1 140 ? 34.360 -16.820 -26.182 1.00 18.57 120 VAL B C 1
ATOM 2398 O O . VAL B 1 140 ? 34.885 -15.728 -25.974 1.00 20.28 120 VAL B O 1
ATOM 2402 N N . LEU B 1 141 ? 33.250 -16.964 -26.903 1.00 16.87 121 LEU B N 1
ATOM 2403 C CA . LEU B 1 141 ? 32.548 -15.795 -27.454 1.00 17.52 121 LEU B CA 1
ATOM 2404 C C . LEU B 1 141 ? 31.765 -15.067 -26.369 1.00 18.54 121 LEU B C 1
ATOM 2405 O O . LEU B 1 141 ? 31.586 -13.865 -26.541 1.00 20.09 121 LEU B O 1
ATOM 2410 N N . GLY B 1 142 ? 31.329 -15.778 -25.345 1.00 21.02 122 GLY B N 1
ATOM 2411 C CA . GLY B 1 142 ? 30.345 -15.267 -24.384 1.00 18.63 122 GLY B CA 1
ATOM 2412 C C . GLY B 1 142 ? 28.943 -15.353 -24.939 1.00 19.91 122 GLY B C 1
ATOM 2413 O O . GLY B 1 142 ? 28.760 -15.570 -26.121 1.00 19.91 122 GLY B O 1
ATOM 2414 N N . TRP B 1 143 ? 27.961 -15.095 -24.091 1.00 21.51 123 TRP B N 1
ATOM 2415 C CA . TRP B 1 143 ? 26.518 -15.209 -24.428 1.00 20.91 123 TRP B CA 1
ATOM 2416 C C . TRP B 1 143 ? 26.147 -14.377 -25.649 1.00 19.16 123 TRP B C 1
ATOM 2417 O O . TRP B 1 143 ? 25.607 -14.937 -26.604 1.00 19.29 123 TRP B O 1
ATOM 2428 N N . ALA B 1 144 ? 26.421 -13.086 -25.649 1.00 20.97 124 ALA B N 1
ATOM 2429 C CA . ALA B 1 144 ? 25.985 -12.195 -26.733 1.00 20.24 124 ALA B CA 1
ATOM 2430 C C . ALA B 1 144 ? 26.609 -12.652 -28.055 1.00 22.33 124 ALA B C 1
ATOM 2431 O O . ALA B 1 144 ? 25.888 -12.759 -29.058 1.00 21.53 124 ALA B O 1
ATOM 2433 N N . GLY B 1 145 ? 27.912 -12.895 -28.071 1.00 19.99 125 GLY B N 1
ATOM 2434 C CA . GLY B 1 145 ? 28.619 -13.274 -29.318 1.00 20.37 125 GLY B CA 1
ATOM 2435 C C . GLY B 1 145 ? 28.137 -14.603 -29.819 1.00 21.55 125 GLY B C 1
ATOM 2436 O O . GLY B 1 145 ? 27.925 -14.776 -31.042 1.00 20.09 125 GLY B O 1
ATOM 2437 N N . PHE B 1 146 ? 27.948 -15.566 -28.935 1.00 18.72 126 PHE B N 1
ATOM 2438 C CA . PHE B 1 146 ? 27.517 -16.918 -29.342 1.00 19.15 126 PHE B CA 1
ATOM 2439 C C . PHE B 1 146 ? 26.100 -16.844 -29.897 1.00 18.99 126 PHE B C 1
ATOM 2440 O O . PHE B 1 146 ? 25.806 -17.444 -30.947 1.00 18.81 126 PHE B O 1
ATOM 2448 N N . ARG B 1 147 ? 25.227 -16.057 -29.254 1.00 21.59 127 ARG B N 1
ATOM 2449 C CA . ARG B 1 147 ? 23.822 -16.011 -29.720 1.00 22.22 127 ARG B CA 1
ATOM 2450 C C . ARG B 1 147 ? 23.752 -15.244 -31.036 1.00 20.52 127 ARG B C 1
ATOM 2451 O O . ARG B 1 147 ? 22.944 -15.642 -31.901 1.00 21.26 127 ARG B O 1
ATOM 2459 N N . ASP B 1 148 ? 24.609 -14.262 -31.241 1.00 18.68 128 ASP B N 1
ATOM 2460 C CA . ASP B 1 148 ? 24.620 -13.501 -32.510 1.00 20.50 128 ASP B CA 1
ATOM 2461 C C . ASP B 1 148 ? 25.041 -14.442 -33.650 1.00 21.34 128 ASP B C 1
ATOM 2462 O O . ASP B 1 148 ? 24.394 -14.398 -34.718 1.00 19.78 128 ASP B O 1
ATOM 2467 N N . VAL B 1 149 ? 26.036 -15.291 -33.428 1.00 20.13 129 VAL B N 1
ATOM 2468 C CA . VAL B 1 149 ? 26.503 -16.282 -34.433 1.00 25.29 129 VAL B CA 1
ATOM 2469 C C . VAL B 1 149 ? 25.357 -17.236 -34.742 1.00 24.60 129 VAL B C 1
ATOM 2470 O O . VAL B 1 149 ? 25.032 -17.434 -35.955 1.00 22.05 129 VAL B O 1
ATOM 2474 N N . ALA B 1 150 ? 24.779 -17.828 -33.707 1.00 26.76 130 ALA B N 1
ATOM 2475 C CA . ALA B 1 150 ? 23.732 -18.859 -33.848 1.00 28.01 130 ALA B CA 1
ATOM 2476 C C . ALA B 1 150 ? 22.646 -18.239 -34.727 1.00 25.38 130 ALA B C 1
ATOM 2477 O O . ALA B 1 150 ? 22.256 -18.859 -35.727 1.00 26.48 130 ALA B O 1
ATOM 2479 N N . GLN B 1 151 ? 22.288 -17.000 -34.423 1.00 23.75 131 GLN B N 1
ATOM 2480 C CA . GLN B 1 151 ? 21.184 -16.272 -35.062 1.00 24.33 131 GLN B CA 1
ATOM 2481 C C . GLN B 1 151 ? 21.502 -16.022 -36.541 1.00 23.31 131 GLN B C 1
ATOM 2482 O O . GLN B 1 151 ? 20.654 -16.337 -37.408 1.00 21.45 131 GLN B O 1
ATOM 2488 N N . ARG B 1 152 ? 22.677 -15.466 -36.842 1.00 18.17 132 ARG B N 1
ATOM 2489 C CA . ARG B 1 152 ? 23.073 -15.099 -38.212 1.00 18.26 132 ARG B CA 1
ATOM 2490 C C . ARG B 1 152 ? 23.061 -16.341 -39.082 1.00 16.55 132 ARG B C 1
ATOM 2491 O O . ARG B 1 152 ? 22.679 -16.257 -40.262 1.00 19.85 132 ARG B O 1
ATOM 2499 N N . TYR B 1 153 ? 23.437 -17.501 -38.566 1.00 16.82 133 TYR B N 1
ATOM 2500 C CA . TYR B 1 153 ? 23.566 -18.742 -39.373 1.00 17.34 133 TYR B CA 1
ATOM 2501 C C . TYR B 1 153 ? 22.250 -19.529 -39.362 1.00 18.36 133 TYR B C 1
ATOM 2502 O O . TYR B 1 153 ? 22.014 -20.158 -40.392 1.00 23.67 133 TYR B O 1
ATOM 2511 N N . SER B 1 154 ? 21.442 -19.481 -38.313 1.00 16.23 134 SER B N 1
ATOM 2512 C CA . SER B 1 154 ? 20.214 -20.324 -38.212 1.00 16.92 134 SER B CA 1
ATOM 2513 C C . SER B 1 154 ? 18.993 -19.671 -38.844 1.00 16.04 134 SER B C 1
ATOM 2514 O O . SER B 1 154 ? 18.129 -20.399 -39.379 1.00 15.74 134 SER B O 1
ATOM 2517 N N . LEU B 1 155 ? 18.823 -18.357 -38.754 1.00 15.60 135 LEU B N 1
ATOM 2518 C CA . LEU B 1 155 ? 17.478 -17.766 -39.008 1.00 15.53 135 LEU B CA 1
ATOM 2519 C C . LEU B 1 155 ? 17.053 -17.965 -40.458 1.00 16.31 135 LEU B C 1
ATOM 2520 O O . LEU B 1 155 ? 15.879 -18.284 -40.687 1.00 16.76 135 LEU B O 1
ATOM 2525 N N . GLY B 1 156 ? 17.939 -17.756 -41.437 1.00 16.67 136 GLY B N 1
ATOM 2526 C CA . GLY B 1 156 ? 17.536 -17.807 -42.864 1.00 16.92 136 GLY B CA 1
ATOM 2527 C C . GLY B 1 156 ? 17.028 -19.184 -43.242 1.00 16.36 136 GLY B C 1
ATOM 2528 O O . GLY B 1 156 ? 15.953 -19.313 -43.847 1.00 17.17 136 GLY B O 1
ATOM 2529 N N . MET B 1 157 ? 17.737 -20.226 -42.863 1.00 15.30 137 MET B N 1
ATOM 2530 C CA . MET B 1 157 ? 17.373 -21.601 -43.231 1.00 14.40 137 MET B CA 1
ATOM 2531 C C . MET B 1 157 ? 16.042 -21.940 -42.536 1.00 14.53 137 MET B C 1
ATOM 2532 O O . MET B 1 157 ? 15.125 -22.459 -43.184 1.00 14.17 137 MET B O 1
ATOM 2537 N N . THR B 1 158 ? 15.904 -21.589 -41.279 1.00 14.07 138 THR B N 1
ATOM 2538 C CA . THR B 1 158 ? 14.680 -21.900 -40.509 1.00 13.64 138 THR B CA 1
ATOM 2539 C C . THR B 1 158 ? 13.499 -21.153 -41.098 1.00 12.68 138 THR B C 1
ATOM 2540 O O . THR B 1 158 ? 12.430 -21.765 -41.343 1.00 12.83 138 THR B O 1
ATOM 2544 N N . GLU B 1 159 ? 13.620 -19.862 -41.359 1.00 13.78 139 GLU B N 1
ATOM 2545 C CA . GLU B 1 159 ? 12.472 -19.089 -41.919 1.00 14.02 139 GLU B CA 1
ATOM 2546 C C . GLU B 1 159 ? 12.088 -19.650 -43.278 1.00 13.97 139 GLU B C 1
ATOM 2547 O O . GLU B 1 159 ? 10.892 -19.693 -43.575 1.00 16.17 139 GLU B O 1
ATOM 2553 N N . GLN B 1 160 ? 13.056 -19.996 -44.113 1.00 14.51 140 GLN B N 1
ATOM 2554 C CA . GLN B 1 160 ? 12.699 -20.496 -45.457 1.00 15.54 140 GLN B CA 1
ATOM 2555 C C . GLN B 1 160 ? 12.002 -21.856 -45.362 1.00 15.86 140 GLN B C 1
ATOM 2556 O O . GLN B 1 160 ? 10.989 -22.057 -46.067 1.00 15.34 140 GLN B O 1
ATOM 2562 N N . LEU B 1 161 ? 12.406 -22.748 -44.468 1.00 13.38 141 LEU B N 1
ATOM 2563 C CA . LEU B 1 161 ? 11.730 -24.047 -44.311 1.00 14.55 141 LEU B CA 1
ATOM 2564 C C . LEU B 1 161 ? 10.296 -23.794 -43.857 1.00 13.72 141 LEU B C 1
ATOM 25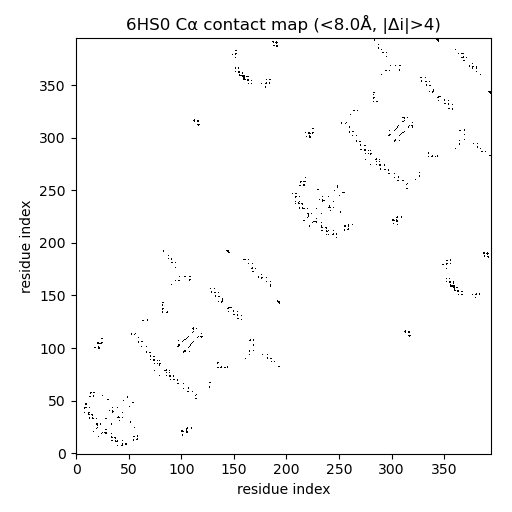65 O O . LEU B 1 161 ? 9.367 -24.468 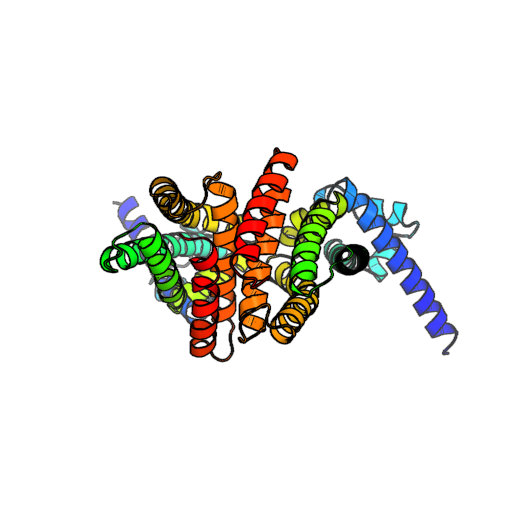-44.347 1.00 14.70 141 LEU B O 1
ATOM 2570 N N . ILE B 1 162 ? 10.074 -22.859 -42.960 1.00 13.09 142 ILE B N 1
ATOM 2571 C CA . ILE B 1 162 ? 8.720 -22.519 -42.460 1.00 13.47 142 ILE B CA 1
ATOM 2572 C C . ILE B 1 162 ? 7.900 -21.917 -43.597 1.00 14.30 142 ILE B C 1
ATOM 2573 O O . ILE B 1 162 ? 6.746 -22.332 -43.787 1.00 14.87 142 ILE B O 1
ATOM 2578 N N . THR B 1 163 ? 8.463 -20.944 -44.290 1.00 14.00 143 THR B N 1
ATOM 2579 C CA . THR B 1 163 ? 7.745 -20.267 -45.428 1.00 15.32 143 THR B CA 1
ATOM 2580 C C . THR B 1 163 ? 7.291 -21.316 -46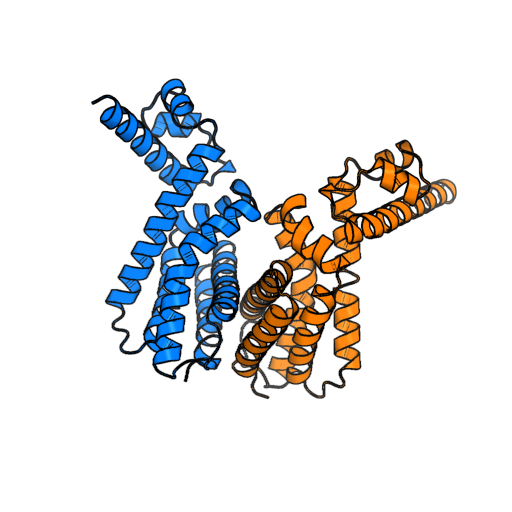.433 1.00 15.74 143 THR B C 1
ATOM 2581 O O . THR B 1 163 ? 6.109 -21.248 -46.869 1.00 16.69 143 THR B O 1
ATOM 2585 N N . GLU B 1 164 ? 8.138 -22.249 -46.796 1.00 16.63 144 GLU B N 1
ATOM 2586 C CA . GLU B 1 164 ? 7.769 -23.246 -47.815 1.00 16.55 144 GLU B CA 1
ATOM 2587 C C . GLU B 1 164 ? 6.677 -24.169 -47.265 1.00 16.18 144 GLU B C 1
ATOM 2588 O O . GLU B 1 164 ? 5.749 -24.552 -48.036 1.00 16.53 144 GLU B O 1
ATOM 2594 N N . ALA B 1 165 ? 6.711 -24.519 -45.996 1.00 13.79 145 ALA B N 1
ATOM 2595 C CA . ALA B 1 165 ? 5.643 -25.360 -45.397 1.00 14.78 145 ALA B CA 1
ATOM 2596 C C . ALA B 1 165 ? 4.333 -24.615 -45.328 1.00 15.28 145 ALA B C 1
ATOM 2597 O O . ALA B 1 165 ? 3.275 -25.201 -45.642 1.00 16.05 145 ALA B O 1
ATOM 2599 N N . ILE B 1 166 ? 4.335 -23.331 -45.016 1.00 15.86 146 ILE B N 1
ATOM 2600 C CA . ILE B 1 166 ? 3.083 -22.527 -45.044 1.00 16.19 146 ILE B CA 1
ATOM 2601 C C . ILE B 1 166 ? 2.539 -22.480 -46.472 1.00 16.10 146 ILE B C 1
ATOM 2602 O O . ILE B 1 166 ? 1.305 -22.699 -46.644 1.00 18.69 146 ILE B O 1
ATOM 2607 N N . ARG B 1 167 ? 3.410 -22.296 -47.443 1.00 16.76 147 ARG B N 1
ATOM 2608 C CA . ARG B 1 167 ? 2.985 -22.104 -48.848 1.00 19.17 147 ARG B CA 1
ATOM 2609 C C . ARG B 1 167 ? 2.295 -23.374 -49.313 1.00 18.72 147 ARG B C 1
ATOM 2610 O O . ARG B 1 167 ? 1.294 -23.311 -50.069 1.00 20.22 147 ARG B O 1
ATOM 2618 N N . ALA B 1 168 ? 2.758 -24.534 -48.868 1.00 17.40 148 ALA B N 1
ATOM 2619 C CA . ALA B 1 168 ? 2.221 -25.867 -49.232 1.00 18.33 148 ALA B CA 1
ATOM 2620 C C . ALA B 1 168 ? 1.025 -26.271 -48.364 1.00 18.29 148 ALA B C 1
ATOM 2621 O O . ALA B 1 168 ? 0.549 -27.423 -48.594 1.00 22.24 148 ALA B O 1
ATOM 2623 N N . GLY B 1 169 ? 0.613 -25.462 -47.392 1.00 17.39 149 GLY B N 1
ATOM 2624 C CA . GLY B 1 169 ? -0.497 -25.758 -46.472 1.00 19.42 149 GLY B CA 1
ATOM 2625 C C . GLY B 1 169 ? -0.160 -26.845 -45.479 1.00 21.52 149 GLY B C 1
ATOM 2626 O O . GLY B 1 169 ? -1.063 -27.489 -44.989 1.00 23.14 149 GLY B O 1
ATOM 2627 N N . GLN B 1 170 ? 1.123 -27.018 -45.164 1.00 17.94 150 GLN B N 1
ATOM 2628 C CA . GLN B 1 170 ? 1.583 -28.066 -44.219 1.00 17.25 150 GLN B CA 1
ATOM 2629 C C . GLN B 1 170 ? 1.865 -27.449 -42.865 1.00 19.27 150 GLN B C 1
ATOM 2630 O O . GLN B 1 170 ? 2.218 -28.178 -41.935 1.00 21.42 150 GLN B O 1
ATOM 2636 N N . LEU B 1 171 ? 1.776 -26.142 -42.755 1.00 19.59 151 LEU B N 1
ATOM 2637 C CA . LEU B 1 171 ? 1.903 -25.405 -41.492 1.00 20.30 151 LEU B CA 1
ATOM 2638 C C . LEU B 1 171 ? 0.882 -24.287 -41.556 1.00 20.66 151 LEU B C 1
ATOM 2639 O O . LEU B 1 171 ? 0.666 -23.703 -42.646 1.00 20.82 151 LEU B O 1
ATOM 2644 N N . ALA B 1 172 ? 0.228 -24.001 -40.438 1.00 23.92 152 ALA B N 1
ATOM 2645 C CA . ALA B 1 172 ? -0.776 -22.933 -40.375 1.00 25.77 152 ALA B CA 1
ATOM 2646 C C . ALA B 1 172 ? -0.132 -21.606 -40.813 1.00 24.73 152 ALA B C 1
ATOM 2647 O O . ALA B 1 172 ? 1.029 -21.310 -40.451 1.00 23.61 152 ALA B O 1
ATOM 2649 N N . ARG B 1 173 ? -0.839 -20.802 -41.582 1.00 25.30 153 ARG B N 1
ATOM 2650 C CA . ARG B 1 173 ? -0.465 -19.391 -41.841 1.00 24.78 153 ARG B CA 1
ATOM 2651 C C . ARG B 1 173 ? -0.264 -18.659 -40.512 1.00 24.87 153 ARG B C 1
ATOM 2652 O O . ARG B 1 173 ? -1.135 -18.714 -39.625 1.00 26.77 153 ARG B O 1
ATOM 2660 N N . GLN B 1 174 ? 0.887 -18.020 -40.356 1.00 21.22 154 GLN B N 1
ATOM 2661 C CA . GLN B 1 174 ? 1.261 -17.368 -39.081 1.00 20.19 154 GLN B CA 1
ATOM 2662 C C . GLN B 1 174 ? 2.504 -16.532 -39.324 1.00 18.64 154 GLN B C 1
ATOM 2663 O O . GLN B 1 174 ? 3.180 -16.742 -40.330 1.00 19.75 154 GLN B O 1
ATOM 2669 N N . PRO B 1 175 ? 2.839 -15.596 -38.413 1.00 20.34 155 PRO B N 1
ATOM 2670 C CA . PRO B 1 175 ? 4.091 -14.866 -38.505 1.00 21.38 155 PRO B CA 1
ATOM 2671 C C . PRO B 1 175 ? 5.244 -15.880 -38.447 1.00 19.52 155 PRO B C 1
ATOM 2672 O O . PRO B 1 175 ? 5.285 -16.713 -37.574 1.00 20.08 155 PRO B O 1
ATOM 2676 N N . VAL B 1 176 ? 6.149 -15.786 -39.386 1.00 18.93 156 VAL B N 1
ATOM 2677 C CA . VAL B 1 176 ? 7.267 -16.741 -39.529 1.00 18.38 156 VAL B CA 1
ATOM 2678 C C . VAL B 1 176 ? 8.275 -16.529 -38.408 1.00 17.48 156 VAL B C 1
ATOM 2679 O O . VAL B 1 176 ? 8.768 -17.545 -37.836 1.00 16.20 156 VAL B O 1
ATOM 2683 N N . ARG B 1 177 ? 8.686 -15.322 -38.092 1.00 14.94 157 ARG B N 1
ATOM 2684 C CA . ARG B 1 177 ? 9.822 -15.095 -37.184 1.00 15.70 157 ARG B CA 1
ATOM 2685 C C . ARG B 1 177 ? 9.550 -15.646 -35.786 1.00 16.00 157 ARG B C 1
ATOM 2686 O O . ARG B 1 177 ? 10.467 -16.271 -35.218 1.00 14.90 157 ARG B O 1
ATOM 2694 N N . PRO B 1 178 ? 8.397 -15.446 -35.119 1.00 15.49 158 PRO B N 1
ATOM 2695 C CA . PRO B 1 178 ? 8.211 -15.989 -33.766 1.00 15.74 158 PRO B CA 1
ATOM 2696 C C . PRO B 1 178 ? 8.345 -17.513 -33.776 1.00 15.02 158 PRO B C 1
ATOM 2697 O O . PRO B 1 178 ? 8.956 -18.088 -32.880 1.00 14.95 158 PRO B O 1
ATOM 2701 N N . LEU B 1 179 ? 7.777 -18.190 -34.761 1.00 14.13 159 LEU B N 1
ATOM 2702 C CA . LEU B 1 179 ? 7.882 -19.646 -34.818 1.00 13.90 159 LEU B CA 1
ATOM 2703 C C . LEU B 1 179 ? 9.335 -20.030 -35.044 1.00 14.81 159 LEU B C 1
ATOM 2704 O O . LEU B 1 179 ? 9.846 -20.931 -34.359 1.00 14.27 159 LEU B O 1
ATOM 2709 N N . ALA B 1 180 ? 10.026 -19.343 -35.934 1.00 13.71 160 ALA B N 1
ATOM 2710 C CA . ALA B 1 180 ? 11.435 -19.661 -36.234 1.00 13.54 160 ALA B CA 1
ATOM 2711 C C . ALA B 1 180 ? 12.257 -19.526 -34.966 1.00 14.03 160 ALA B C 1
ATOM 2712 O O . ALA B 1 180 ? 13.114 -20.343 -34.678 1.00 14.20 160 ALA B O 1
ATOM 2714 N N . GLN B 1 181 ? 12.082 -18.437 -34.244 1.00 15.00 161 GLN B N 1
ATOM 2715 C CA . GLN B 1 181 ? 12.917 -18.168 -33.062 1.00 14.47 161 GLN B CA 1
ATOM 2716 C C . GLN B 1 181 ? 12.680 -19.245 -32.021 1.00 14.43 161 GLN B C 1
ATOM 2717 O O . GLN B 1 181 ? 13.681 -19.724 -31.402 1.00 15.37 161 GLN B O 1
ATOM 2723 N N . VAL B 1 182 ? 11.442 -19.644 -31.767 1.00 13.83 162 VAL B N 1
ATOM 2724 C CA . VAL B 1 182 ? 11.154 -20.684 -30.738 1.00 14.12 162 VAL B CA 1
ATOM 2725 C C . VAL B 1 182 ? 11.752 -21.997 -31.200 1.00 14.10 162 VAL B C 1
ATOM 2726 O O . VAL B 1 182 ? 12.353 -22.721 -30.362 1.00 14.70 162 VAL B O 1
ATOM 2730 N N . LEU B 1 183 ? 11.616 -22.369 -32.456 1.00 12.46 163 LEU B N 1
ATOM 2731 C CA . LEU B 1 183 ? 12.171 -23.643 -32.954 1.00 14.45 163 LEU B CA 1
ATOM 2732 C C . LEU B 1 183 ? 13.686 -23.579 -32.841 1.00 13.44 163 LEU B C 1
ATOM 2733 O O . LEU B 1 183 ? 14.286 -24.587 -32.461 1.00 13.04 163 LEU B O 1
ATOM 2738 N N . ILE B 1 184 ? 14.343 -22.479 -33.170 1.00 13.23 164 ILE B N 1
ATOM 2739 C CA . ILE B 1 184 ? 15.815 -22.394 -33.059 1.00 14.21 164 ILE B CA 1
ATOM 2740 C C . ILE B 1 184 ? 16.169 -22.635 -31.578 1.00 13.90 164 ILE B C 1
ATOM 2741 O O . ILE B 1 184 ? 17.134 -23.366 -31.332 1.00 14.77 164 ILE B O 1
ATOM 2746 N N . GLY B 1 185 ? 15.452 -22.030 -30.627 1.00 13.88 165 GLY B N 1
ATOM 2747 C CA . GLY B 1 185 ? 15.752 -22.279 -29.206 1.00 14.32 165 GLY B CA 1
ATOM 2748 C C . GLY B 1 185 ? 15.638 -23.742 -28.857 1.00 14.76 165 GLY B C 1
ATOM 2749 O O . GLY B 1 185 ? 16.503 -24.271 -28.182 1.00 15.14 165 GLY B O 1
ATOM 2750 N N . ALA B 1 186 ? 14.593 -24.395 -29.286 1.00 13.24 166 ALA B N 1
ATOM 2751 C CA . ALA B 1 186 ? 14.402 -25.838 -29.032 1.00 12.89 166 ALA B CA 1
ATOM 2752 C C . ALA B 1 186 ? 15.513 -26.656 -29.672 1.00 13.57 166 ALA B C 1
ATOM 2753 O O . ALA B 1 186 ? 16.114 -27.577 -29.009 1.00 13.43 166 ALA B O 1
ATOM 2755 N N . LEU B 1 187 ? 15.830 -26.399 -30.923 1.00 12.01 167 LEU B N 1
ATOM 2756 C CA . LEU B 1 187 ? 16.830 -27.193 -31.659 1.00 12.09 167 LEU B CA 1
ATOM 2757 C C . LEU B 1 187 ? 18.223 -26.959 -31.104 1.00 12.01 167 LEU B C 1
ATOM 2758 O O . LEU B 1 187 ? 19.047 -27.931 -31.046 1.00 12.32 167 LEU B O 1
ATOM 2763 N N . ASP B 1 188 ? 18.567 -25.734 -30.730 1.00 11.98 168 ASP B N 1
ATOM 2764 C CA . ASP B 1 188 ? 19.919 -25.492 -30.202 1.00 12.77 168 ASP B CA 1
ATOM 2765 C C . ASP B 1 188 ? 20.006 -26.147 -28.833 1.00 11.71 168 ASP B C 1
ATOM 2766 O O . ASP B 1 188 ? 21.110 -26.719 -28.535 1.00 12.92 168 ASP B O 1
ATOM 2771 N N . GLU B 1 189 ? 18.989 -26.094 -27.983 1.00 11.18 169 GLU B N 1
ATOM 2772 C CA . GLU B 1 189 ? 19.050 -26.756 -26.669 1.00 13.27 169 GLU B CA 1
ATOM 2773 C C . GLU B 1 189 ? 19.111 -28.260 -26.858 1.00 13.05 169 GLU B C 1
ATOM 2774 O O . GLU B 1 189 ? 19.848 -28.941 -26.084 1.00 13.90 169 GLU B O 1
ATOM 2780 N N . ALA B 1 190 ? 18.454 -28.804 -27.855 1.00 12.16 170 ALA B N 1
ATOM 2781 C CA . ALA B 1 190 ? 18.548 -30.253 -28.135 1.00 12.23 170 ALA B CA 1
ATOM 2782 C C . ALA B 1 190 ? 20.006 -30.615 -28.402 1.00 13.31 170 ALA B C 1
ATOM 2783 O O . ALA B 1 190 ? 20.519 -31.628 -27.862 1.00 12.47 170 ALA B O 1
ATOM 2785 N N . ALA B 1 191 ? 20.676 -29.884 -29.279 1.00 12.16 171 ALA B N 1
ATOM 2786 C CA . ALA B 1 191 ? 22.089 -30.150 -29.607 1.00 12.32 171 ALA B CA 1
ATOM 2787 C C . ALA B 1 191 ? 22.959 -30.028 -28.384 1.00 13.73 171 ALA B C 1
ATOM 2788 O O . ALA B 1 191 ? 23.890 -30.853 -28.239 1.00 13.02 171 ALA B O 1
ATOM 2790 N N . MET B 1 192 ? 22.742 -29.040 -27.546 1.00 13.48 172 MET B N 1
ATOM 2791 C CA . MET B 1 192 ? 23.562 -28.821 -26.353 1.00 14.17 172 MET B CA 1
ATOM 2792 C C . MET B 1 192 ? 23.348 -29.955 -25.357 1.00 14.78 172 MET B C 1
ATOM 2793 O O . MET B 1 192 ? 24.307 -30.351 -24.674 1.00 14.42 172 MET B O 1
ATOM 2798 N N . PHE B 1 193 ? 22.128 -30.455 -25.232 1.00 13.35 173 PHE B N 1
ATOM 2799 C CA . PHE B 1 193 ? 21.835 -31.597 -24.328 1.00 13.72 173 PHE B CA 1
ATOM 2800 C C . PHE B 1 193 ? 22.652 -32.780 -24.791 1.00 13.49 173 PHE B C 1
ATOM 2801 O O . PHE B 1 193 ? 23.272 -33.512 -23.955 1.00 13.81 173 PHE B O 1
ATOM 2809 N N . ILE B 1 194 ? 22.731 -33.052 -26.075 1.00 11.97 174 ILE B N 1
ATOM 2810 C CA . ILE B 1 194 ? 23.496 -34.217 -26.566 1.00 12.08 174 ILE B CA 1
ATOM 2811 C C . ILE B 1 194 ? 24.987 -33.969 -26.339 1.00 13.03 174 ILE B C 1
ATOM 2812 O O . ILE B 1 194 ? 25.720 -34.858 -25.888 1.00 13.08 174 ILE B O 1
ATOM 2817 N N . ALA B 1 195 ? 25.469 -32.782 -26.647 1.00 12.99 175 ALA B N 1
ATOM 2818 C CA . ALA B 1 195 ? 26.906 -32.433 -26.569 1.00 13.35 175 ALA B CA 1
ATOM 2819 C C . ALA B 1 195 ? 27.437 -32.626 -25.167 1.00 14.46 175 ALA B C 1
ATOM 2820 O O . ALA B 1 195 ? 28.643 -32.967 -25.052 1.00 16.29 175 ALA B O 1
ATOM 2822 N N . THR B 1 196 ? 26.595 -32.386 -24.153 1.00 14.16 176 THR B N 1
ATOM 2823 C CA . THR B 1 196 ? 27.040 -32.409 -22.731 1.00 15.73 176 THR B CA 1
ATOM 2824 C C . THR B 1 196 ? 26.706 -33.726 -22.062 1.00 17.40 176 THR B C 1
ATOM 2825 O O . THR B 1 196 ? 27.055 -33.896 -20.889 1.00 20.07 176 THR B O 1
ATOM 2829 N N . ALA B 1 197 ? 26.136 -34.676 -22.779 1.00 15.71 177 ALA B N 1
ATOM 2830 C CA . ALA B 1 197 ? 25.762 -35.993 -22.225 1.00 16.44 177 ALA B CA 1
ATOM 2831 C C . ALA B 1 197 ? 27.010 -36.863 -22.085 1.00 19.23 177 ALA B C 1
ATOM 2832 O O . ALA B 1 197 ? 27.874 -36.867 -22.984 1.00 19.34 177 ALA B O 1
ATOM 2834 N N . ASP B 1 198 ? 27.040 -37.663 -21.028 1.00 20.16 178 ASP B N 1
ATOM 2835 C CA . ASP B 1 198 ? 28.143 -38.640 -20.868 1.00 25.03 178 ASP B CA 1
ATOM 2836 C C . ASP B 1 198 ? 27.859 -39.872 -21.736 1.00 28.49 178 ASP B C 1
ATOM 2837 O O . ASP B 1 198 ? 28.833 -40.508 -22.156 1.00 31.22 178 ASP B O 1
ATOM 2842 N N . ASP B 1 199 ? 26.588 -40.162 -22.061 1.00 23.11 179 ASP B N 1
ATOM 2843 C CA . ASP B 1 199 ? 26.214 -41.200 -23.060 1.00 25.56 179 ASP B CA 1
ATOM 2844 C C . ASP B 1 199 ? 25.473 -40.514 -24.215 1.00 21.91 179 ASP B C 1
ATOM 2845 O O . ASP B 1 199 ? 24.234 -40.459 -24.269 1.00 19.77 179 ASP B O 1
ATOM 2850 N N . PRO B 1 200 ? 26.249 -39.981 -25.161 1.00 21.66 180 PRO B N 1
ATOM 2851 C CA . PRO B 1 200 ? 25.669 -39.201 -26.239 1.00 20.55 180 PRO B CA 1
ATOM 2852 C C . PRO B 1 200 ? 24.836 -40.063 -27.188 1.00 17.86 180 PRO B C 1
ATOM 2853 O O . PRO B 1 200 ? 23.914 -39.547 -27.761 1.00 18.03 180 PRO B O 1
ATOM 2857 N N . LYS B 1 201 ? 25.115 -41.343 -27.367 1.00 18.97 181 LYS B N 1
ATOM 2858 C CA . LYS B 1 201 ? 24.264 -42.149 -28.272 1.00 17.91 181 LYS B CA 1
ATOM 2859 C C . LYS B 1 201 ? 22.843 -42.225 -27.706 1.00 16.03 181 LYS B C 1
ATOM 2860 O O . LYS B 1 201 ? 21.897 -42.023 -28.465 1.00 16.96 181 LYS B O 1
ATOM 2866 N N . ARG B 1 202 ? 22.680 -42.510 -26.420 1.00 14.97 182 ARG B N 1
ATOM 2867 C CA . ARG B 1 202 ? 21.338 -42.561 -25.810 1.00 14.58 182 ARG B CA 1
ATOM 2868 C C . ARG B 1 202 ? 20.738 -41.150 -25.842 1.00 14.02 182 ARG B C 1
ATOM 2869 O O . ARG B 1 202 ? 19.574 -41.021 -26.180 1.00 14.71 182 ARG B O 1
ATOM 2877 N N . ALA B 1 203 ? 21.525 -40.136 -25.507 1.00 15.60 183 ALA B N 1
ATOM 2878 C CA . ALA B 1 203 ? 20.955 -38.782 -25.491 1.00 13.52 183 ALA B CA 1
ATOM 2879 C C . ALA B 1 203 ? 20.456 -38.418 -26.897 1.00 13.31 183 ALA B C 1
ATOM 2880 O O . ALA B 1 203 ? 19.431 -37.715 -27.032 1.00 13.02 183 ALA B O 1
ATOM 2882 N N . ARG B 1 204 ? 21.233 -38.761 -27.920 1.00 12.15 184 ARG B N 1
ATOM 2883 C CA . ARG B 1 204 ? 20.837 -38.401 -29.298 1.00 12.94 184 ARG B CA 1
ATOM 2884 C C . ARG B 1 204 ? 19.546 -39.121 -29.652 1.00 12.50 184 ARG B C 1
ATOM 2885 O O . ARG B 1 204 ? 18.642 -38.500 -30.230 1.00 13.72 184 ARG B O 1
ATOM 2893 N N . ARG B 1 205 ? 19.421 -40.399 -29.302 1.00 13.01 185 ARG B N 1
ATOM 2894 C CA . ARG B 1 205 ? 18.167 -41.093 -29.627 1.00 14.10 185 ARG B CA 1
ATOM 2895 C C . ARG B 1 205 ? 16.994 -40.430 -28.913 1.00 13.06 185 ARG B C 1
ATOM 2896 O O . ARG B 1 205 ? 15.944 -40.175 -29.529 1.00 14.06 185 ARG B O 1
ATOM 2904 N N . GLU B 1 206 ? 17.128 -40.157 -27.624 1.00 12.78 186 GLU B N 1
ATOM 2905 C CA . GLU B 1 206 ? 16.017 -39.613 -26.807 1.00 14.61 186 GLU B CA 1
ATOM 2906 C C . GLU B 1 206 ? 15.658 -38.228 -27.328 1.00 13.58 186 GLU B C 1
ATOM 2907 O O . GLU B 1 206 ? 14.499 -37.897 -27.351 1.00 14.53 186 GLU B O 1
ATOM 2913 N N . THR B 1 207 ? 16.669 -37.431 -27.676 1.00 13.99 187 THR B N 1
ATOM 2914 C CA . THR B 1 207 ? 16.416 -36.064 -28.145 1.00 14.10 187 THR B CA 1
ATOM 2915 C C . THR B 1 207 ? 15.783 -36.101 -29.528 1.00 13.61 187 THR B C 1
ATOM 2916 O O . THR B 1 207 ? 14.859 -35.312 -29.783 1.00 14.27 187 THR B O 1
ATOM 2920 N N . ARG B 1 208 ? 16.247 -36.982 -30.402 1.00 12.50 188 ARG B N 1
ATOM 2921 C CA . ARG B 1 208 ? 15.659 -37.166 -31.753 1.00 13.61 188 ARG B CA 1
ATOM 2922 C C . ARG B 1 208 ? 14.173 -37.512 -31.552 1.00 13.59 188 ARG B C 1
ATOM 2923 O O . ARG B 1 208 ? 13.280 -36.968 -32.254 1.00 13.75 188 ARG B O 1
ATOM 2931 N N . GLN B 1 209 ? 13.857 -38.378 -30.588 1.00 13.42 189 GLN B N 1
ATOM 2932 C CA . GLN B 1 209 ? 12.464 -38.799 -30.360 1.00 14.09 189 GLN B CA 1
ATOM 2933 C C . GLN B 1 209 ? 11.620 -37.638 -29.864 1.00 14.84 189 GLN B C 1
ATOM 2934 O O . GLN B 1 209 ? 10.486 -37.471 -30.340 1.00 15.79 189 GLN B O 1
ATOM 2940 N N . VAL B 1 210 ? 12.136 -36.788 -28.992 1.00 13.98 190 VAL B N 1
ATOM 2941 C CA . VAL B 1 210 ? 11.416 -35.555 -28.553 1.00 14.00 190 VAL B CA 1
ATOM 2942 C C . VAL B 1 210 ? 11.178 -34.667 -29.754 1.00 13.11 190 VAL B C 1
ATOM 2943 O O . VAL B 1 210 ? 10.031 -34.143 -29.901 1.00 13.50 190 VAL B O 1
ATOM 2947 N N . LEU B 1 211 ? 12.234 -34.424 -30.534 1.00 12.28 191 LEU B N 1
ATOM 2948 C CA . LEU B 1 211 ? 12.036 -33.454 -31.647 1.00 13.52 191 LEU B CA 1
ATOM 2949 C C . LEU B 1 211 ? 11.061 -34.053 -32.655 1.00 14.52 191 LEU B C 1
ATOM 2950 O O . LEU B 1 211 ? 10.308 -33.245 -33.232 1.00 15.57 191 LEU B O 1
ATOM 2955 N N . ARG B 1 212 ? 11.021 -35.356 -32.864 1.00 14.93 192 ARG B N 1
ATOM 2956 C CA . ARG B 1 212 ? 10.055 -36.002 -33.796 1.00 17.27 192 ARG B CA 1
ATOM 2957 C C . ARG B 1 212 ? 8.646 -35.712 -33.296 1.00 17.06 192 ARG B C 1
ATOM 2958 O O . ARG B 1 212 ? 7.785 -35.297 -34.146 1.00 17.88 192 ARG B O 1
ATOM 2966 N N . ARG B 1 213 ? 8.386 -35.868 -32.007 1.00 16.28 193 ARG B N 1
ATOM 2967 C CA . ARG B 1 213 ? 7.049 -35.592 -31.408 1.00 15.63 193 ARG B CA 1
ATOM 2968 C C . ARG B 1 213 ? 6.699 -34.112 -31.572 1.00 15.42 193 ARG B C 1
ATOM 2969 O O . ARG B 1 213 ? 5.537 -33.779 -31.909 1.00 16.57 193 ARG B O 1
ATOM 2977 N N . LEU B 1 214 ? 7.653 -33.226 -31.306 1.00 15.00 194 LEU B N 1
ATOM 2978 C CA . LEU B 1 214 ? 7.407 -31.768 -31.343 1.00 17.00 194 LEU B CA 1
ATOM 2979 C C . LEU B 1 214 ? 7.086 -31.355 -32.777 1.00 17.03 194 LEU B C 1
ATOM 2980 O O . LEU B 1 214 ? 6.069 -30.662 -32.969 1.00 16.35 194 LEU B O 1
ATOM 2985 N N . ILE B 1 215 ? 7.903 -31.769 -33.728 1.00 16.41 195 ILE B N 1
ATOM 2986 C CA . ILE B 1 215 ? 7.741 -31.387 -35.163 1.00 19.51 195 ILE B CA 1
ATOM 2987 C C . ILE B 1 215 ? 6.485 -32.046 -35.715 1.00 19.33 195 ILE B C 1
ATOM 2988 O O . ILE B 1 215 ? 5.692 -31.349 -36.380 1.00 19.55 195 ILE B O 1
ATOM 2993 N N . ASP B 1 216 ? 6.287 -33.316 -35.462 1.00 18.37 196 ASP B N 1
ATOM 2994 C CA . ASP B 1 216 ? 5.103 -34.027 -36.020 1.00 19.37 196 ASP B CA 1
ATOM 2995 C C . ASP B 1 216 ? 3.827 -33.474 -35.386 1.00 18.96 196 ASP B C 1
ATOM 2996 O O . ASP B 1 216 ? 2.748 -33.583 -36.025 1.00 19.93 196 ASP B O 1
ATOM 3001 N N . GLY B 1 217 ? 3.839 -32.919 -34.186 1.00 18.37 197 GLY B N 1
ATOM 3002 C CA . GLY B 1 217 ? 2.664 -32.267 -33.592 1.00 17.64 197 GLY B CA 1
ATOM 3003 C C . GLY B 1 217 ? 2.318 -30.959 -34.277 1.00 18.17 197 GLY B C 1
ATOM 3004 O O . GLY B 1 217 ? 1.191 -30.497 -34.142 1.00 20.33 197 GLY B O 1
ATOM 3005 N N . MET B 1 218 ? 3.294 -30.316 -34.909 1.00 17.78 198 MET B N 1
ATOM 3006 C CA A MET B 1 218 ? 3.225 -28.981 -35.562 0.50 19.61 198 MET B CA 1
ATOM 3007 C CA B MET B 1 218 ? 3.050 -28.984 -35.527 0.50 20.67 198 MET B CA 1
ATOM 3008 C C . MET B 1 218 ? 2.792 -29.149 -37.035 1.00 19.04 198 MET B C 1
ATOM 3009 O O . MET B 1 218 ? 2.010 -28.328 -37.540 1.00 23.20 198 MET B O 1
ATOM 3018 N N . LEU B 1 219 ? 3.346 -30.134 -37.712 1.00 17.88 199 LEU B N 1
ATOM 3019 C CA . LEU B 1 219 ? 3.245 -30.208 -39.186 1.00 17.30 199 LEU B CA 1
ATOM 3020 C C . LEU B 1 219 ? 1.950 -30.912 -39.566 1.00 20.35 199 LEU B C 1
ATOM 3021 O O . LEU B 1 219 ? 1.633 -31.956 -38.987 1.00 19.47 199 LEU B O 1
ATOM 3026 N N . ASN B 1 220 ? 1.293 -30.341 -40.560 1.00 21.54 200 ASN B N 1
ATOM 3027 C CA . ASN B 1 220 ? 0.110 -30.939 -41.188 1.00 23.05 200 ASN B CA 1
ATOM 3028 C C . ASN B 1 220 ? 0.646 -31.697 -42.399 1.00 24.49 200 ASN B C 1
ATOM 3029 O O . ASN B 1 220 ? 0.512 -31.133 -43.537 1.00 24.80 200 ASN B O 1
ATOM 3034 N N . GLY B 1 221 ? 1.246 -32.872 -42.164 1.00 21.55 201 GLY B N 1
ATOM 3035 C CA . GLY B 1 221 ? 1.826 -33.769 -43.172 1.00 24.19 201 GLY B CA 1
ATOM 3036 C C . GLY B 1 221 ? 3.283 -34.116 -42.898 1.00 25.62 201 GLY B C 1
ATOM 3037 O O . GLY B 1 221 ? 3.961 -34.892 -43.585 1.00 26.16 201 GLY B O 1
#

Solvent-accessible surface area: 19210 Å² total; per-residue (Å²): 98,131,131,121,153,49,51,62,34,91,113,34,0,10,84,3,0,53,102,15,0,7,126,111,3,32,85,121,1,32,12,55,72,0,3,113,80,20,73,23,98,136,55,41,2,101,163,57,9,90,72,51,24,16,1,0,124,34,0,1,39,38,0,11,94,59,3,41,59,86,11,55,89,70,24,89,87,58,66,40,93,53,36,3,54,17,17,52,17,10,7,52,5,30,4,88,0,6,40,39,102,44,4,85,30,0,8,7,49,17,0,0,90,37,31,26,42,56,29,16,47,96,17,14,47,146,34,23,20,52,37,19,37,106,22,3,43,76,0,34,186,57,50,32,12,51,221,27,66,36,100,4,2,0,13,1,17,18,12,1,36,34,14,0,1,17,32,20,6,97,27,155,71,74,160,126,7,86,140,37,0,83,106,6,2,72,98,11,8,51,30,28,20,143,190,103,151,125,123,98,50,98,66,98,168,39,53,62,28,80,120,33,0,18,80,3,0,50,103,16,0,8,135,105,5,32,85,119,2,34,29,66,74,0,4,111,77,20,70,31,96,153,50,30,11,178,136,26,9,95,81,54,27,14,1,0,124,36,0,1,42,49,0,13,93,54,3,32,59,91,13,49,88,73,28,90,85,58,67,41,91,51,36,0,54,18,11,37,13,8,14,78,4,32,5,90,0,6,37,38,105,43,4,88,34,0,8,9,54,18,0,0,100,38,33,24,36,67,29,20,68,76,9,19,45,127,37,23,34,49,48,19,50,96,37,2,53,74,0,24,202,56,46,22,7,71,205,46,64,38,95,5,9,0,7,0,10,9,7,0,31,44,23,0,1,7,32,18,3,79,26,154,73,65,178,122,6,81,116,20,0,95,56,2,1,113,78,4,5,57,18,18,13,107,61